Protein AF-0000000078813308 (afdb_homodimer)

Secondary structure (DSSP, 8-state):
-EEEEEEEE--S--STTPPPPEEEEE---PEEPHHHHHHHHHHHSS--HHHHHHHHHHHHHHHHHHHHTT-EEEETTTEEEEEEEEESS-B--TT--GGGEEEEEEEEEE-HHHHHHHHTPEEEE-SS--S-----HHHHHHHHHHHHHH-S-B-HHHHHHHHT--HHHHHHHHHHHHHTTSEEE-S-SSS--EEE-TTS--/-EEEEEEEE--S--STTPPPPEEEEE---PEEPHHHHHHHHHHHSS--HHHHHHHHHHHHHHHHHHHHTT-EEEETTTEEEEEEEEESS-B--TT--GGGEEEEEEEEEE-HHHHHHHHTPEEEE-SS--S-----HHHHHHHHHHHHHH-S-B-HHHHHHHHT--HHHHHHHHHHHHHTTSEEE-S-SSS--EEE-TTS--

Solvent-accessible surface area (backbone atoms only — not comparable to full-atom values): 21642 Å² total; per-residue (Å²): 116,56,19,29,28,43,74,38,77,58,82,72,78,54,65,96,83,56,76,65,45,42,40,46,37,71,60,52,70,49,73,41,44,43,68,57,49,22,49,52,46,26,75,74,47,90,49,48,44,68,54,46,53,51,48,42,44,52,49,28,51,53,50,19,57,42,34,20,48,34,20,33,38,35,40,66,48,44,25,36,40,32,59,35,50,34,53,77,52,91,29,72,49,92,79,61,64,55,84,40,52,40,81,64,48,62,44,58,44,68,25,68,60,29,47,56,50,32,63,76,41,42,69,34,64,43,85,68,63,73,57,42,56,88,63,51,72,68,52,49,51,51,52,46,28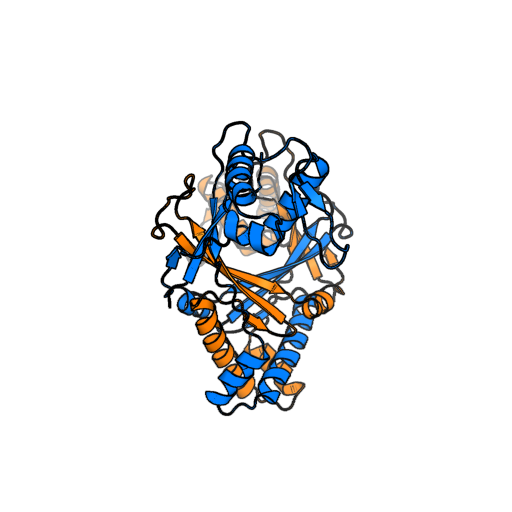,60,46,42,72,80,34,79,64,45,38,63,68,52,43,16,67,73,54,44,28,35,74,68,52,24,52,50,49,50,52,50,35,36,73,72,46,46,33,39,72,78,45,46,94,91,54,60,33,26,30,66,14,92,92,33,56,119,114,56,18,29,30,41,74,39,78,56,82,73,79,54,64,96,84,56,75,66,45,45,41,46,36,69,62,45,74,49,73,41,45,42,67,57,50,22,50,52,46,28,74,75,47,91,49,47,44,68,54,46,54,51,47,42,43,50,48,26,52,53,49,19,57,41,33,20,48,37,18,31,38,37,39,67,47,42,26,35,37,32,61,34,49,32,54,76,52,91,31,71,52,92,79,62,63,54,86,41,54,38,82,64,48,60,43,58,46,68,25,67,60,28,49,56,52,30,64,77,40,44,70,34,64,41,82,67,62,73,58,42,56,88,62,52,73,66,52,50,50,50,52,47,27,58,45,44,72,78,33,81,62,44,39,62,68,51,42,16,66,73,52,45,28,33,73,67,53,23,51,50,49,49,51,50,35,36,75,74,46,45,31,39,74,77,44,46,94,90,55,61,33,28,29,68,12,93,91,33,56,119

Organism: NCBI:txid997873

InterPro domains:
  IPR000119 Histone-like DNA-binding protein [PTHR33175] (30-137)
  IPR010992 Integration host factor (IHF)-like DNA-binding domain superfamily [G3DSA:4.10.520.10] (28-118)
  IPR010992 Integration host factor (IHF)-like DNA-binding domain superfamily [SSF47729] (32-117)
  IPR041607 HU domain fused to wHTH, Ig, or Glycine-rich motif [PF18291] (1-124)

Nearest PDB structures (foldseek):
  6n2l-assembly1_A-2  TM=8.043E-01  e=1.006E-04  Burkholderia ambifaria MC40-6
  4yf0-assembly1_B  TM=7.109E-01  e=1.351E-03  Escherichia coli
  1hue-assembly1_B  TM=6.934E-01  e=3.342E-03  Geobacillus stearothermophilus
  5k5q-assembly1_B  TM=7.067E-01  e=3.523E-02  Sulfolobus sp. NOB8H2
  5k5o-assembly1_D  TM=6.824E-01  e=6.446E-02  Sulfolobus sp. NOB8H2

Radius of gyration: 29.79 Å; Cα contacts (8 Å, |Δi|>4): 702; chains: 2; bounding box: 61×89×71 Å

Sequence (404 aa):
MAIQFEFYKNPQPEKEGEEPSYHPRVVNFQHVTTQRLAKEIHMATTFGKAEVEAMLMELSRCMGNHLREGERVHLDGIGYFQITLQAAEPIHSLTTRADKVKLKSINFQADRDLKSLCMTTHLRRSKYKPHSASLSEEEIDRKLTEYFATHPVLTRTNMQSLCSFTQSMASRQIRRLKAEGKLQNIGKPTQPIYVAGAGYYIMAIQFEFYKNPQPEKEGEEPSYHPRVVNFQHVTTQRLAKEIHMATTFGKAEVEAMLMELSRCMGNHLREGERVHLDGIGYFQITLQAAEPIHSLTTRADKVKLKSINFQADRDLKSLCMTTHLRRSKYKPHSASLSEEEIDRKLTEYFATHPVLTRTNMQSLCSFTQSMASRQIRRLKAEGKLQNIGKPTQPIYVAGAGYYI

pLDDT: mean 81.91, std 13.33, range [45.62, 96.0]

Foldseek 3Di:
DAFAKDWDWDPDDDPDDDDTDTDIDGDPPDDDDLQNVLVVVVVVDVDHSVRSVVVVVVVVVVVVVQQVVQDWDDDPLFWIKGWDKDFQDDDPDPPDDPVRIGTDGIDTDGDPNNVVVPVPHHHDHDPLCQAFPPDDPVRLLVLLLVVCVPDFKDDLVNQCVSRVH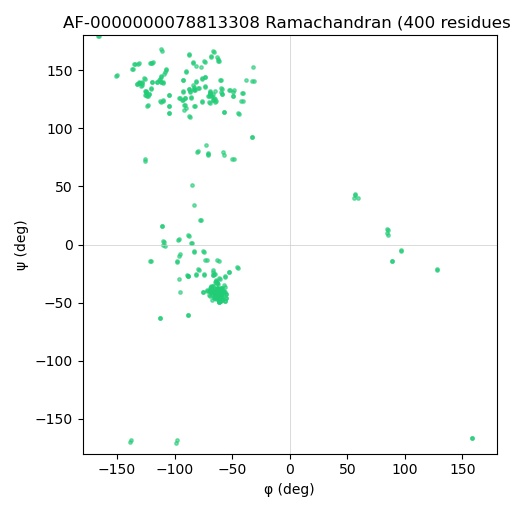DSVVSVVVQVVCVVVQQWDFPDDPVGTIIGGGVPGSD/DAFAKDWDWDPDDDPPDDDTDTDIDGDPPDDDDLQNVLVVCVVVDVDHSVRSVVVVVVVVVVVVVQQVVQDWDDDPLFWIKGWDKDFQDDDPDPPDDPVRIDTDGIDTDGDPNNVVVPVPHHHDHDPLCQAFPPDDPVRLLVLLLVVCVVDFKDDLVNQCVSRVHDSVVSVVVQVVCVVVQQWDFPDDPVGTIIGGGVPGSD

Structure (mmCIF, N/CA/C/O backbone):
data_AF-0000000078813308-model_v1
#
loop_
_entity.id
_entity.type
_entity.pdbx_description
1 polymer 'Viral histone-like protein'
#
loop_
_atom_site.group_PDB
_atom_site.id
_atom_site.type_symbol
_atom_site.label_atom_id
_atom_site.label_alt_id
_atom_site.label_comp_id
_atom_site.label_asym_id
_atom_site.label_entity_id
_atom_site.label_seq_id
_atom_site.pdbx_PDB_ins_code
_atom_site.Cartn_x
_atom_site.Cartn_y
_atom_site.Cartn_z
_atom_site.occupancy
_atom_site.B_iso_or_equiv
_atom_site.auth_seq_id
_atom_site.auth_comp_id
_atom_site.auth_asym_id
_atom_site.auth_atom_id
_atom_site.pdbx_PDB_model_num
ATOM 1 N N . MET A 1 1 ? -1.325 -23.109 8.883 1 58.38 1 MET A N 1
ATOM 2 C CA . MET A 1 1 ? -0.669 -23.312 7.59 1 58.38 1 MET A CA 1
ATOM 3 C C . MET A 1 1 ? 0.446 -22.281 7.383 1 58.38 1 MET A C 1
ATOM 5 O O . MET A 1 1 ? 0.409 -21.203 7.957 1 58.38 1 MET A O 1
ATOM 9 N N . ALA A 1 2 ? 1.597 -22.734 7.035 1 70.69 2 ALA A N 1
ATOM 10 C CA . ALA A 1 2 ? 2.777 -21.891 6.906 1 70.69 2 ALA A CA 1
ATOM 11 C C . ALA A 1 2 ? 2.814 -21.203 5.539 1 70.69 2 ALA A C 1
ATOM 13 O O . ALA A 1 2 ? 2.326 -21.766 4.551 1 70.69 2 ALA A O 1
ATOM 14 N N . ILE A 1 3 ? 3.115 -19.984 5.543 1 76.25 3 ILE A N 1
ATOM 15 C CA . ILE A 1 3 ? 3.303 -19.234 4.305 1 76.25 3 ILE A CA 1
ATOM 16 C C . ILE A 1 3 ? 4.574 -19.719 3.602 1 76.25 3 ILE A C 1
ATOM 18 O O . ILE A 1 3 ? 5.633 -19.812 4.223 1 76.25 3 ILE A O 1
ATOM 22 N N . GLN A 1 4 ? 4.312 -20.125 2.455 1 74.38 4 GLN A N 1
ATOM 23 C CA . GLN A 1 4 ? 5.457 -20.547 1.664 1 74.38 4 GLN A CA 1
ATOM 24 C C . GLN A 1 4 ? 6.094 -19.375 0.928 1 74.38 4 GLN A C 1
ATOM 26 O O . GLN A 1 4 ? 5.391 -18.531 0.36 1 74.38 4 GLN A O 1
ATOM 31 N N . PHE A 1 5 ? 7.379 -19.328 1.063 1 77.31 5 PHE A N 1
ATOM 32 C CA . PHE A 1 5 ? 8.055 -18.219 0.393 1 77.31 5 PHE A CA 1
ATOM 33 C C . PHE A 1 5 ? 9.312 -18.719 -0.323 1 77.31 5 PHE A C 1
ATOM 35 O O . PHE A 1 5 ? 9.805 -19.797 -0.034 1 77.31 5 PHE A O 1
ATOM 42 N N . GLU A 1 6 ? 9.688 -17.922 -1.367 1 75.56 6 GLU A N 1
ATOM 43 C CA . GLU A 1 6 ? 10.922 -18.188 -2.111 1 75.56 6 GLU A CA 1
ATOM 44 C C . GLU A 1 6 ? 11.75 -16.906 -2.262 1 75.56 6 GLU A C 1
ATOM 46 O O . GLU A 1 6 ? 11.219 -15.797 -2.152 1 75.56 6 GLU A O 1
ATOM 51 N N . PHE A 1 7 ? 13.07 -17.172 -2.453 1 74.62 7 PHE A N 1
ATOM 52 C CA . PHE A 1 7 ? 13.953 -16.031 -2.629 1 74.62 7 PHE A CA 1
ATOM 53 C C . PHE A 1 7 ? 14.086 -15.672 -4.105 1 74.62 7 PHE A C 1
ATOM 55 O O . PHE A 1 7 ? 14.281 -16.547 -4.945 1 74.62 7 PHE A O 1
ATOM 62 N N . TYR A 1 8 ? 13.797 -14.398 -4.387 1 74.38 8 TYR A N 1
ATOM 63 C CA . TYR A 1 8 ? 13.938 -13.891 -5.742 1 74.38 8 TYR A CA 1
ATOM 64 C C . TYR A 1 8 ? 15.078 -12.883 -5.832 1 74.38 8 TYR A C 1
ATOM 66 O O . TYR A 1 8 ? 15.352 -12.156 -4.871 1 74.38 8 TYR A O 1
ATOM 74 N N . LYS A 1 9 ? 15.75 -12.953 -7.043 1 67.81 9 LYS A N 1
ATOM 75 C CA . LYS A 1 9 ? 16.891 -12.062 -7.262 1 67.81 9 LYS A CA 1
ATOM 76 C C . LYS A 1 9 ? 16.422 -10.617 -7.43 1 67.81 9 LYS A C 1
ATOM 78 O O . LYS A 1 9 ? 15.438 -10.352 -8.125 1 67.81 9 LYS A O 1
ATOM 83 N N . ASN A 1 10 ? 16.984 -9.617 -6.656 1 65.94 10 ASN A N 1
ATOM 84 C CA . ASN A 1 10 ? 16.672 -8.195 -6.832 1 65.94 10 ASN A CA 1
ATOM 85 C C . ASN A 1 10 ? 17.234 -7.66 -8.141 1 65.94 10 ASN A C 1
ATOM 87 O O . ASN A 1 10 ? 18.375 -7.965 -8.508 1 65.94 10 ASN A O 1
ATOM 91 N N . PRO A 1 11 ? 16.344 -6.934 -9.055 1 57.84 11 PRO A N 1
ATOM 92 C CA . PRO A 1 11 ? 16.844 -6.391 -10.32 1 57.84 11 PRO A CA 1
ATOM 93 C C . PRO A 1 11 ? 17.938 -5.336 -10.117 1 57.84 11 PRO A C 1
ATOM 95 O O . PRO A 1 11 ? 18.578 -4.922 -11.086 1 57.84 11 PRO A O 1
ATOM 98 N N . GLN A 1 12 ? 17.938 -4.426 -9.258 1 55.66 12 GLN A N 1
ATOM 99 C CA . GLN A 1 12 ? 18.844 -3.289 -9.234 1 55.66 12 GLN A CA 1
ATOM 100 C C . GLN A 1 12 ? 20.297 -3.746 -9.391 1 55.66 12 GLN A C 1
ATOM 102 O O . GLN A 1 12 ? 20.719 -4.73 -8.773 1 55.66 12 GLN A O 1
ATOM 107 N N . PRO A 1 13 ? 20.953 -2.992 -10.375 1 48.47 13 PRO A N 1
ATOM 108 C CA . PRO A 1 13 ? 22.359 -3.166 -10.734 1 48.47 13 PRO A CA 1
ATOM 109 C C . PRO A 1 13 ? 23.297 -2.988 -9.539 1 48.47 13 PRO A C 1
ATOM 111 O O . PRO A 1 13 ? 23.234 -1.968 -8.852 1 48.47 13 PRO A O 1
ATOM 114 N N . GLU A 1 14 ? 23.438 -3.922 -8.664 1 47.75 14 GLU A N 1
ATOM 115 C CA . GLU A 1 14 ? 24.484 -3.635 -7.691 1 47.75 14 GLU A CA 1
ATOM 116 C C . GLU A 1 14 ? 25.609 -2.811 -8.312 1 47.75 14 GLU A C 1
ATOM 118 O O . GLU A 1 14 ? 25.828 -2.869 -9.531 1 47.75 14 GLU A O 1
ATOM 123 N N . LYS A 1 15 ? 26.359 -2.035 -7.766 1 46.16 15 LYS A N 1
ATOM 124 C CA . LYS A 1 15 ? 27.672 -1.627 -8.281 1 46.16 15 LYS A CA 1
ATOM 125 C C . LYS A 1 15 ? 28.391 -2.799 -8.945 1 46.16 15 LYS A C 1
ATOM 127 O O . LYS A 1 15 ? 28.109 -3.959 -8.633 1 46.16 15 LYS A O 1
ATOM 132 N N . GLU A 1 16 ? 29.031 -2.613 -9.938 1 46.41 16 GLU A N 1
ATOM 133 C CA . GLU A 1 16 ? 30.062 -3.449 -10.539 1 46.41 16 GLU A CA 1
ATOM 134 C C . GLU A 1 16 ? 30.859 -4.195 -9.477 1 46.41 16 GLU A C 1
ATOM 136 O O . GLU A 1 16 ? 31.469 -3.574 -8.602 1 46.41 16 GLU A O 1
ATOM 141 N N . GLY A 1 17 ? 30.406 -5.629 -9.062 1 54.16 17 GLY A N 1
ATOM 142 C CA . GLY A 1 17 ? 31.141 -6.52 -8.18 1 54.16 17 GLY A CA 1
ATOM 143 C C . GLY A 1 17 ? 30.297 -7.066 -7.043 1 54.16 17 GLY A C 1
ATOM 144 O O . GLY A 1 17 ? 30.812 -7.766 -6.164 1 54.16 17 GLY A O 1
ATOM 145 N N . GLU A 1 18 ? 29.266 -6.402 -6.754 1 58.06 18 GLU A N 1
ATOM 146 C CA . GLU A 1 18 ? 28.594 -6.848 -5.543 1 58.06 18 GLU A CA 1
ATOM 147 C C . GLU A 1 18 ? 27.672 -8.039 -5.832 1 58.06 18 GLU A C 1
ATOM 149 O O . GLU A 1 18 ? 27.156 -8.172 -6.941 1 58.06 18 GLU A O 1
ATOM 154 N N . GLU A 1 19 ? 27.734 -9.055 -5.035 1 61.28 19 GLU A N 1
ATOM 155 C CA . GLU A 1 19 ? 26.984 -10.305 -5.082 1 61.28 19 GLU A CA 1
ATOM 156 C C . GLU A 1 19 ? 25.484 -10.039 -5.168 1 61.28 19 GLU A C 1
ATOM 158 O O . GLU A 1 19 ? 24.984 -9.055 -4.621 1 61.28 19 GLU A O 1
ATOM 163 N N . PRO A 1 20 ? 24.906 -10.727 -6.051 1 64.38 20 PRO A N 1
ATOM 164 C CA . PRO A 1 20 ? 23.453 -10.578 -6.215 1 64.38 20 PRO A CA 1
ATOM 165 C C . PRO A 1 20 ? 22.703 -10.688 -4.891 1 64.38 20 PRO A C 1
ATOM 167 O O . PRO A 1 20 ? 23.125 -11.422 -3.994 1 64.38 20 PRO A O 1
ATOM 170 N N . SER A 1 21 ? 21.859 -9.75 -4.551 1 72.5 21 SER A N 1
ATOM 171 C CA . SER A 1 21 ? 21.016 -9.781 -3.361 1 72.5 21 SER A CA 1
ATOM 172 C C . SER A 1 21 ? 19.656 -10.391 -3.668 1 72.5 21 SER A C 1
ATOM 174 O O . SER A 1 21 ? 19.156 -10.273 -4.789 1 72.5 21 SER A O 1
ATOM 176 N N . TYR A 1 22 ? 19.156 -11.211 -2.65 1 73.88 22 TYR A N 1
ATOM 177 C CA . TYR A 1 22 ? 17.891 -11.906 -2.812 1 73.88 22 TYR A CA 1
ATOM 178 C C . TYR A 1 22 ? 16.844 -11.359 -1.849 1 73.88 22 TYR A C 1
ATOM 180 O O . TYR A 1 22 ? 17.172 -10.891 -0.759 1 73.88 22 TYR A O 1
ATOM 188 N N . HIS A 1 23 ? 15.602 -11.281 -2.342 1 77.75 23 HIS A N 1
ATOM 189 C CA . HIS A 1 23 ? 14.492 -10.922 -1.464 1 77.75 23 HIS A CA 1
ATOM 190 C C . HIS A 1 23 ? 13.445 -12.031 -1.419 1 77.75 23 HIS A C 1
ATOM 192 O O . HIS A 1 23 ? 13.234 -12.727 -2.414 1 77.75 23 HIS A O 1
ATOM 198 N N . PRO A 1 24 ? 12.906 -12.297 -0.266 1 78.75 24 PRO A N 1
ATOM 199 C CA . PRO A 1 24 ? 11.875 -13.328 -0.138 1 78.75 24 PRO A CA 1
ATOM 200 C C . PRO A 1 24 ? 10.523 -12.891 -0.708 1 78.75 24 PRO A C 1
ATOM 202 O O . PRO A 1 24 ? 10.148 -11.727 -0.571 1 78.75 24 PRO A O 1
ATOM 205 N N . ARG A 1 25 ? 9.945 -13.781 -1.413 1 77.44 25 ARG A N 1
ATOM 206 C CA . ARG A 1 25 ? 8.609 -13.539 -1.942 1 77.44 25 ARG A CA 1
ATOM 207 C C . ARG A 1 25 ? 7.684 -14.719 -1.641 1 77.44 25 ARG A C 1
ATOM 209 O O . ARG A 1 25 ? 8.102 -15.875 -1.691 1 77.44 25 ARG A O 1
ATOM 216 N N . VAL A 1 26 ? 6.449 -14.32 -1.28 1 76.25 26 VAL A N 1
ATOM 217 C CA . VAL A 1 26 ? 5.453 -15.352 -1.03 1 76.25 26 VAL A CA 1
ATOM 218 C C . VAL A 1 26 ? 5.105 -16.062 -2.336 1 76.25 26 VAL A C 1
ATOM 220 O O . VAL A 1 26 ? 4.938 -15.422 -3.375 1 76.25 26 VAL A O 1
ATOM 223 N N . VAL A 1 27 ? 5.145 -17.406 -2.445 1 68.5 27 VAL A N 1
ATOM 224 C CA . VAL A 1 27 ? 4.867 -18.172 -3.654 1 68.5 27 VAL A CA 1
ATOM 225 C C . VAL A 1 27 ? 3.408 -18.625 -3.656 1 68.5 27 VAL A C 1
ATOM 227 O O . VAL A 1 27 ? 2.832 -18.891 -4.715 1 68.5 27 VAL A O 1
ATOM 230 N N . ASN A 1 28 ? 2.707 -19.094 -2.555 1 58.28 28 ASN A N 1
ATOM 231 C CA . ASN A 1 28 ? 1.363 -19.672 -2.604 1 58.28 28 ASN A CA 1
ATOM 232 C C . ASN A 1 28 ? 0.314 -18.594 -2.895 1 58.28 28 ASN A C 1
ATOM 234 O O . ASN A 1 28 ? -0.095 -17.859 -1.994 1 58.28 28 ASN A O 1
ATOM 238 N N . PHE A 1 29 ? 0.235 -18.219 -4.277 1 61 29 PHE A N 1
ATOM 239 C CA . PHE A 1 29 ? -0.616 -17.047 -4.457 1 61 29 PHE A CA 1
ATOM 240 C C . PHE A 1 29 ? -2.08 -17.469 -4.566 1 61 29 PHE A C 1
ATOM 242 O O . PHE A 1 29 ? -2.52 -17.953 -5.609 1 61 29 PHE A O 1
ATOM 249 N N . GLN A 1 30 ? -2.682 -18.328 -3.611 1 71.31 30 GLN A N 1
ATOM 250 C CA . GLN A 1 30 ? -4.121 -18.406 -3.836 1 71.31 30 GLN A CA 1
ATOM 251 C C . GLN A 1 30 ? -4.777 -17.031 -3.729 1 71.31 30 GLN A C 1
ATOM 253 O O . GLN A 1 30 ? -4.371 -16.203 -2.908 1 71.31 30 GLN A O 1
ATOM 258 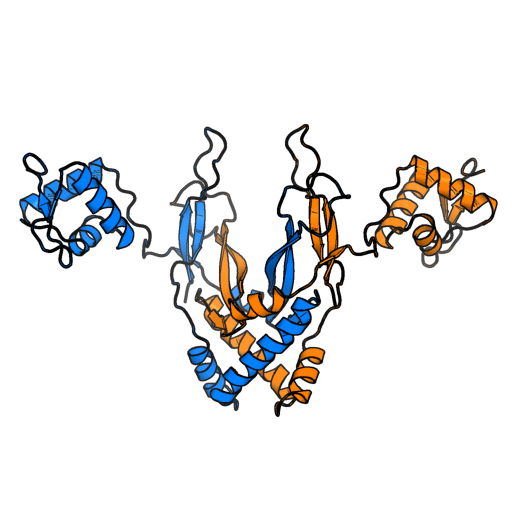N N . HIS A 1 31 ? -5.566 -16.828 -4.789 1 84.62 31 HIS A N 1
ATOM 259 C CA . HIS A 1 31 ? -6.32 -15.578 -4.848 1 84.62 31 HIS A CA 1
ATOM 260 C C . HIS A 1 31 ? -7.684 -15.727 -4.18 1 84.62 31 HIS A C 1
ATOM 262 O O . HIS A 1 31 ? -8.398 -16.703 -4.426 1 84.62 31 HIS A O 1
ATOM 268 N N . VAL A 1 32 ? -7.891 -15.016 -3.182 1 90.94 32 VAL A N 1
ATOM 269 C CA . VAL A 1 32 ? -9.211 -14.961 -2.564 1 90.94 32 VAL A CA 1
ATOM 270 C C . VAL A 1 32 ? -10.016 -13.812 -3.168 1 90.94 32 VAL A C 1
ATOM 272 O O . VAL A 1 32 ? -9.594 -12.656 -3.117 1 90.94 32 VAL A O 1
ATOM 275 N N . THR A 1 33 ? -11.148 -14.188 -3.762 1 92.69 33 THR A N 1
ATOM 276 C CA . THR A 1 33 ? -11.992 -13.195 -4.414 1 92.69 33 THR A CA 1
ATOM 277 C C . THR A 1 33 ? -12.969 -12.578 -3.416 1 92.69 33 THR A C 1
ATOM 279 O O . THR A 1 33 ? -13.18 -13.117 -2.328 1 92.69 33 THR A O 1
ATOM 282 N N . THR A 1 34 ? -13.461 -11.492 -3.883 1 93.75 34 THR A N 1
ATOM 283 C CA . THR A 1 34 ? -14.492 -10.836 -3.096 1 93.75 34 THR A CA 1
ATOM 284 C C . THR A 1 34 ? -15.672 -11.773 -2.852 1 93.75 34 THR A C 1
ATOM 286 O O . THR A 1 34 ? -16.25 -11.773 -1.764 1 93.75 34 THR A O 1
ATOM 289 N N . GLN A 1 35 ? -16.031 -12.531 -3.848 1 92.88 35 GLN A N 1
ATOM 290 C CA . GLN A 1 35 ? -17.156 -13.461 -3.74 1 92.88 35 GLN A CA 1
ATOM 291 C C . GLN A 1 35 ? -16.906 -14.516 -2.664 1 92.88 35 GLN A C 1
ATOM 293 O O . GLN A 1 35 ? -17.797 -14.852 -1.897 1 92.88 35 GLN A O 1
ATOM 298 N N . ARG A 1 36 ? -15.734 -14.984 -2.684 1 91.75 36 ARG A N 1
ATOM 299 C CA . ARG A 1 36 ? -15.375 -15.969 -1.669 1 91.75 36 ARG A CA 1
ATOM 300 C C . ARG A 1 36 ? -15.422 -15.359 -0.272 1 91.75 36 ARG A C 1
ATOM 302 O O . ARG A 1 36 ? -15.93 -15.977 0.664 1 91.75 36 ARG A O 1
ATOM 309 N N . LEU A 1 37 ? -14.898 -14.203 -0.161 1 93.56 37 LEU A N 1
ATOM 310 C CA . LEU A 1 37 ? -14.922 -13.5 1.118 1 93.56 37 LEU A CA 1
ATOM 311 C C . LEU A 1 37 ? -16.359 -13.258 1.569 1 93.56 37 LEU A C 1
ATOM 313 O O . LEU A 1 37 ? -16.688 -13.43 2.746 1 93.56 37 LEU A O 1
ATOM 317 N N . ALA A 1 38 ? -17.156 -12.836 0.596 1 94.31 38 ALA A N 1
ATOM 318 C CA . ALA A 1 38 ? -18.562 -12.578 0.902 1 94.31 38 ALA A CA 1
ATOM 319 C C . ALA A 1 38 ? -19.25 -13.836 1.426 1 94.31 38 ALA A C 1
ATOM 321 O O . ALA A 1 38 ? -20.047 -13.766 2.359 1 94.31 38 ALA A O 1
ATOM 322 N N . LYS A 1 39 ? -18.969 -14.898 0.818 1 93.81 39 LYS A N 1
ATOM 323 C CA . LYS A 1 39 ? -19.531 -16.172 1.262 1 93.81 39 LYS A CA 1
ATOM 324 C C . LYS A 1 39 ? -19.094 -16.5 2.686 1 93.81 39 LYS A C 1
ATOM 326 O O . LYS A 1 39 ? -19.891 -16.938 3.508 1 93.81 39 LYS A O 1
ATOM 331 N N . GLU A 1 40 ? -17.859 -16.281 2.982 1 93.75 40 GLU A N 1
ATOM 332 C CA . GLU A 1 40 ? -17.312 -16.562 4.312 1 93.75 40 GLU A CA 1
ATOM 333 C C . GLU A 1 40 ? -17.969 -15.648 5.359 1 93.75 40 GLU A C 1
ATOM 335 O O . GLU A 1 40 ? -18.312 -16.109 6.453 1 93.75 40 GLU A O 1
ATOM 340 N N . ILE A 1 41 ? -18.094 -14.406 4.992 1 93.25 41 ILE A N 1
ATOM 341 C CA . ILE A 1 41 ? -18.703 -13.445 5.91 1 93.25 41 ILE A CA 1
ATOM 342 C C . ILE A 1 41 ? -20.156 -13.82 6.152 1 93.25 41 ILE A C 1
ATOM 344 O O . ILE A 1 41 ? -20.641 -13.773 7.285 1 93.25 41 ILE A O 1
ATOM 348 N N . HIS A 1 42 ? -20.828 -14.234 5.074 1 92.44 42 HIS A N 1
ATOM 349 C CA . HIS A 1 42 ? -22.219 -14.664 5.172 1 92.44 42 HIS A CA 1
ATOM 350 C C . HIS A 1 42 ? -22.375 -15.852 6.117 1 92.44 42 HIS A C 1
ATOM 352 O O . HIS A 1 42 ? -23.312 -15.906 6.902 1 92.44 42 HIS A O 1
ATOM 358 N N . MET A 1 43 ? -21.469 -16.703 6.086 1 92.69 43 MET A N 1
ATOM 359 C CA . MET A 1 43 ? -21.516 -17.906 6.91 1 92.69 43 MET A CA 1
ATOM 360 C C . MET A 1 43 ? -21.203 -17.578 8.367 1 92.69 43 MET A C 1
ATOM 362 O O . MET A 1 43 ? -21.703 -18.25 9.273 1 92.69 43 MET A O 1
ATOM 366 N N . ALA A 1 44 ? -20.484 -16.531 8.57 1 90.81 44 ALA A N 1
ATOM 367 C CA . ALA A 1 44 ? -20.031 -16.203 9.914 1 90.81 44 ALA A CA 1
ATOM 368 C C . ALA A 1 44 ? -20.938 -15.156 10.562 1 90.81 44 ALA A C 1
ATOM 370 O O . ALA A 1 44 ? -20.875 -14.938 11.781 1 90.81 44 ALA A O 1
ATOM 371 N N . THR A 1 45 ? -21.734 -14.531 9.773 1 90.81 45 THR A N 1
ATOM 372 C CA . THR A 1 45 ? -22.562 -13.445 10.297 1 90.81 45 THR A CA 1
ATOM 373 C C . THR A 1 45 ? -23.969 -13.516 9.727 1 90.81 45 THR A C 1
ATOM 375 O O . THR A 1 45 ? -24.344 -14.508 9.086 1 90.81 45 THR A O 1
ATOM 378 N N . THR A 1 46 ? -24.703 -12.406 9.977 1 90.62 46 THR A N 1
ATOM 379 C CA . THR A 1 46 ? -26.078 -12.32 9.477 1 90.62 46 THR A CA 1
ATOM 380 C C . THR A 1 46 ? -26.125 -11.539 8.164 1 90.62 46 THR A C 1
ATOM 382 O O . THR A 1 46 ? -27.188 -11.414 7.551 1 90.62 46 THR A O 1
ATOM 385 N N . PHE A 1 47 ? -24.938 -11.195 7.723 1 91 47 PHE A N 1
ATOM 386 C CA . PHE A 1 47 ? -24.906 -10.43 6.484 1 91 47 PHE A CA 1
ATOM 387 C C . PHE A 1 47 ? -25.078 -11.336 5.277 1 91 47 PHE A C 1
ATOM 389 O O . PHE A 1 47 ? -24.516 -12.43 5.227 1 91 47 PHE A O 1
ATOM 396 N N . GLY A 1 48 ? -25.953 -10.859 4.383 1 91.19 48 GLY A N 1
ATOM 397 C CA . GLY A 1 48 ? -26.062 -11.57 3.121 1 91.19 48 GLY A CA 1
ATOM 398 C C . GLY A 1 48 ? -24.891 -11.352 2.197 1 91.19 48 GLY A C 1
ATOM 399 O O . GLY A 1 48 ? -24.203 -10.328 2.291 1 91.19 48 GLY A O 1
ATOM 400 N N . LYS A 1 49 ? -24.719 -12.312 1.291 1 92.62 49 LYS A N 1
ATOM 401 C CA . LYS A 1 49 ? -23.641 -12.219 0.32 1 92.62 49 LYS A CA 1
ATOM 402 C C . LYS A 1 49 ? -23.766 -10.961 -0.535 1 92.62 49 LYS A C 1
ATOM 404 O O . LYS A 1 49 ? -22.797 -10.219 -0.715 1 92.62 49 LYS A O 1
ATOM 409 N N . ALA A 1 50 ? -24.906 -10.766 -1.017 1 92.25 50 ALA A N 1
ATOM 410 C CA . ALA A 1 50 ? -25.172 -9.609 -1.871 1 92.25 50 ALA A CA 1
ATOM 411 C C . ALA A 1 50 ? -24.969 -8.305 -1.108 1 92.25 50 ALA A C 1
ATOM 413 O O . ALA A 1 50 ? -24.516 -7.305 -1.681 1 92.25 50 ALA A O 1
ATOM 414 N N . GLU A 1 51 ? -25.266 -8.375 0.18 1 90.5 51 GLU A N 1
ATOM 415 C CA . GLU A 1 51 ? -25.109 -7.195 1.021 1 90.5 51 GLU A CA 1
ATOM 416 C C . GLU A 1 51 ? -23.641 -6.84 1.192 1 90.5 51 GLU A C 1
ATOM 418 O O . GLU A 1 51 ? -23.266 -5.664 1.16 1 90.5 51 GLU A O 1
ATOM 423 N N . VAL A 1 52 ? -22.812 -7.867 1.362 1 92.5 52 VAL A N 1
ATOM 424 C CA . VAL A 1 52 ? -21.375 -7.664 1.524 1 92.5 52 VAL A CA 1
ATOM 425 C C . VAL A 1 52 ? -20.797 -7.035 0.261 1 92.5 52 VAL A C 1
ATOM 427 O O . VAL A 1 52 ? -20.062 -6.043 0.333 1 92.5 52 VAL A O 1
ATOM 430 N N . GLU A 1 53 ? -21.141 -7.5 -0.817 1 93.5 53 GLU A N 1
ATOM 431 C CA . GLU A 1 53 ? -20.656 -6.977 -2.09 1 93.5 53 GLU A CA 1
ATOM 432 C C . GLU A 1 53 ? -21.141 -5.543 -2.316 1 93.5 53 GLU A C 1
ATOM 434 O O . GLU A 1 53 ? -20.359 -4.691 -2.77 1 93.5 53 GLU A O 1
ATOM 439 N N . ALA A 1 54 ? -22.375 -5.309 -2.018 1 93.12 54 ALA A N 1
ATOM 440 C CA . ALA A 1 54 ? -22.938 -3.971 -2.17 1 93.12 54 ALA A CA 1
ATOM 441 C C . ALA A 1 54 ? -22.234 -2.973 -1.251 1 93.12 54 ALA A C 1
ATOM 443 O O . ALA A 1 54 ? -21.984 -1.833 -1.645 1 93.12 54 ALA A O 1
ATOM 444 N N . MET A 1 55 ? -21.969 -3.424 -0.088 1 92.38 55 MET A N 1
ATOM 445 C CA . MET A 1 55 ? -21.297 -2.562 0.882 1 92.38 55 MET A CA 1
ATOM 446 C C . MET A 1 55 ? -19.891 -2.213 0.415 1 92.38 55 MET A C 1
ATOM 448 O O . MET A 1 55 ? -19.453 -1.069 0.548 1 92.38 55 MET A O 1
ATOM 452 N N . LEU A 1 56 ? -19.188 -3.168 -0.101 1 92.19 56 LEU A N 1
ATOM 453 C CA . LEU A 1 56 ? -17.844 -2.939 -0.595 1 92.19 56 LEU A CA 1
ATOM 454 C C . LEU A 1 56 ? -17.844 -1.959 -1.763 1 92.19 56 LEU A C 1
ATOM 456 O O . LEU A 1 56 ? -16.953 -1.116 -1.875 1 92.19 56 LEU A O 1
ATOM 460 N N . MET A 1 57 ? -18.828 -2.084 -2.557 1 92.31 57 MET A N 1
ATOM 461 C CA . MET A 1 57 ? -18.953 -1.151 -3.672 1 92.31 57 MET A CA 1
ATOM 462 C C . MET A 1 57 ? -19.188 0.271 -3.168 1 92.31 57 MET A C 1
ATOM 464 O O . MET A 1 57 ? -18.562 1.215 -3.658 1 92.31 57 MET A O 1
ATOM 468 N N . GLU A 1 58 ? -20.094 0.41 -2.225 1 93.56 58 GLU A N 1
ATOM 469 C CA . GLU A 1 58 ? -20.359 1.728 -1.661 1 93.56 58 GLU A CA 1
ATOM 470 C C . GLU A 1 58 ? -19.141 2.281 -0.927 1 93.56 58 GLU A C 1
ATOM 472 O O . GLU A 1 58 ? -18.875 3.48 -0.987 1 93.56 58 GLU A O 1
ATOM 477 N N . LEU A 1 59 ? -18.5 1.428 -0.22 1 93.44 59 LEU A N 1
ATOM 478 C CA . LEU A 1 59 ? -17.281 1.827 0.469 1 93.44 59 LEU A CA 1
ATOM 479 C C . LEU A 1 59 ? -16.234 2.348 -0.521 1 93.44 59 LEU A C 1
ATOM 481 O O . LEU A 1 59 ? -15.617 3.387 -0.286 1 93.44 59 LEU A O 1
ATOM 485 N N . SER A 1 60 ? -16.031 1.602 -1.603 1 93.94 60 SER A N 1
ATOM 486 C CA . SER A 1 60 ? -15.102 2.004 -2.648 1 93.94 60 SER A CA 1
ATOM 487 C C . SER A 1 60 ? -15.438 3.391 -3.189 1 93.94 60 SER A C 1
ATOM 489 O O . SER A 1 60 ? -14.555 4.23 -3.357 1 93.94 60 SER A O 1
ATOM 491 N N . ARG A 1 61 ? -16.688 3.557 -3.438 1 93.44 61 ARG A N 1
ATOM 492 C CA . ARG A 1 61 ? -17.156 4.84 -3.957 1 93.44 61 ARG A CA 1
ATOM 493 C C . ARG A 1 61 ? -16.875 5.965 -2.965 1 93.44 61 ARG A C 1
ATOM 495 O O . ARG A 1 61 ? -16.344 7.012 -3.342 1 93.44 61 ARG A O 1
ATOM 502 N N . CYS A 1 62 ? -17.234 5.785 -1.755 1 93.38 62 CYS A N 1
ATOM 503 C CA . CYS A 1 62 ? -17.031 6.789 -0.716 1 93.38 62 CYS A CA 1
ATOM 504 C C . CYS A 1 62 ? -15.539 7.074 -0.524 1 93.38 62 CYS A C 1
ATOM 506 O O . CYS A 1 62 ? -15.133 8.234 -0.443 1 93.38 62 CYS A O 1
ATOM 508 N N . MET A 1 63 ? -14.758 6.051 -0.425 1 93.62 63 MET A N 1
ATOM 509 C CA . MET A 1 63 ? -13.312 6.207 -0.295 1 93.62 63 MET A CA 1
ATOM 510 C C . MET A 1 63 ? -12.75 7.012 -1.46 1 93.62 63 MET A C 1
ATOM 512 O O . MET A 1 63 ? -11.945 7.922 -1.257 1 93.62 63 MET A O 1
ATOM 516 N N . GLY A 1 64 ? -13.188 6.574 -2.65 1 91.56 64 GLY A N 1
ATOM 517 C CA . GLY A 1 64 ? -12.719 7.266 -3.84 1 91.56 64 GLY A CA 1
ATOM 518 C C . GLY A 1 64 ? -12.992 8.758 -3.807 1 91.56 64 GLY A C 1
ATOM 519 O O . GLY A 1 64 ? -12.141 9.562 -4.184 1 91.56 64 GLY A O 1
ATOM 520 N N . ASN A 1 65 ? -14.18 9.094 -3.359 1 90.62 65 ASN A N 1
ATOM 521 C CA . ASN A 1 65 ? -14.562 10.5 -3.264 1 90.62 65 ASN A CA 1
ATOM 522 C C . ASN A 1 65 ? -13.633 11.281 -2.336 1 90.62 65 ASN A C 1
ATOM 524 O O . ASN A 1 65 ? -13.227 12.398 -2.656 1 90.62 65 ASN A O 1
ATOM 528 N N . HIS A 1 66 ? -13.328 10.711 -1.27 1 90.38 66 HIS A N 1
ATOM 529 C CA . HIS A 1 66 ? -12.477 11.391 -0.293 1 90.38 66 HIS A CA 1
ATOM 530 C C . HIS A 1 66 ? -11.023 11.398 -0.741 1 90.38 66 HIS A C 1
ATOM 532 O O . HIS A 1 66 ? -10.32 12.398 -0.559 1 90.38 66 HIS A O 1
ATOM 538 N N . LEU A 1 67 ? -10.547 10.312 -1.292 1 89.69 67 LEU A N 1
ATOM 539 C CA . LEU A 1 67 ? -9.18 10.234 -1.784 1 89.69 67 LEU A CA 1
ATOM 540 C C . LEU A 1 67 ? -8.945 11.242 -2.908 1 89.69 67 LEU A C 1
ATOM 542 O O . LEU A 1 67 ? -7.879 11.852 -2.994 1 89.69 67 LEU A O 1
ATOM 546 N N . ARG A 1 68 ? -9.977 11.375 -3.691 1 86.62 68 ARG A N 1
ATOM 547 C CA . ARG A 1 68 ? -9.883 12.328 -4.793 1 86.62 68 ARG A CA 1
ATOM 548 C C . ARG A 1 68 ? -9.664 13.742 -4.273 1 86.62 68 ARG A C 1
ATOM 550 O O . ARG A 1 68 ? -9.094 14.586 -4.973 1 86.62 68 ARG A O 1
ATOM 557 N N . GLU A 1 69 ? -10.164 13.977 -3.094 1 84.31 69 GLU A N 1
ATOM 558 C CA . GLU A 1 69 ? -10.008 15.297 -2.477 1 84.31 69 GLU A CA 1
ATOM 559 C C . GLU A 1 69 ? -8.68 15.398 -1.729 1 84.31 69 GLU A C 1
ATOM 561 O O . GLU A 1 69 ? -8.422 16.391 -1.046 1 84.31 69 GLU A O 1
ATOM 566 N N . GLY A 1 70 ? -7.91 14.32 -1.794 1 84 70 GLY A N 1
ATOM 567 C CA . GLY A 1 70 ? -6.598 14.336 -1.168 1 84 70 GLY A CA 1
ATOM 568 C C . GLY A 1 70 ? -6.637 14 0.31 1 84 70 GLY A C 1
ATOM 569 O O . GLY A 1 70 ? -5.668 14.234 1.032 1 84 70 GLY A O 1
ATOM 570 N N . GLU A 1 71 ? -7.758 13.492 0.735 1 87.19 71 GLU A N 1
ATOM 571 C CA . GLU A 1 71 ? -7.906 13.156 2.146 1 87.19 71 GLU A CA 1
ATOM 572 C C . GLU A 1 71 ? -7.34 11.773 2.447 1 87.19 71 GLU A C 1
ATOM 574 O O . GLU A 1 71 ? -7.219 10.938 1.549 1 87.19 71 GLU A O 1
ATOM 579 N N . ARG A 1 72 ? -7 11.633 3.746 1 91.06 72 ARG A N 1
ATOM 580 C CA . ARG A 1 72 ? -6.59 10.32 4.242 1 91.06 72 ARG A CA 1
ATOM 581 C C . ARG A 1 72 ? -7.777 9.562 4.824 1 91.06 72 ARG A C 1
ATOM 583 O O . ARG A 1 72 ? -8.477 10.07 5.703 1 91.06 72 ARG A O 1
ATOM 590 N N . VAL A 1 73 ? -7.969 8.414 4.293 1 94.06 73 VAL A N 1
ATOM 591 C CA . VAL A 1 73 ? -9.125 7.617 4.695 1 94.06 73 VAL A CA 1
ATOM 592 C C . VAL A 1 73 ? -8.672 6.477 5.605 1 94.06 73 VAL A C 1
ATOM 594 O O . VAL A 1 73 ? -7.746 5.734 5.273 1 94.06 73 VAL A O 1
ATOM 597 N N . HIS A 1 74 ? -9.375 6.43 6.723 1 95.25 74 HIS A N 1
ATOM 598 C CA . HIS A 1 74 ? -9.055 5.367 7.672 1 95.25 74 HIS A CA 1
ATOM 599 C C . HIS A 1 74 ? -10.203 4.363 7.781 1 95.25 74 HIS A C 1
ATOM 601 O O . HIS A 1 74 ? -11.344 4.746 8.047 1 95.25 74 HIS A O 1
ATOM 607 N N . LEU A 1 75 ? -9.891 3.15 7.527 1 95.56 75 LEU A N 1
ATOM 608 C CA . LEU A 1 75 ? -10.805 2.045 7.812 1 95.56 75 LEU A CA 1
ATOM 609 C C . LEU A 1 75 ? -10.352 1.273 9.047 1 95.56 75 LEU A C 1
ATOM 611 O O . LEU A 1 75 ? -9.352 0.554 9 1 95.56 75 LEU A O 1
ATOM 615 N N . ASP A 1 76 ? -11.156 1.392 10.039 1 93.44 76 ASP A N 1
ATOM 616 C CA . ASP A 1 76 ? -10.789 0.766 11.305 1 93.44 76 ASP A CA 1
ATOM 617 C C . ASP A 1 76 ? -10.586 -0.739 11.141 1 93.44 76 ASP A C 1
ATOM 619 O O . ASP A 1 76 ? -11.453 -1.426 10.586 1 93.44 76 ASP A O 1
ATOM 623 N N . GLY A 1 77 ? -9.422 -1.188 11.648 1 93 77 GLY A N 1
ATOM 624 C CA . GLY A 1 77 ? -9.125 -2.607 11.586 1 93 77 GLY A CA 1
ATOM 625 C C . GLY A 1 77 ? -8.422 -3.016 10.305 1 93 77 GLY A C 1
ATOM 626 O O . GLY A 1 77 ? -7.91 -4.133 10.195 1 93 77 GLY A O 1
ATOM 627 N N . ILE A 1 78 ? -8.422 -2.172 9.352 1 94.81 78 ILE A N 1
ATOM 628 C CA . ILE A 1 78 ? -7.805 -2.48 8.062 1 94.81 78 ILE A CA 1
ATOM 629 C C . ILE A 1 78 ? -6.578 -1.597 7.855 1 94.81 78 ILE A C 1
ATOM 631 O O . ILE A 1 78 ? -5.445 -2.082 7.887 1 94.81 78 ILE A O 1
ATOM 635 N N . GLY A 1 79 ? -6.797 -0.249 7.773 1 96 79 GLY A N 1
ATOM 636 C CA . GLY A 1 79 ? -5.633 0.607 7.594 1 96 79 GLY A CA 1
ATOM 637 C C . GLY A 1 79 ? -5.977 1.961 7 1 96 79 GLY A C 1
ATOM 638 O O . GLY A 1 79 ? -7.141 2.361 6.984 1 96 79 GLY A O 1
ATOM 639 N N . TYR A 1 80 ? -4.918 2.602 6.586 1 94.81 80 TYR A N 1
ATOM 640 C CA . TYR A 1 80 ? -5.02 3.951 6.039 1 94.81 80 TYR A CA 1
ATOM 641 C C . TYR A 1 80 ? -4.75 3.953 4.539 1 94.81 80 TYR A C 1
ATOM 643 O O . TYR A 1 80 ? -3.855 3.252 4.062 1 94.81 80 TYR A O 1
ATOM 651 N N . PHE A 1 81 ? -5.562 4.754 3.871 1 93.75 81 PHE A N 1
ATOM 652 C CA . PHE A 1 81 ? -5.41 4.953 2.434 1 93.75 81 PHE A CA 1
ATOM 653 C C . PHE A 1 81 ? -5.156 6.422 2.115 1 93.75 81 PHE A C 1
ATOM 655 O O . PHE A 1 81 ? -5.848 7.305 2.631 1 93.75 81 PHE A O 1
ATOM 662 N N . GLN A 1 82 ? -4.18 6.613 1.256 1 91.38 82 GLN A N 1
ATOM 663 C CA . GLN A 1 82 ? -3.855 7.98 0.859 1 91.38 82 GLN A CA 1
ATOM 664 C C . GLN A 1 82 ? -3.277 8.023 -0.553 1 91.38 82 GLN A C 1
ATOM 666 O O . GLN A 1 82 ? -2.523 7.129 -0.947 1 91.38 82 GLN A O 1
ATOM 671 N N . ILE A 1 83 ? -3.617 9.062 -1.197 1 88.12 83 ILE A N 1
ATOM 672 C CA . ILE A 1 83 ? -3.105 9.203 -2.557 1 88.12 83 ILE A CA 1
ATOM 673 C C . ILE A 1 83 ? -1.636 9.617 -2.514 1 88.12 83 ILE A C 1
ATOM 675 O O . ILE A 1 83 ? -1.222 10.375 -1.637 1 88.12 83 ILE A O 1
ATOM 679 N N . THR A 1 84 ? -0.869 9.102 -3.428 1 86 84 THR A N 1
ATOM 680 C CA . THR A 1 84 ? 0.528 9.484 -3.596 1 86 84 THR A CA 1
ATOM 681 C C . THR A 1 84 ? 0.744 10.164 -4.945 1 86 84 THR A C 1
ATOM 683 O O . THR A 1 84 ? 0.16 9.75 -5.953 1 86 84 THR A O 1
ATOM 686 N N . LEU A 1 85 ? 1.553 11.172 -4.867 1 82.75 85 LEU A N 1
ATOM 687 C CA . LEU A 1 85 ? 1.83 11.945 -6.07 1 82.75 85 LEU A CA 1
ATOM 688 C C . LEU A 1 85 ? 3.244 11.68 -6.578 1 82.75 85 LEU A C 1
ATOM 690 O O . LEU A 1 85 ? 4.105 11.234 -5.816 1 82.75 85 LEU A O 1
ATOM 694 N N . GLN A 1 86 ? 3.398 11.797 -7.828 1 81.06 86 GLN A N 1
ATOM 695 C CA . GLN A 1 86 ? 4.715 11.68 -8.445 1 81.06 86 GLN A CA 1
ATOM 696 C C . GLN A 1 86 ? 4.965 12.82 -9.43 1 81.06 86 GLN A C 1
ATOM 698 O O . GLN A 1 86 ? 4.055 13.234 -10.148 1 81.06 86 GLN A O 1
ATOM 703 N N . ALA A 1 87 ? 6.203 13.258 -9.289 1 74.81 87 ALA A N 1
ATOM 704 C CA . ALA A 1 87 ? 6.594 14.297 -10.242 1 74.81 87 ALA A CA 1
ATOM 705 C C . ALA A 1 87 ? 7.047 13.68 -11.562 1 74.81 87 ALA A C 1
ATOM 707 O O . ALA A 1 87 ? 7.672 12.617 -11.578 1 74.81 87 ALA A O 1
ATOM 708 N N . ALA A 1 88 ? 6.582 14.203 -12.664 1 66.94 88 ALA A N 1
ATOM 709 C CA . ALA A 1 88 ? 6.953 13.727 -13.992 1 66.94 88 ALA A CA 1
ATOM 710 C C . ALA A 1 88 ? 8.461 13.836 -14.211 1 66.94 88 ALA A C 1
ATOM 712 O O . ALA A 1 88 ? 9.047 13.039 -14.953 1 66.94 88 ALA A O 1
ATOM 713 N N . GLU A 1 89 ? 9.039 14.797 -13.75 1 65.06 89 GLU A N 1
ATOM 714 C CA . GLU A 1 89 ? 10.469 15.023 -13.891 1 65.06 89 GLU A CA 1
ATOM 715 C C . GLU A 1 89 ? 11.117 15.352 -12.539 1 65.06 89 GLU A C 1
ATOM 717 O O . GLU A 1 89 ? 10.445 15.844 -11.633 1 65.06 89 GLU A O 1
ATOM 722 N N . PRO A 1 90 ? 12.328 14.711 -12.438 1 62.72 90 PRO A N 1
ATOM 723 C CA . PRO A 1 90 ? 13.016 15.109 -11.211 1 62.72 90 PRO A CA 1
ATOM 724 C C . PRO A 1 90 ? 12.977 16.625 -10.969 1 62.72 90 PRO A C 1
ATOM 726 O O . PRO A 1 90 ? 13.273 17.406 -11.875 1 62.72 90 PRO A O 1
ATOM 729 N N . ILE A 1 91 ? 12.336 16.969 -10.031 1 61.28 91 ILE A N 1
ATOM 730 C CA . ILE A 1 91 ? 12.148 18.391 -9.734 1 61.28 91 ILE A CA 1
ATOM 731 C C . ILE A 1 91 ? 13.305 18.906 -8.883 1 61.28 91 ILE A C 1
ATOM 733 O O . ILE A 1 91 ? 13.586 18.344 -7.812 1 61.28 91 ILE A O 1
ATOM 737 N N . HIS A 1 92 ? 14.102 19.672 -9.414 1 61.06 92 HIS A N 1
ATOM 738 C CA . HIS A 1 92 ? 15.242 20.234 -8.711 1 61.06 92 HIS A CA 1
ATOM 739 C C . HIS A 1 92 ? 14.922 21.625 -8.156 1 61.06 92 HIS A C 1
ATOM 741 O O . HIS A 1 92 ? 15.758 22.234 -7.48 1 61.06 92 HIS A O 1
ATOM 747 N N . SER A 1 93 ? 13.836 22.109 -8.523 1 57.56 93 SER A N 1
ATOM 748 C CA . SER A 1 93 ? 13.523 23.438 -8.008 1 57.56 93 SER A CA 1
ATOM 749 C C . SER A 1 93 ? 12.125 23.469 -7.387 1 57.56 93 SER A C 1
ATOM 751 O O . SER A 1 93 ? 11.234 22.734 -7.816 1 57.56 93 SER A O 1
ATOM 753 N N . LEU A 1 94 ? 11.992 24.109 -6.234 1 56.81 94 LEU A N 1
ATOM 754 C CA . LEU A 1 94 ? 10.742 24.297 -5.512 1 56.81 94 LEU A CA 1
ATOM 755 C C . LEU A 1 94 ? 9.75 25.094 -6.34 1 56.81 94 LEU A C 1
ATOM 757 O O . LEU A 1 94 ? 8.57 25.188 -5.992 1 56.81 94 LEU A O 1
ATOM 761 N N . THR A 1 95 ? 10.266 25.734 -7.414 1 53.66 95 THR A N 1
ATOM 762 C CA . THR A 1 95 ? 9.398 26.594 -8.211 1 53.66 95 THR A CA 1
ATOM 763 C C . THR A 1 95 ? 8.688 25.781 -9.297 1 53.66 95 THR A C 1
ATOM 765 O O . THR A 1 95 ? 8.062 26.359 -10.195 1 53.66 95 THR A O 1
ATOM 768 N N . THR A 1 96 ? 8.883 24.594 -9.18 1 54.44 96 THR A N 1
ATOM 769 C CA . THR A 1 96 ? 8.289 23.812 -10.266 1 54.44 96 THR A CA 1
ATOM 770 C C . THR A 1 96 ? 6.766 23.828 -10.164 1 54.44 96 THR A C 1
ATOM 772 O O . THR A 1 96 ? 6.207 23.828 -9.07 1 54.44 96 THR A O 1
ATOM 775 N N . ARG A 1 97 ? 6.16 24.156 -11.352 1 56.59 97 ARG A N 1
ATOM 776 C CA . ARG A 1 97 ? 4.73 24.297 -11.609 1 56.59 97 ARG A CA 1
ATOM 777 C C . ARG A 1 97 ? 4.004 22.984 -11.328 1 56.59 97 ARG A C 1
ATOM 779 O O . ARG A 1 97 ? 4.602 21.906 -11.398 1 56.59 97 ARG A O 1
ATOM 786 N N . ALA A 1 98 ? 2.816 23.078 -10.758 1 58.31 98 ALA A N 1
ATOM 787 C CA . ALA A 1 98 ? 1.841 22.031 -10.445 1 58.31 98 ALA A CA 1
ATOM 788 C C . ALA A 1 98 ? 1.675 21.078 -11.609 1 58.31 98 ALA A C 1
ATOM 790 O O . ALA A 1 98 ? 1.312 19.906 -11.422 1 58.31 98 ALA A O 1
ATOM 791 N N . ASP A 1 99 ? 2.051 21.5 -12.828 1 60.66 99 ASP A N 1
ATOM 792 C CA . ASP A 1 99 ? 1.659 20.75 -14.023 1 60.66 99 ASP A CA 1
ATOM 793 C C . ASP A 1 99 ? 2.469 19.469 -14.156 1 60.66 99 ASP A C 1
ATOM 795 O O . ASP A 1 99 ? 2.104 18.578 -14.922 1 60.66 99 ASP A O 1
ATOM 799 N N . LYS A 1 100 ? 3.42 19.359 -13.266 1 66 100 LYS A N 1
ATOM 800 C CA . LYS A 1 100 ? 4.262 18.188 -13.516 1 66 100 LYS A CA 1
ATOM 801 C C . LYS A 1 100 ? 4.059 17.125 -12.438 1 66 100 LYS A C 1
ATOM 803 O O . LYS A 1 100 ? 4.902 16.25 -12.258 1 66 100 LYS A O 1
ATOM 808 N N . VAL A 1 101 ? 3.023 17.344 -11.805 1 75.31 101 VAL A N 1
ATOM 809 C CA . VAL A 1 101 ? 2.775 16.359 -10.758 1 75.31 101 VAL A CA 1
ATOM 810 C C . VAL A 1 101 ? 1.572 15.492 -11.133 1 75.31 101 VAL A C 1
ATOM 812 O O . VAL A 1 101 ? 0.581 16 -11.664 1 75.31 101 VAL A O 1
ATOM 815 N N . LYS A 1 102 ? 1.749 14.281 -11.164 1 78.56 102 LYS A N 1
ATOM 816 C CA . LYS A 1 102 ? 0.665 13.352 -11.453 1 78.56 102 LYS A CA 1
ATOM 817 C C . LYS A 1 102 ? 0.439 12.391 -10.289 1 78.56 102 LYS A C 1
ATOM 819 O O . LYS A 1 102 ? 1.308 12.234 -9.422 1 78.56 102 LYS A O 1
ATOM 824 N N . LEU A 1 103 ? -0.777 11.93 -10.328 1 79.81 103 LEU A N 1
ATOM 825 C CA . LEU A 1 103 ? -1.095 10.906 -9.336 1 79.81 103 LEU A CA 1
ATOM 826 C C . LEU A 1 103 ? -0.306 9.633 -9.602 1 79.81 103 LEU A C 1
ATOM 828 O O . LEU A 1 103 ? -0.279 9.133 -10.734 1 79.81 103 LEU A O 1
ATOM 832 N N . LYS A 1 104 ? 0.372 9.242 -8.625 1 80 104 LYS A N 1
ATOM 833 C CA . LYS A 1 104 ? 1.159 8.023 -8.75 1 80 104 LYS A CA 1
ATOM 834 C C . LYS A 1 104 ? 0.333 6.797 -8.367 1 80 104 LYS A C 1
ATOM 836 O O . LYS A 1 104 ? 0.2 5.859 -9.156 1 80 104 LYS A O 1
ATOM 841 N N . SER A 1 105 ? -0.082 6.809 -7.203 1 88.31 105 SER A N 1
ATOM 842 C CA . SER A 1 105 ? -0.786 5.641 -6.684 1 88.31 105 SER A CA 1
ATOM 843 C C . SER A 1 105 ? -1.496 5.961 -5.371 1 88.31 105 SER A C 1
ATOM 845 O O . SER A 1 105 ? -1.605 7.125 -4.988 1 88.31 105 SER A O 1
ATOM 847 N N . ILE A 1 106 ? -2.135 4.922 -4.914 1 91.38 106 ILE A N 1
ATOM 848 C CA . ILE A 1 106 ? -2.752 5.012 -3.596 1 91.38 106 ILE A CA 1
ATOM 849 C C . ILE A 1 106 ? -1.917 4.234 -2.58 1 91.38 106 ILE A C 1
ATOM 851 O O . ILE A 1 106 ? -1.647 3.045 -2.77 1 91.38 106 ILE A O 1
ATOM 855 N N . ASN A 1 107 ? -1.478 4.984 -1.646 1 91.88 107 ASN A N 1
ATOM 856 C CA . ASN A 1 107 ? -0.71 4.363 -0.569 1 91.88 107 ASN A CA 1
ATOM 857 C C . ASN A 1 107 ? -1.624 3.727 0.474 1 91.88 107 ASN A C 1
ATOM 859 O O . ASN A 1 107 ? -2.672 4.281 0.809 1 91.88 107 ASN A O 1
ATOM 863 N N . PHE A 1 108 ? -1.175 2.576 0.912 1 94.44 108 PHE A N 1
ATOM 864 C CA . PHE A 1 108 ? -1.897 1.872 1.964 1 94.44 108 PHE A CA 1
ATOM 865 C C . PHE A 1 108 ? -0.979 1.568 3.143 1 94.44 108 PHE A C 1
ATOM 867 O O . PHE A 1 108 ? 0.128 1.06 2.957 1 94.44 108 PHE A O 1
ATOM 874 N N . GLN A 1 109 ? -1.52 1.903 4.289 1 93.81 109 GLN A N 1
ATOM 875 C CA . GLN A 1 109 ? -0.843 1.553 5.535 1 93.81 109 GLN A CA 1
ATOM 876 C C . GLN A 1 109 ? -1.752 0.726 6.438 1 93.81 109 GLN A C 1
ATOM 878 O O . GLN A 1 109 ? -2.738 1.238 6.973 1 93.81 109 GLN A O 1
ATOM 883 N N . ALA A 1 110 ? -1.301 -0.467 6.738 1 94.94 110 ALA A N 1
ATOM 884 C CA . ALA A 1 110 ? -2.125 -1.387 7.52 1 94.94 110 ALA A CA 1
ATOM 885 C C . ALA A 1 110 ? -2.18 -0.967 8.984 1 94.94 110 ALA A C 1
ATOM 887 O O . ALA A 1 110 ? -1.187 -0.484 9.539 1 94.94 110 ALA A O 1
ATOM 888 N N . ASP A 1 111 ? -3.371 -1.184 9.578 1 93.94 111 ASP A N 1
ATOM 889 C CA . ASP A 1 111 ? -3.533 -0.994 11.016 1 93.94 111 ASP A CA 1
ATOM 890 C C . ASP A 1 111 ? -2.756 -2.049 11.797 1 93.94 111 ASP A C 1
ATOM 892 O O . ASP A 1 111 ? -2.438 -3.115 11.266 1 93.94 111 ASP A O 1
ATOM 896 N N . ARG A 1 112 ? -2.576 -1.717 12.992 1 91.06 112 ARG A N 1
ATOM 897 C CA . ARG A 1 112 ? -1.901 -2.656 13.883 1 91.06 112 ARG A CA 1
ATOM 898 C C . ARG A 1 112 ? -2.68 -3.963 13.992 1 91.06 112 ARG A C 1
ATOM 900 O O . ARG A 1 112 ? -2.086 -5.043 14.047 1 91.06 112 ARG A O 1
ATOM 907 N N . ASP A 1 113 ? -3.945 -3.844 14.039 1 89.31 113 ASP A N 1
ATOM 908 C CA . ASP A 1 113 ? -4.797 -5.02 14.195 1 89.31 113 ASP A CA 1
ATOM 909 C C . ASP A 1 113 ? -4.625 -5.98 13.023 1 89.31 113 ASP A C 1
ATOM 911 O O . ASP A 1 113 ? -4.434 -7.184 13.227 1 89.31 113 ASP A O 1
ATOM 915 N N . LEU A 1 114 ? -4.684 -5.473 11.883 1 91.38 114 LEU A N 1
ATOM 916 C CA . LEU A 1 114 ? -4.539 -6.309 10.703 1 91.38 114 LEU A CA 1
ATOM 917 C C . LEU A 1 114 ? -3.139 -6.906 10.625 1 91.38 114 LEU A C 1
ATOM 919 O O . LEU A 1 114 ? -2.977 -8.086 10.32 1 91.38 114 LEU A O 1
ATOM 923 N N . LYS A 1 115 ? -2.166 -6.094 10.93 1 89.44 115 LYS A N 1
ATOM 924 C CA . LYS A 1 115 ? -0.786 -6.566 10.93 1 89.44 115 LYS A CA 1
ATOM 925 C C . LYS A 1 115 ? -0.59 -7.695 11.938 1 89.44 115 LYS A C 1
ATOM 927 O O . LYS A 1 115 ? 0.104 -8.672 11.656 1 89.44 115 LYS A O 1
ATOM 932 N N . SER A 1 116 ? -1.208 -7.504 13.055 1 88.62 116 SER A N 1
ATOM 933 C CA . SER A 1 116 ? -1.067 -8.5 14.117 1 88.62 116 SER A CA 1
ATOM 934 C C . SER A 1 116 ? -1.722 -9.82 13.727 1 88.62 116 SER A C 1
ATOM 936 O O . SER A 1 116 ? -1.25 -10.891 14.109 1 88.62 116 SER A O 1
ATOM 938 N N . LEU A 1 117 ? -2.771 -9.719 13.039 1 83.94 117 LEU A N 1
ATOM 939 C CA . LEU A 1 117 ? -3.449 -10.922 12.57 1 83.94 117 LEU A CA 1
ATOM 940 C C . LEU A 1 117 ? -2.568 -11.703 11.602 1 83.94 117 LEU A C 1
ATOM 942 O O . LEU A 1 117 ? -2.596 -12.938 11.578 1 83.94 117 LEU A O 1
ATOM 946 N N . CYS A 1 118 ? -1.745 -10.984 10.875 1 82.12 118 CYS A N 1
ATOM 947 C CA . CYS A 1 118 ? -0.917 -11.602 9.844 1 82.12 118 CYS A CA 1
ATOM 948 C C . CYS A 1 118 ? 0.408 -12.078 10.43 1 82.12 118 CYS A C 1
ATOM 950 O O . CYS A 1 118 ? 1.067 -12.945 9.852 1 82.12 118 CYS A O 1
ATOM 952 N N . MET A 1 119 ? 0.907 -11.469 11.492 1 75.94 119 MET A N 1
ATOM 953 C CA . MET A 1 119 ? 2.234 -11.711 12.055 1 75.94 119 MET A CA 1
ATOM 954 C C . MET A 1 119 ? 2.334 -13.117 12.625 1 75.94 119 MET A C 1
ATOM 956 O O . MET A 1 119 ? 3.432 -13.656 12.766 1 75.94 119 MET A O 1
ATOM 960 N N . THR A 1 120 ? 1.241 -13.727 12.977 1 69.94 120 THR A N 1
ATOM 961 C CA . THR A 1 120 ? 1.301 -15.062 13.57 1 69.94 120 THR A CA 1
ATOM 962 C C . THR A 1 120 ? 1.547 -16.125 12.5 1 69.94 120 THR A C 1
ATOM 964 O O . THR A 1 120 ? 1.42 -17.312 12.766 1 69.94 120 THR A O 1
ATOM 967 N N . THR A 1 121 ? 2.061 -15.641 11.461 1 69.5 121 THR A N 1
ATOM 968 C CA . THR A 1 121 ? 2.229 -16.562 10.344 1 69.5 121 THR A CA 1
ATOM 969 C C . THR A 1 121 ? 3.564 -17.297 10.453 1 69.5 121 THR A C 1
ATOM 971 O O . THR A 1 121 ? 4.551 -16.734 10.93 1 69.5 121 THR A O 1
ATOM 974 N N . HIS A 1 122 ? 3.506 -18.609 10.258 1 74.88 122 HIS A N 1
ATOM 975 C CA . HIS A 1 122 ? 4.727 -19.406 10.133 1 74.88 122 HIS A CA 1
ATOM 976 C C . HIS A 1 122 ? 5.238 -19.406 8.695 1 74.88 122 HIS A C 1
ATOM 978 O O . HIS A 1 122 ? 4.449 -19.5 7.754 1 74.88 122 HIS A O 1
ATOM 984 N N . LEU A 1 123 ? 6.473 -19.047 8.594 1 75.12 123 LEU A N 1
ATOM 985 C CA . LEU A 1 123 ? 7.078 -19 7.27 1 75.12 123 LEU A CA 1
ATOM 986 C C . LEU A 1 123 ? 7.848 -20.281 6.977 1 75.12 123 LEU A C 1
ATOM 988 O O . LEU A 1 123 ? 8.523 -20.828 7.855 1 75.12 123 LEU A O 1
ATOM 992 N N . ARG A 1 124 ? 7.496 -20.812 5.938 1 73.25 124 ARG A N 1
ATOM 993 C CA . ARG A 1 124 ? 8.219 -22 5.508 1 73.25 124 ARG A CA 1
ATOM 994 C C . ARG A 1 124 ? 8.695 -21.859 4.066 1 73.25 124 ARG A C 1
ATOM 996 O O . ARG A 1 124 ? 8 -21.266 3.23 1 73.25 124 ARG A O 1
ATOM 1003 N N . ARG A 1 125 ? 9.906 -22.344 3.912 1 71.38 125 ARG A N 1
ATOM 1004 C CA . ARG A 1 125 ? 10.445 -22.312 2.557 1 71.38 125 ARG A CA 1
ATOM 1005 C C . ARG A 1 125 ? 9.641 -23.234 1.637 1 71.38 125 ARG A C 1
ATOM 1007 O O . ARG A 1 125 ? 9.242 -24.328 2.037 1 71.38 125 ARG A O 1
ATOM 1014 N N . SER A 1 126 ? 9.234 -22.531 0.589 1 67.94 126 SER A N 1
ATOM 1015 C CA . SER A 1 126 ? 8.438 -23.328 -0.337 1 67.94 126 SER A CA 1
ATOM 1016 C C . SER A 1 126 ? 9.273 -24.438 -0.967 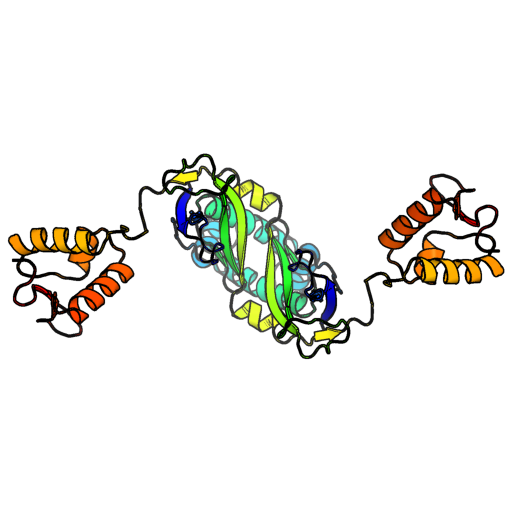1 67.94 126 SER A C 1
ATOM 1018 O O . SER A 1 126 ? 10.461 -24.25 -1.245 1 67.94 126 SER A O 1
ATOM 1020 N N . LYS A 1 127 ? 8.758 -25.609 -0.735 1 56.03 127 LYS A N 1
ATOM 1021 C CA . LYS A 1 127 ? 9.383 -26.719 -1.456 1 56.03 127 LYS A CA 1
ATOM 1022 C C . LYS A 1 127 ? 9.172 -26.578 -2.961 1 56.03 127 LYS A C 1
ATOM 1024 O O . LYS A 1 127 ? 9.891 -27.203 -3.752 1 56.03 127 LYS A O 1
ATOM 1029 N N . TYR A 1 128 ? 8.062 -25.844 -3.246 1 52.59 128 TYR A N 1
ATOM 1030 C CA . TYR A 1 128 ? 7.723 -25.766 -4.66 1 52.59 128 TYR A CA 1
ATOM 1031 C C . TYR A 1 128 ? 8.578 -24.719 -5.367 1 52.59 128 TYR A C 1
ATOM 1033 O O . TYR A 1 128 ? 8.664 -23.562 -4.926 1 52.59 128 TYR A O 1
ATOM 1041 N N . LYS A 1 129 ? 9.711 -24.984 -5.695 1 50.75 129 LYS A N 1
ATOM 1042 C CA . LYS A 1 129 ? 10.594 -24.078 -6.434 1 50.75 129 LYS A CA 1
ATOM 1043 C C . LYS A 1 129 ? 9.883 -23.484 -7.648 1 50.75 129 LYS A C 1
ATOM 1045 O O . LYS A 1 129 ? 9.812 -24.125 -8.703 1 50.75 129 LYS A O 1
ATOM 1050 N N . PRO A 1 130 ? 8.992 -22.562 -7.262 1 50.78 130 PRO A N 1
ATOM 1051 C CA . PRO A 1 130 ? 8.328 -22.062 -8.469 1 50.78 130 PRO A CA 1
ATOM 1052 C C . PRO A 1 130 ? 9.312 -21.578 -9.531 1 50.78 130 PRO A C 1
ATOM 1054 O O . PRO A 1 130 ? 8.93 -21.344 -10.68 1 50.78 130 PRO A O 1
ATOM 1057 N N . HIS A 1 131 ? 10.469 -21.234 -9.078 1 52.84 131 HIS A N 1
ATOM 1058 C CA . HIS A 1 131 ? 11.406 -20.688 -10.055 1 52.84 131 HIS A CA 1
ATOM 1059 C C . HIS A 1 131 ? 12.008 -21.797 -10.914 1 52.84 131 HIS A C 1
ATOM 1061 O O . HIS A 1 131 ? 12.109 -22.953 -10.469 1 52.84 131 HIS A O 1
ATOM 1067 N N . SER A 1 132 ? 11.828 -21.625 -12.141 1 56.91 132 SER A N 1
ATOM 1068 C CA . SER A 1 132 ? 12.516 -22.531 -13.055 1 56.91 132 SER A CA 1
ATOM 1069 C C . SER A 1 132 ? 13.945 -22.797 -12.602 1 56.91 132 SER A C 1
ATOM 1071 O O . SER A 1 132 ? 14.555 -21.969 -11.914 1 56.91 132 SER A O 1
ATOM 1073 N N . ALA A 1 133 ? 14.359 -24.031 -12.539 1 54.09 133 ALA A N 1
ATOM 1074 C CA . ALA A 1 133 ? 15.758 -24.359 -12.266 1 54.09 133 ALA A CA 1
ATOM 1075 C C . ALA A 1 133 ? 16.703 -23.453 -13.047 1 54.09 133 ALA A C 1
ATOM 1077 O O . ALA A 1 133 ? 16.422 -23.078 -14.188 1 54.09 133 ALA A O 1
ATOM 1078 N N . SER A 1 134 ? 17.516 -22.828 -12.383 1 60.47 134 SER A N 1
ATOM 1079 C CA . SER A 1 134 ? 18.562 -22.078 -13.07 1 60.47 134 SER A CA 1
ATOM 1080 C 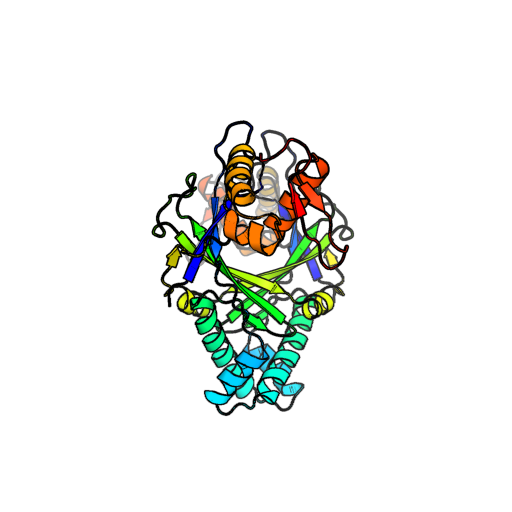C . SER A 1 134 ? 19.594 -23.016 -13.703 1 60.47 134 SER A C 1
ATOM 1082 O O . SER A 1 134 ? 20.562 -23.406 -13.055 1 60.47 134 SER A O 1
ATOM 1084 N N . LEU A 1 135 ? 19.188 -23.531 -14.781 1 74.31 135 LEU A N 1
ATO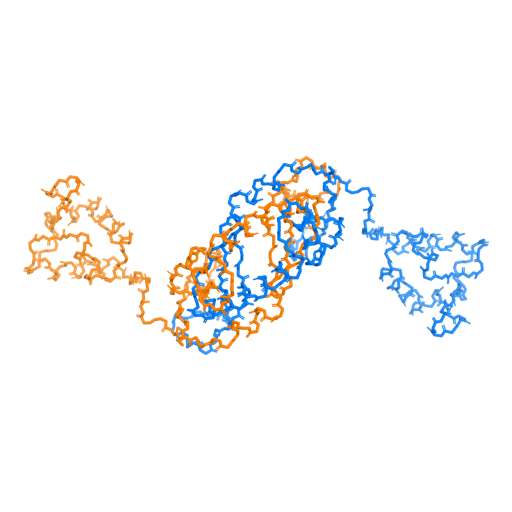M 1085 C CA . LEU A 1 135 ? 20.109 -24.422 -15.469 1 74.31 135 LEU A CA 1
ATOM 1086 C C . LEU A 1 135 ? 20.922 -23.641 -16.5 1 74.31 135 LEU A C 1
ATOM 1088 O O . LEU A 1 135 ? 20.406 -22.75 -17.172 1 74.31 135 LEU A O 1
ATOM 1092 N N . SER A 1 136 ? 22.219 -23.906 -16.406 1 77.12 136 SER A N 1
ATOM 1093 C CA . SER A 1 136 ? 23.047 -23.359 -17.469 1 77.12 136 SER A CA 1
ATOM 1094 C C . SER A 1 136 ? 22.672 -23.938 -18.828 1 77.12 136 SER A C 1
ATOM 1096 O O . SER A 1 136 ? 22 -24.969 -18.906 1 77.12 136 SER A O 1
ATOM 1098 N N . GLU A 1 137 ? 23.062 -23.219 -19.875 1 85.69 137 GLU A N 1
ATOM 1099 C CA . GLU A 1 137 ? 22.797 -23.688 -21.219 1 85.69 137 GLU A CA 1
ATOM 1100 C C . GLU A 1 137 ? 23.391 -25.078 -21.453 1 85.69 137 GLU A C 1
ATOM 1102 O O . GLU A 1 137 ? 22.781 -25.906 -22.125 1 85.69 137 GLU A O 1
ATOM 1107 N N . GLU A 1 138 ? 24.531 -25.234 -20.812 1 86.31 138 GLU A N 1
ATOM 1108 C CA . GLU A 1 138 ? 25.203 -26.531 -20.953 1 86.31 138 GLU A CA 1
ATOM 1109 C C . GLU A 1 138 ? 24.422 -27.641 -20.266 1 86.31 138 GLU A C 1
ATOM 1111 O O . GLU A 1 138 ? 24.312 -28.75 -20.781 1 86.31 138 GLU A O 1
ATOM 1116 N N . GLU A 1 139 ? 23.891 -27.266 -19.203 1 87.19 139 GLU A N 1
ATOM 1117 C CA . GLU A 1 139 ? 23.109 -28.266 -18.453 1 87.19 139 GLU A CA 1
ATOM 1118 C C . GLU A 1 139 ? 21.828 -28.625 -19.203 1 87.19 139 GLU A C 1
ATOM 1120 O O . GLU A 1 139 ? 21.422 -29.781 -19.219 1 87.19 139 GLU A O 1
ATOM 1125 N N . ILE A 1 140 ? 21.266 -27.672 -19.734 1 90.62 140 ILE A N 1
ATOM 1126 C CA . ILE A 1 140 ? 20.047 -27.891 -20.5 1 90.62 140 ILE A CA 1
ATOM 1127 C C . ILE A 1 140 ? 20.344 -28.812 -21.688 1 90.62 140 ILE A C 1
ATOM 1129 O O . ILE A 1 140 ? 19.609 -29.766 -21.938 1 90.62 140 ILE A O 1
ATOM 1133 N N . ASP A 1 141 ? 21.453 -28.562 -22.312 1 91.12 141 ASP A N 1
ATOM 1134 C CA . ASP A 1 141 ? 21.859 -29.375 -23.453 1 91.12 141 ASP A CA 1
ATOM 1135 C C . ASP A 1 141 ? 22.125 -30.828 -23.016 1 91.12 141 ASP A C 1
ATOM 1137 O O . ASP A 1 141 ? 21.797 -31.766 -23.75 1 91.12 141 ASP A O 1
ATOM 1141 N N . ARG A 1 142 ? 22.703 -30.922 -21.875 1 89.56 142 ARG A N 1
ATOM 1142 C CA . ARG A 1 142 ? 22.969 -32.281 -21.375 1 89.56 142 ARG A CA 1
ATOM 1143 C C . ARG A 1 142 ? 21.672 -33.031 -21.109 1 89.56 142 ARG A C 1
ATOM 1145 O O . ARG A 1 142 ? 21.547 -34.188 -21.484 1 89.56 142 ARG A O 1
ATOM 1152 N N . LYS A 1 143 ? 20.781 -32.375 -20.531 1 90.94 143 LYS A N 1
ATOM 1153 C CA . LYS A 1 143 ? 19.5 -32.969 -20.219 1 90.94 143 LYS A CA 1
ATOM 1154 C C . LYS A 1 143 ? 18.734 -33.344 -21.5 1 90.94 143 LYS A C 1
ATOM 1156 O O . LYS A 1 143 ? 18.125 -34.406 -21.594 1 90.94 143 LYS A O 1
ATOM 1161 N N . LEU A 1 144 ? 18.828 -32.469 -22.422 1 93.44 144 LEU A N 1
ATOM 1162 C CA . LEU A 1 144 ? 18.141 -32.719 -23.688 1 93.44 144 LEU A CA 1
ATOM 1163 C C . LEU A 1 144 ? 18.781 -33.875 -24.438 1 93.44 144 LEU A C 1
ATOM 1165 O O . LEU A 1 144 ? 18.094 -34.656 -25.078 1 93.44 144 LEU A O 1
ATOM 1169 N N . THR A 1 145 ? 20.125 -34 -24.344 1 92.56 145 THR A N 1
ATOM 1170 C CA . THR A 1 145 ? 20.828 -35.094 -24.984 1 92.56 145 THR A CA 1
ATOM 1171 C C . THR A 1 145 ? 20.359 -36.438 -24.391 1 92.56 145 THR A C 1
ATOM 1173 O O . THR A 1 145 ? 20.109 -37.375 -25.125 1 92.56 145 THR A O 1
ATOM 1176 N N . GLU A 1 146 ? 20.234 -36.375 -23.141 1 90.44 146 GLU A N 1
ATOM 1177 C CA . GLU A 1 146 ? 19.766 -37.562 -22.453 1 90.44 146 GLU A CA 1
ATOM 1178 C C . GLU A 1 146 ? 18.312 -37.875 -22.812 1 90.44 146 GLU A C 1
ATOM 1180 O O . GLU A 1 146 ? 17.953 -39.031 -23.016 1 90.44 146 GLU A O 1
ATOM 1185 N N . TYR A 1 147 ? 17.578 -36.906 -22.906 1 93.06 147 TYR A N 1
ATOM 1186 C CA . TYR A 1 147 ? 16.156 -37.094 -23.172 1 93.06 147 TYR A CA 1
ATOM 1187 C C . TYR A 1 147 ? 15.93 -37.594 -24.594 1 93.06 147 TYR A C 1
ATOM 1189 O O . TYR A 1 147 ? 15.156 -38.562 -24.797 1 93.06 147 TYR A O 1
ATOM 1197 N N . PHE A 1 148 ? 16.625 -37.031 -25.562 1 92.88 148 PHE A N 1
ATOM 1198 C CA . PHE A 1 148 ? 16.406 -37.406 -26.953 1 92.88 148 PHE A CA 1
ATOM 1199 C C . PHE A 1 148 ? 16.984 -38.781 -27.266 1 92.88 148 PHE A C 1
ATOM 1201 O O . PHE A 1 148 ? 16.656 -39.375 -28.281 1 92.88 148 PHE A O 1
ATOM 1208 N N . ALA A 1 149 ? 17.75 -39.25 -26.406 1 89.88 149 ALA A N 1
ATOM 1209 C CA . ALA A 1 149 ? 18.266 -40.625 -26.578 1 89.88 149 ALA A CA 1
ATOM 1210 C C . ALA A 1 149 ? 17.125 -41.625 -26.469 1 89.88 149 ALA A C 1
ATOM 1212 O O . ALA A 1 149 ? 17.188 -42.688 -27.109 1 89.88 149 ALA A O 1
ATOM 1213 N N . THR A 1 150 ? 16.094 -41.25 -25.75 1 90.25 150 THR A N 1
ATOM 1214 C CA . THR A 1 150 ? 15.023 -42.219 -25.516 1 90.25 150 THR A CA 1
ATOM 1215 C C . THR A 1 150 ? 13.695 -41.688 -26.047 1 90.25 150 THR A C 1
ATOM 1217 O O . THR A 1 150 ? 12.734 -42.469 -26.203 1 90.25 150 THR A O 1
ATOM 1220 N N . HIS A 1 151 ? 13.672 -40.438 -26.328 1 90.88 151 HIS A N 1
ATOM 1221 C CA . HIS A 1 151 ? 12.422 -39.844 -26.781 1 90.88 151 HIS A CA 1
ATOM 1222 C C . HIS A 1 151 ? 12.602 -39.125 -28.125 1 90.88 151 HIS A C 1
ATOM 1224 O O . HIS A 1 151 ? 13.508 -38.281 -28.266 1 90.88 151 HIS A O 1
ATOM 1230 N N . PRO A 1 152 ? 11.805 -39.406 -29.031 1 90.12 152 PRO A N 1
ATOM 1231 C CA . PRO A 1 152 ? 11.977 -38.844 -30.375 1 90.12 152 PRO A CA 1
ATOM 1232 C C . PRO A 1 152 ? 11.477 -37.406 -30.469 1 90.12 152 PRO A C 1
ATOM 1234 O O . PRO A 1 152 ? 11.898 -36.656 -31.344 1 90.12 152 PRO A O 1
ATOM 1237 N N . VAL A 1 153 ? 10.57 -37.031 -29.531 1 92.56 153 VAL A N 1
ATOM 1238 C CA . VAL A 1 153 ? 9.984 -35.719 -29.656 1 92.56 153 VAL A CA 1
ATOM 1239 C C . VAL A 1 153 ? 9.945 -35.031 -28.297 1 92.56 153 VAL A C 1
ATOM 1241 O O . VAL A 1 153 ? 9.984 -35.688 -27.25 1 92.56 153 VAL A O 1
ATOM 1244 N N . LEU A 1 154 ? 10.023 -33.688 -28.344 1 92.94 154 LEU A N 1
ATOM 1245 C CA . LEU A 1 154 ? 9.984 -32.875 -27.141 1 92.94 154 LEU A CA 1
ATOM 1246 C C . LEU A 1 154 ? 8.828 -31.875 -27.203 1 92.94 154 LEU A C 1
ATOM 1248 O O . LEU A 1 154 ? 8.602 -31.25 -28.25 1 92.94 154 LEU A O 1
ATOM 1252 N N . THR A 1 155 ? 8.031 -31.797 -26.234 1 92.06 155 THR A N 1
ATOM 1253 C CA . THR A 1 155 ? 6.988 -30.797 -26.109 1 92.06 155 THR A CA 1
ATOM 1254 C C . THR A 1 155 ? 7.316 -29.812 -24.984 1 92.06 155 THR A C 1
ATOM 1256 O O . THR A 1 155 ? 8.273 -30.016 -24.234 1 92.06 155 THR A O 1
ATOM 1259 N N . ARG A 1 156 ? 6.555 -28.703 -24.984 1 91.38 156 ARG A N 1
ATOM 1260 C CA . ARG A 1 156 ? 6.754 -27.719 -23.922 1 91.38 156 ARG A CA 1
ATOM 1261 C C . ARG A 1 156 ? 6.578 -28.359 -22.547 1 91.38 156 ARG A C 1
ATOM 1263 O O . ARG A 1 156 ? 7.348 -28.078 -21.625 1 91.38 156 ARG A O 1
ATOM 1270 N N . THR A 1 157 ? 5.594 -29.219 -22.422 1 87.19 157 THR A N 1
ATOM 1271 C CA . THR A 1 157 ? 5.32 -29.906 -21.172 1 87.19 157 THR A CA 1
ATOM 1272 C C . THR A 1 157 ? 6.492 -30.797 -20.781 1 87.19 157 THR A C 1
ATOM 1274 O O . THR A 1 157 ? 6.871 -30.844 -19.594 1 87.19 157 THR A O 1
ATOM 1277 N N . ASN A 1 158 ? 7.043 -31.5 -21.797 1 89.25 158 ASN A N 1
ATOM 1278 C CA . ASN A 1 158 ? 8.219 -32.344 -21.547 1 89.25 158 ASN A CA 1
ATOM 1279 C C . ASN A 1 158 ? 9.383 -31.5 -21 1 89.25 158 ASN A C 1
ATOM 1281 O O . ASN A 1 158 ? 10.047 -31.906 -20.047 1 89.25 158 ASN A O 1
ATOM 1285 N N . MET A 1 159 ? 9.57 -30.375 -21.641 1 91.69 159 MET A N 1
ATOM 1286 C CA . MET A 1 159 ? 10.641 -29.469 -21.234 1 91.69 159 MET A CA 1
ATOM 1287 C C . MET A 1 159 ? 10.445 -29 -19.797 1 91.69 159 MET A C 1
ATOM 1289 O O . MET A 1 159 ? 11.406 -28.906 -19.031 1 91.69 159 MET A O 1
ATOM 1293 N N . GLN A 1 160 ? 9.273 -28.734 -19.438 1 86.31 160 GLN A N 1
ATOM 1294 C CA . GLN A 1 160 ? 8.961 -28.297 -18.078 1 86.31 160 GLN A CA 1
ATOM 1295 C C . GLN A 1 160 ? 9.344 -29.359 -17.047 1 86.31 160 GLN A C 1
ATOM 1297 O O . GLN A 1 160 ? 9.984 -29.062 -16.047 1 86.31 160 GLN A O 1
ATOM 1302 N N . SER A 1 161 ? 8.992 -30.516 -17.375 1 84.31 161 SER A N 1
ATOM 1303 C CA . SER A 1 161 ? 9.258 -31.625 -16.469 1 84.31 161 SER A CA 1
ATOM 1304 C C . SER A 1 161 ? 10.75 -31.969 -16.438 1 84.31 161 SER A C 1
ATOM 1306 O O . SER A 1 161 ? 11.297 -32.25 -15.367 1 84.31 161 SER A O 1
ATOM 1308 N N . LEU A 1 162 ? 11.344 -31.906 -17.594 1 85.31 162 LEU A N 1
ATOM 1309 C CA . LEU A 1 162 ? 12.742 -32.312 -17.75 1 85.31 162 LEU A CA 1
ATOM 1310 C C . LEU A 1 162 ? 13.656 -31.359 -16.969 1 85.31 162 LEU A C 1
ATOM 1312 O O . LEU A 1 162 ? 14.594 -31.797 -16.297 1 85.31 162 LEU A O 1
ATOM 1316 N N . CYS A 1 163 ? 13.414 -30.094 -17.109 1 85.25 163 CYS A N 1
ATOM 1317 C CA . CYS A 1 163 ? 14.305 -29.078 -16.547 1 85.25 163 CYS A CA 1
ATOM 1318 C C . CYS A 1 163 ? 13.648 -28.375 -15.359 1 85.25 163 CYS A C 1
ATOM 1320 O O . CYS A 1 163 ? 14.203 -27.422 -14.828 1 85.25 163 CYS A O 1
ATOM 1322 N N . SER A 1 164 ? 12.422 -28.812 -14.992 1 80.31 164 SER A N 1
ATOM 1323 C CA . SER A 1 164 ? 11.672 -28.172 -13.906 1 80.31 164 SER A CA 1
ATOM 1324 C C . SER A 1 164 ? 11.469 -26.688 -14.164 1 80.31 164 SER A C 1
ATOM 1326 O O . SER A 1 164 ? 11.727 -25.859 -13.289 1 80.31 164 SER A O 1
ATOM 1328 N N . PHE A 1 165 ? 11.148 -26.422 -15.375 1 79.69 165 PHE A N 1
ATOM 1329 C CA . PHE A 1 165 ? 10.891 -25.047 -15.805 1 79.69 165 PHE A CA 1
ATOM 1330 C C . PHE A 1 165 ? 9.414 -24.703 -15.625 1 79.69 165 PHE A C 1
ATOM 1332 O O . PHE A 1 165 ? 8.555 -25.578 -15.672 1 79.69 165 PHE A O 1
ATOM 1339 N N . THR A 1 166 ? 9.188 -23.484 -15.367 1 75.75 166 THR A N 1
ATOM 1340 C CA . THR A 1 166 ? 7.84 -22.969 -15.539 1 75.75 166 THR A CA 1
ATOM 1341 C C . THR A 1 166 ? 7.445 -22.969 -17.016 1 75.75 166 THR A C 1
ATOM 1343 O O . THR A 1 166 ? 8.289 -23.156 -17.891 1 75.75 166 THR A O 1
ATOM 1346 N N . GLN A 1 167 ? 6.121 -22.781 -17.219 1 80.5 167 GLN A N 1
ATOM 1347 C CA . GLN A 1 167 ? 5.629 -22.734 -18.594 1 80.5 167 GLN A CA 1
ATOM 1348 C C . GLN A 1 167 ? 6.324 -21.641 -19.391 1 80.5 167 GLN A C 1
ATOM 1350 O O . GLN A 1 167 ? 6.738 -21.859 -20.531 1 80.5 167 GLN A O 1
ATOM 1355 N N . SER A 1 168 ? 6.496 -20.531 -18.828 1 82.75 168 SER A N 1
ATOM 1356 C CA . SER A 1 168 ? 7.098 -19.406 -19.516 1 82.75 168 SER A CA 1
ATOM 1357 C C . SER A 1 168 ? 8.578 -19.641 -19.797 1 82.75 168 SER A C 1
ATOM 1359 O O . SER A 1 168 ? 9.078 -19.312 -20.875 1 82.75 168 SER A O 1
ATOM 1361 N N . MET A 1 169 ? 9.258 -20.25 -18.812 1 82.62 169 MET A N 1
ATOM 1362 C CA . MET A 1 169 ? 10.68 -20.531 -19 1 82.62 169 MET A CA 1
ATOM 1363 C C . MET A 1 169 ? 10.891 -21.609 -20.047 1 82.62 169 MET A C 1
ATOM 1365 O O . MET A 1 169 ? 11.812 -21.516 -20.859 1 82.62 169 MET A O 1
ATOM 1369 N N . ALA A 1 170 ? 10.078 -22.578 -20.031 1 87.5 170 ALA A N 1
ATOM 1370 C CA . ALA A 1 170 ? 10.18 -23.641 -21.031 1 87.5 170 ALA A CA 1
ATOM 1371 C C . ALA A 1 170 ? 9.984 -23.078 -22.438 1 87.5 170 ALA A C 1
ATOM 1373 O O . ALA A 1 170 ? 10.758 -23.391 -23.359 1 87.5 170 ALA A O 1
ATOM 1374 N N . SER A 1 171 ? 8.992 -22.234 -22.547 1 89.06 171 SER A N 1
ATOM 1375 C CA . SER A 1 171 ? 8.719 -21.625 -23.844 1 89.06 171 SER A CA 1
ATOM 1376 C C . SER A 1 171 ? 9.875 -20.75 -24.297 1 89.06 171 SER A C 1
ATOM 1378 O O . SER A 1 171 ? 10.25 -20.75 -25.469 1 89.06 171 SER A O 1
ATOM 1380 N N . ARG A 1 172 ? 10.414 -20.047 -23.375 1 89.62 172 ARG A N 1
ATOM 1381 C CA . ARG A 1 172 ? 11.547 -19.172 -23.672 1 89.62 172 ARG A CA 1
ATOM 1382 C C . ARG A 1 172 ? 12.758 -19.984 -24.125 1 89.62 172 ARG A C 1
ATOM 1384 O O . ARG A 1 172 ? 13.414 -19.641 -25.109 1 89.62 172 ARG A O 1
ATOM 1391 N N . GLN A 1 173 ? 13.031 -21 -23.422 1 91.81 173 GLN A N 1
ATOM 1392 C CA . GLN A 1 173 ? 14.172 -21.844 -23.75 1 91.81 173 GLN A CA 1
ATOM 1393 C C . GLN A 1 173 ? 13.961 -22.562 -25.078 1 91.81 173 GLN A C 1
ATOM 1395 O O . GLN A 1 173 ? 14.891 -22.688 -25.875 1 91.81 173 GLN A O 1
ATOM 1400 N N . ILE A 1 174 ? 12.789 -23 -25.328 1 93.06 174 ILE A N 1
ATOM 1401 C CA . ILE A 1 174 ? 12.492 -23.656 -26.609 1 93.06 174 ILE A CA 1
ATOM 1402 C C . ILE A 1 174 ? 12.695 -22.672 -27.75 1 93.06 174 ILE A C 1
ATOM 1404 O O . ILE A 1 174 ? 13.266 -23.016 -28.781 1 93.06 174 ILE A O 1
ATOM 1408 N N . ARG A 1 175 ? 12.297 -21.516 -27.562 1 91.19 175 ARG A N 1
ATOM 1409 C CA . ARG A 1 175 ? 12.492 -20.484 -28.578 1 91.19 175 ARG A CA 1
ATOM 1410 C C . ARG A 1 175 ? 13.977 -20.234 -28.828 1 91.19 175 ARG A C 1
ATOM 1412 O O . ARG A 1 175 ? 14.406 -20.109 -29.984 1 91.19 175 ARG A O 1
ATOM 1419 N N . ARG A 1 176 ? 14.68 -20.156 -27.781 1 93.38 176 ARG A N 1
ATOM 1420 C CA . ARG A 1 176 ? 16.125 -19.969 -27.906 1 93.38 176 ARG A CA 1
ATOM 1421 C C . ARG A 1 176 ? 16.766 -21.141 -28.656 1 93.38 176 ARG A C 1
ATOM 1423 O O . ARG A 1 176 ? 17.547 -20.922 -29.578 1 93.38 176 ARG A O 1
ATOM 1430 N N . LEU A 1 177 ? 16.469 -22.344 -28.266 1 94.06 177 LEU A N 1
ATOM 1431 C CA . LEU A 1 177 ? 17.047 -23.531 -28.859 1 94.06 177 LEU A CA 1
ATOM 1432 C C . LEU A 1 177 ? 16.656 -23.672 -30.328 1 94.06 177 LEU A C 1
ATOM 1434 O O . LEU A 1 177 ? 17.438 -24.125 -31.156 1 94.06 177 LEU A O 1
ATOM 1438 N N . LYS A 1 178 ? 15.461 -23.203 -30.594 1 92.81 178 LYS A N 1
ATOM 1439 C CA . LYS A 1 178 ? 15.008 -23.172 -31.984 1 92.81 178 LYS A CA 1
ATOM 1440 C C . LYS A 1 178 ? 15.812 -22.156 -32.812 1 92.81 178 LYS A C 1
ATOM 1442 O O . LYS A 1 178 ? 16.219 -22.453 -33.938 1 92.81 178 LYS A O 1
ATOM 1447 N N . ALA A 1 179 ? 16.016 -21.031 -32.25 1 92.94 179 ALA A N 1
ATOM 1448 C CA . ALA A 1 179 ? 16.766 -19.969 -32.906 1 92.94 179 ALA A CA 1
ATOM 1449 C C . ALA A 1 179 ? 18.203 -20.406 -33.188 1 92.94 179 ALA A C 1
ATOM 1451 O O . ALA A 1 179 ? 18.812 -20.031 -34.188 1 92.94 179 ALA A O 1
ATOM 1452 N N . GLU A 1 180 ? 18.734 -21.234 -32.25 1 92.12 180 GLU A N 1
ATOM 1453 C CA . GLU A 1 180 ? 20.109 -21.734 -32.375 1 92.12 180 GLU A CA 1
ATOM 1454 C C . GLU A 1 180 ? 20.172 -22.953 -33.281 1 92.12 180 GLU A C 1
ATOM 1456 O O . GLU A 1 180 ? 21.266 -23.453 -33.594 1 92.12 180 GLU A O 1
ATOM 1461 N N . GLY A 1 181 ? 19.031 -23.453 -33.719 1 91.75 181 GLY A N 1
ATOM 1462 C CA . GLY A 1 181 ? 18.969 -24.578 -34.625 1 91.75 181 GLY A CA 1
ATOM 1463 C C . GLY A 1 181 ? 19.031 -25.922 -33.906 1 91.75 181 GLY A C 1
ATOM 1464 O O . GLY A 1 181 ? 19.125 -26.969 -34.562 1 91.75 181 GLY A O 1
ATOM 1465 N N . LYS A 1 182 ? 18.969 -25.938 -32.594 1 93.38 182 LYS A N 1
ATOM 1466 C CA . LYS A 1 182 ? 19.109 -27.156 -31.812 1 93.38 182 LYS A CA 1
ATOM 1467 C C . LYS A 1 182 ? 17.781 -27.938 -31.766 1 93.38 182 LYS A C 1
ATOM 1469 O O . LYS A 1 182 ? 17.781 -29.141 -31.5 1 93.38 182 LYS A O 1
ATOM 1474 N N . LEU A 1 183 ? 16.703 -27.172 -31.938 1 93.62 183 LEU A N 1
ATOM 1475 C CA . LEU A 1 183 ? 15.383 -27.781 -31.984 1 93.62 183 LEU A CA 1
ATOM 1476 C C . LEU A 1 183 ? 14.641 -27.359 -33.25 1 93.62 183 LEU A C 1
ATOM 1478 O O . LEU A 1 183 ? 14.875 -26.266 -33.781 1 93.62 183 LEU A O 1
ATOM 1482 N N . GLN A 1 184 ? 13.906 -28.219 -33.812 1 92.94 184 GLN A N 1
ATOM 1483 C CA . GLN A 1 184 ? 13.078 -27.953 -34.969 1 92.94 184 GLN A CA 1
ATOM 1484 C C . GLN A 1 184 ? 11.625 -28.328 -34.719 1 92.94 184 GLN A C 1
ATOM 1486 O O . GLN A 1 184 ? 11.344 -29.422 -34.219 1 92.94 184 GLN A O 1
ATOM 1491 N N . ASN A 1 185 ? 10.781 -27.453 -35.031 1 92.12 185 ASN A N 1
ATOM 1492 C CA . ASN A 1 185 ? 9.359 -27.719 -34.844 1 92.12 185 ASN A CA 1
ATOM 1493 C C . ASN A 1 185 ? 8.797 -28.516 -36.031 1 92.12 185 ASN A C 1
ATOM 1495 O O . ASN A 1 185 ? 8.852 -28.047 -37.188 1 92.12 185 ASN A O 1
ATOM 1499 N N . ILE A 1 186 ? 8.281 -29.688 -35.812 1 89.75 186 ILE A N 1
ATOM 1500 C CA . ILE A 1 186 ? 7.734 -30.5 -36.906 1 89.75 186 ILE A CA 1
ATOM 1501 C C . ILE A 1 186 ? 6.211 -30.562 -36.781 1 89.75 186 ILE A C 1
ATOM 1503 O O . ILE A 1 186 ? 5.543 -31.203 -37.594 1 89.75 186 ILE A O 1
ATOM 1507 N N . GLY A 1 187 ? 5.707 -29.891 -35.719 1 85.12 187 GLY A N 1
ATOM 1508 C CA . GLY A 1 187 ? 4.27 -29.891 -35.531 1 85.12 187 GLY A CA 1
ATOM 1509 C C . GLY A 1 187 ? 3.596 -28.641 -36.062 1 85.12 187 GLY A C 1
ATOM 1510 O O . GLY A 1 187 ? 4.191 -27.891 -36.844 1 85.12 187 GLY A O 1
ATOM 1511 N N . LYS A 1 188 ? 2.332 -28.484 -35.688 1 85.69 188 LYS A N 1
ATOM 1512 C CA . LYS A 1 188 ? 1.555 -27.297 -36.062 1 85.69 188 LYS A CA 1
ATOM 1513 C C . LYS A 1 188 ? 1.878 -26.141 -35.125 1 85.69 188 LYS A C 1
ATOM 1515 O O . LYS A 1 188 ? 2.355 -26.328 -34 1 85.69 188 LYS A O 1
ATOM 1520 N N . PRO A 1 189 ? 1.702 -24.969 -35.656 1 82 189 PRO A N 1
ATOM 1521 C CA . PRO A 1 189 ? 1.958 -23.797 -34.812 1 82 189 PRO A CA 1
ATOM 1522 C C . PRO A 1 189 ? 1.151 -23.797 -33.531 1 82 189 PRO A C 1
ATOM 1524 O O . PRO A 1 189 ? 1.633 -23.344 -32.5 1 82 189 PRO A O 1
ATOM 1527 N N . THR A 1 190 ? -0.008 -24.453 -33.594 1 83.19 190 THR A N 1
ATOM 1528 C CA . THR A 1 190 ? -0.875 -24.469 -32.406 1 83.19 190 THR A CA 1
ATOM 1529 C C . THR A 1 190 ? -0.527 -25.656 -31.5 1 83.19 190 THR A C 1
ATOM 1531 O O . THR A 1 190 ? -0.909 -25.672 -30.328 1 83.19 190 THR A O 1
ATOM 1534 N N . GLN A 1 191 ? -0.007 -26.641 -32.125 1 84.19 191 GLN A N 1
ATOM 1535 C CA . GLN A 1 191 ? 0.433 -27.812 -31.391 1 84.19 191 GLN A CA 1
ATOM 1536 C C . GLN A 1 191 ? 1.895 -28.141 -31.688 1 84.19 191 GLN A C 1
ATOM 1538 O O . GLN A 1 191 ? 2.189 -29.109 -32.375 1 84.19 191 GLN A O 1
ATOM 1543 N N . PRO A 1 192 ? 2.824 -27.375 -31.203 1 88.94 192 PRO A N 1
ATOM 1544 C CA . PRO A 1 192 ? 4.23 -27.547 -31.578 1 88.94 192 PRO A CA 1
ATOM 1545 C C . PRO A 1 192 ? 4.844 -28.828 -31.016 1 88.94 192 PRO A C 1
ATOM 1547 O O . PRO A 1 192 ? 4.527 -29.219 -29.906 1 88.94 192 PRO A O 1
ATOM 1550 N N . ILE A 1 193 ? 5.496 -29.562 -31.844 1 91.06 193 ILE A N 1
ATOM 1551 C CA . ILE A 1 193 ? 6.277 -30.734 -31.5 1 91.06 193 ILE A CA 1
ATOM 1552 C C . ILE A 1 193 ? 7.715 -30.562 -31.984 1 91.06 193 ILE A C 1
ATOM 1554 O O . ILE A 1 193 ? 7.953 -30.25 -33.156 1 91.06 193 ILE A O 1
ATOM 1558 N N . TYR A 1 194 ? 8.633 -30.766 -31.031 1 93.94 194 TYR A N 1
ATOM 1559 C CA . TYR A 1 194 ? 10.016 -30.438 -31.375 1 93.94 194 TYR A CA 1
ATOM 1560 C C . TYR A 1 194 ? 10.867 -31.688 -31.469 1 93.94 194 TYR A C 1
ATOM 1562 O O . TYR A 1 194 ? 10.664 -32.656 -30.719 1 93.94 194 TYR A O 1
ATOM 1570 N N . VAL A 1 195 ? 11.734 -31.672 -32.469 1 93.25 195 VAL A N 1
ATOM 1571 C CA . VAL A 1 195 ? 12.734 -32.719 -32.625 1 93.25 195 VAL A CA 1
ATOM 1572 C C . VAL A 1 195 ? 14.133 -32.125 -32.594 1 93.25 195 VAL A C 1
ATOM 1574 O O . VAL A 1 195 ? 14.297 -30.906 -32.781 1 93.25 195 VAL A O 1
ATOM 1577 N N . ALA A 1 196 ? 15.133 -33 -32.219 1 92.94 196 ALA A N 1
ATOM 1578 C CA . ALA A 1 196 ? 16.516 -32.531 -32.156 1 92.94 196 ALA A CA 1
ATOM 1579 C C . ALA A 1 196 ? 16.953 -32.031 -33.531 1 92.94 196 ALA A C 1
ATOM 1581 O O . ALA A 1 196 ? 16.641 -32.656 -34.562 1 92.94 196 ALA A O 1
ATOM 1582 N N . GLY A 1 197 ? 17.609 -30.859 -33.594 1 90.19 197 GLY A N 1
ATOM 1583 C CA . GLY A 1 197 ? 18.188 -30.359 -34.812 1 90.19 197 GLY A CA 1
ATOM 1584 C C . GLY A 1 197 ? 19.266 -31.266 -35.375 1 90.19 197 GLY A C 1
ATOM 1585 O O . GLY A 1 197 ? 19.828 -32.094 -34.688 1 90.19 197 GLY A O 1
ATOM 1586 N N . ALA A 1 198 ? 19.531 -31.125 -36.719 1 84.44 198 ALA A N 1
ATOM 1587 C CA . ALA A 1 198 ? 20.547 -31.938 -37.375 1 84.44 198 ALA A CA 1
ATOM 1588 C C . ALA A 1 198 ? 21.906 -31.766 -36.688 1 84.44 198 ALA A C 1
ATOM 1590 O O . ALA A 1 198 ? 22.422 -30.656 -36.625 1 84.44 198 ALA A O 1
ATOM 1591 N N . GLY A 1 199 ? 22.406 -32.781 -36.094 1 83.75 199 GLY A N 1
ATOM 1592 C CA . GLY A 1 199 ? 23.734 -32.75 -35.531 1 83.75 199 GLY A CA 1
ATOM 1593 C C . GLY A 1 199 ? 23.719 -32.438 -34.031 1 83.75 199 GLY A C 1
ATOM 1594 O O . GLY A 1 199 ? 24.781 -32.344 -33.406 1 83.75 199 GLY A O 1
ATOM 1595 N N . TYR A 1 200 ? 22.516 -32.156 -33.594 1 87.06 200 TYR A N 1
ATOM 1596 C CA . TYR A 1 200 ? 22.438 -31.828 -32.188 1 87.06 200 TYR A CA 1
ATOM 1597 C C . TYR A 1 200 ? 21.766 -32.969 -31.391 1 87.06 200 TYR A C 1
ATOM 1599 O O . TYR A 1 200 ? 20.891 -33.656 -31.922 1 87.06 200 TYR A O 1
ATOM 1607 N N . TYR A 1 201 ? 22.188 -33.125 -30.156 1 86.06 201 TYR A N 1
ATOM 1608 C CA . TYR A 1 201 ? 21.625 -34.031 -29.172 1 86.06 201 TYR A CA 1
ATOM 1609 C C . TYR A 1 201 ? 21.594 -35.469 -29.672 1 86.06 201 TYR A C 1
ATOM 1611 O O . TYR A 1 201 ? 20.578 -36.156 -29.609 1 86.06 201 TYR A O 1
ATOM 1619 N N . ILE A 1 202 ? 22.609 -35.844 -30.328 1 75.06 202 ILE A N 1
ATOM 1620 C CA . ILE A 1 202 ? 22.844 -37.219 -30.797 1 75.06 202 ILE A CA 1
ATOM 1621 C C . ILE A 1 202 ? 23.547 -38.031 -29.703 1 75.06 202 ILE A C 1
ATOM 1623 O O . ILE A 1 202 ? 24.375 -37.469 -28.953 1 75.06 202 ILE A O 1
ATOM 1627 N N . MET B 1 1 ? -12.883 20.125 -5.867 1 58.38 1 MET B N 1
ATOM 1628 C CA . MET B 1 1 ? -11.852 20.625 -4.969 1 58.38 1 MET B CA 1
ATOM 1629 C C . MET B 1 1 ? -10.484 20.062 -5.34 1 58.38 1 MET B C 1
ATOM 1631 O O . MET B 1 1 ? -10.391 18.984 -5.926 1 58.38 1 MET B O 1
ATOM 1635 N N . ALA B 1 2 ? -9.516 20.891 -5.492 1 71.12 2 ALA B N 1
ATOM 1636 C CA . ALA B 1 2 ? -8.188 20.5 -5.953 1 71.12 2 ALA B CA 1
ATOM 1637 C C . ALA B 1 2 ? -7.336 19.984 -4.793 1 71.12 2 ALA B C 1
ATOM 1639 O O . ALA B 1 2 ? -7.512 20.422 -3.65 1 71.12 2 ALA B O 1
ATOM 1640 N N . ILE B 1 3 ? -6.656 18.953 -5.035 1 76.56 3 ILE B N 1
ATOM 1641 C CA . ILE B 1 3 ? -5.711 18.422 -4.062 1 76.56 3 ILE B CA 1
ATOM 1642 C C . ILE B 1 3 ? -4.508 19.359 -3.941 1 76.56 3 ILE B C 1
ATOM 1644 O O . ILE B 1 3 ? -3.924 19.75 -4.949 1 76.56 3 ILE B O 1
ATOM 1648 N N . GLN B 1 4 ? -4.379 19.734 -2.762 1 74.75 4 GLN B N 1
ATOM 1649 C CA . GLN B 1 4 ? -3.227 20.594 -2.51 1 74.75 4 GLN B CA 1
ATOM 1650 C C . GLN B 1 4 ? -1.979 19.781 -2.213 1 74.75 4 GLN B C 1
ATOM 1652 O O . GLN B 1 4 ? -2.037 18.797 -1.467 1 74.75 4 GLN B O 1
ATOM 1657 N N . PHE B 1 5 ? -0.942 20.141 -2.893 1 77.81 5 PHE B N 1
ATOM 1658 C CA . PHE B 1 5 ? 0.292 19.406 -2.668 1 77.81 5 PHE B CA 1
ATOM 1659 C C . PHE B 1 5 ? 1.478 20.344 -2.525 1 77.81 5 PHE B C 1
ATOM 1661 O O . PHE B 1 5 ? 1.396 21.516 -2.908 1 77.81 5 PHE B O 1
ATOM 1668 N N . GLU B 1 6 ? 2.525 19.828 -1.819 1 75.62 6 GLU B N 1
ATOM 1669 C CA . GLU B 1 6 ? 3.787 20.547 -1.658 1 75.62 6 GLU B CA 1
ATOM 1670 C C . GLU B 1 6 ? 4.977 19.641 -1.975 1 75.62 6 GLU B C 1
ATOM 1672 O O . GLU B 1 6 ? 4.867 18.422 -1.929 1 75.62 6 GLU B O 1
ATOM 1677 N N . PHE B 1 7 ? 6.074 20.359 -2.354 1 74.88 7 PHE B N 1
ATOM 1678 C CA . PHE B 1 7 ? 7.281 19.594 -2.662 1 74.88 7 PHE B CA 1
ATOM 1679 C C . PHE B 1 7 ? 8.148 19.438 -1.42 1 74.88 7 PHE B C 1
ATOM 1681 O O . PHE B 1 7 ? 8.367 20.391 -0.68 1 74.88 7 PHE B O 1
ATOM 1688 N N . TYR B 1 8 ? 8.469 18.172 -1.139 1 74.44 8 TYR B N 1
ATOM 1689 C CA . TYR B 1 8 ? 9.336 17.844 -0.015 1 74.44 8 TYR B CA 1
ATOM 1690 C C . TYR B 1 8 ? 10.672 17.297 -0.501 1 74.44 8 TYR B C 1
ATOM 1692 O O . TYR B 1 8 ? 10.734 16.625 -1.539 1 74.44 8 TYR B O 1
ATOM 1700 N N . LYS B 1 9 ? 11.734 17.688 0.307 1 67.94 9 LYS B N 1
ATOM 1701 C CA . LYS B 1 9 ? 13.078 17.25 -0.053 1 67.94 9 LYS B CA 1
ATOM 1702 C C . LYS B 1 9 ? 13.25 15.758 0.179 1 67.94 9 LYS B C 1
ATOM 1704 O O . LYS B 1 9 ? 12.82 15.227 1.205 1 67.94 9 LYS B O 1
ATOM 1709 N N . ASN B 1 10 ? 13.727 14.945 -0.856 1 66 10 ASN B N 1
ATOM 1710 C CA . ASN B 1 10 ? 14.031 13.523 -0.686 1 66 10 ASN B CA 1
ATOM 1711 C C . ASN B 1 10 ? 15.25 13.312 0.209 1 66 10 ASN B C 1
ATOM 1713 O O . ASN B 1 10 ? 16.25 14.023 0.081 1 66 10 ASN B O 1
ATOM 1717 N N . PRO B 1 11 ? 15.133 12.398 1.354 1 57.53 11 PRO B N 1
ATOM 1718 C CA . PRO B 1 11 ? 16.281 12.156 2.227 1 57.53 11 PRO B CA 1
ATOM 1719 C C . PRO B 1 11 ? 17.469 11.516 1.49 1 57.53 11 PRO B C 1
ATOM 1721 O O . PRO B 1 11 ? 18.547 11.383 2.059 1 57.53 11 PRO B O 1
ATOM 1724 N N . GLN B 1 12 ? 17.422 10.625 0.642 1 55.66 12 GLN B N 1
ATOM 1725 C CA . GLN B 1 12 ? 18.562 9.875 0.13 1 55.66 12 GLN B CA 1
ATOM 1726 C C . GLN B 1 12 ? 19.703 10.805 -0.27 1 55.66 12 GLN B C 1
ATOM 1728 O O . GLN B 1 12 ? 19.469 11.852 -0.882 1 55.66 12 GLN B O 1
ATOM 1733 N N . PRO B 1 13 ? 20.922 10.344 0.231 1 48.19 13 PRO B N 1
ATOM 1734 C CA . PRO B 1 13 ? 22.203 11.008 0.005 1 48.19 13 PRO B CA 1
ATOM 1735 C C . PRO B 1 13 ? 22.531 11.156 -1.478 1 48.19 13 PRO B C 1
ATOM 1737 O O . PRO B 1 13 ? 22.484 10.172 -2.223 1 48.19 13 PRO B O 1
ATOM 1740 N N . GLU B 1 14 ? 22.016 12.086 -2.193 1 47.34 14 GLU B N 1
ATOM 1741 C CA . GLU B 1 14 ? 22.578 12.234 -3.533 1 47.34 14 GLU B CA 1
ATOM 1742 C C . GLU B 1 14 ? 24.047 11.836 -3.562 1 47.34 14 GLU B C 1
ATOM 1744 O O . GLU B 1 14 ? 24.766 12.031 -2.578 1 47.34 14 GLU B O 1
ATOM 1749 N N . LYS B 1 15 ? 24.656 11.234 -4.395 1 45.62 15 LYS B N 1
ATOM 1750 C CA . LYS B 1 15 ? 26.109 11.336 -4.543 1 45.62 15 LYS B CA 1
ATOM 1751 C C . LYS B 1 15 ? 26.609 12.727 -4.176 1 45.62 15 LYS B C 1
ATOM 1753 O O . LYS B 1 15 ? 25.859 13.703 -4.25 1 45.62 15 LYS B O 1
ATOM 1758 N N . GLU B 1 16 ? 27.625 12.859 -3.568 1 46.44 16 GLU B N 1
ATOM 1759 C CA . GLU B 1 16 ? 28.469 14.047 -3.42 1 46.44 16 GLU B CA 1
ATOM 1760 C C . GLU B 1 16 ? 28.438 14.914 -4.676 1 46.44 16 GLU B C 1
ATOM 1762 O O . GLU B 1 16 ? 28.766 14.445 -5.766 1 46.44 16 GLU B O 1
ATOM 1767 N N . GLY B 1 17 ? 27.375 16.062 -4.738 1 54.38 17 GLY B N 1
ATOM 1768 C CA . GLY B 1 17 ? 27.312 17.062 -5.789 1 54.38 17 GLY B CA 1
ATOM 1769 C C . GLY B 1 17 ? 25.938 17.188 -6.414 1 54.38 17 GLY B C 1
ATOM 1770 O O . GLY B 1 17 ? 25.75 17.953 -7.367 1 54.38 17 GLY B O 1
ATOM 1771 N N . GLU B 1 18 ? 25.188 16.188 -6.277 1 57.97 18 GLU B N 1
ATOM 1772 C CA . GLU B 1 18 ? 23.938 16.266 -7.043 1 57.97 18 GLU B CA 1
ATOM 1773 C C . GLU B 1 18 ? 22.891 17.094 -6.297 1 57.97 18 GLU B C 1
ATOM 1775 O O . GLU B 1 18 ? 22.875 17.109 -5.062 1 57.97 18 G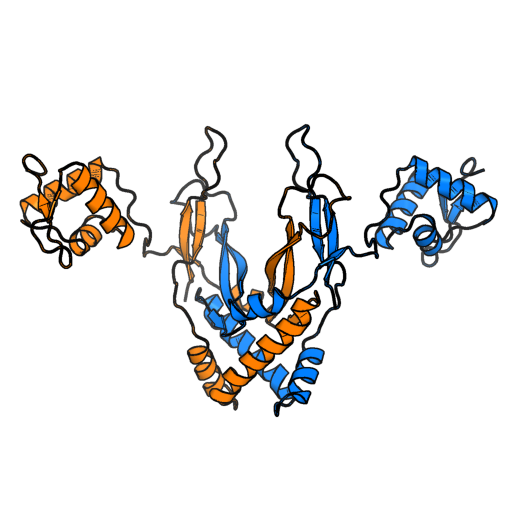LU B O 1
ATOM 1780 N N . GLU B 1 19 ? 22.234 18 -6.953 1 61.22 19 GLU B N 1
ATOM 1781 C CA . GLU B 1 19 ? 21.188 18.906 -6.484 1 61.22 19 GLU B CA 1
ATOM 1782 C C . GLU B 1 19 ? 20.062 18.141 -5.789 1 61.22 19 GLU B C 1
ATOM 1784 O O . GLU B 1 19 ? 19.75 17.016 -6.156 1 61.22 19 GLU B O 1
ATOM 1789 N N . PRO B 1 20 ? 19.719 18.656 -4.695 1 64.56 20 PRO B N 1
ATOM 1790 C CA . PRO B 1 20 ? 18.625 18.031 -3.943 1 64.56 20 PRO B CA 1
ATOM 1791 C C . PRO B 1 20 ? 17.391 17.766 -4.801 1 64.56 20 PRO B C 1
ATOM 1793 O O . PRO B 1 20 ? 17.109 18.531 -5.719 1 64.56 20 PRO B O 1
ATOM 1796 N N . SER B 1 21 ? 16.875 16.594 -4.816 1 72.5 21 SER B N 1
ATOM 1797 C CA . SER B 1 21 ? 15.641 16.234 -5.527 1 72.5 21 SER B CA 1
ATOM 1798 C C . SER B 1 21 ? 14.422 16.359 -4.617 1 72.5 21 SER B C 1
ATOM 1800 O O . SER B 1 21 ? 14.523 16.172 -3.404 1 72.5 21 SER B O 1
ATOM 1802 N N . TYR B 1 22 ? 13.289 16.875 -5.258 1 74.06 22 TYR B N 1
ATOM 1803 C CA . TYR B 1 22 ? 12.055 17.109 -4.512 1 74.06 22 TYR B CA 1
ATOM 1804 C C . TYR B 1 22 ? 10.953 16.172 -4.98 1 74.06 22 TYR B C 1
ATOM 1806 O O . TYR B 1 22 ? 10.93 15.758 -6.141 1 74.06 22 TYR B O 1
ATOM 1814 N N . HIS B 1 23 ? 10.156 15.703 -4.004 1 77.75 23 HIS B N 1
ATOM 1815 C CA . HIS B 1 23 ? 8.977 14.922 -4.355 1 77.75 23 HIS B CA 1
ATOM 1816 C C . HIS B 1 23 ? 7.703 15.602 -3.857 1 77.75 23 HIS B C 1
ATOM 1818 O O . HIS B 1 23 ? 7.711 16.266 -2.814 1 77.75 23 HIS B O 1
ATOM 1824 N N . PRO B 1 24 ? 6.66 15.578 -4.645 1 79 24 PRO B N 1
ATOM 1825 C CA . PRO B 1 24 ? 5.391 16.172 -4.23 1 79 24 PRO B CA 1
ATOM 1826 C C . PRO B 1 24 ? 4.656 15.344 -3.178 1 79 24 PRO B C 1
ATOM 1828 O O . PRO B 1 24 ? 4.68 14.117 -3.234 1 79 24 PRO B O 1
ATOM 1831 N N . ARG B 1 25 ? 4.168 16.031 -2.225 1 77.81 25 ARG B N 1
ATOM 1832 C CA . ARG B 1 25 ? 3.357 15.398 -1.193 1 77.81 25 ARG B CA 1
ATOM 1833 C C . ARG B 1 25 ? 2.053 16.156 -0.973 1 77.81 25 ARG B C 1
ATOM 1835 O O . ARG B 1 25 ? 2.033 17.391 -1.009 1 77.81 25 ARG B O 1
ATOM 1842 N N . VAL B 1 26 ? 0.995 15.328 -0.814 1 76.56 26 VAL B N 1
ATOM 1843 C CA . VAL B 1 26 ? -0.302 15.93 -0.532 1 76.56 26 VAL B CA 1
ATOM 1844 C C . VAL B 1 26 ? -0.278 16.594 0.847 1 76.56 26 VAL B C 1
ATOM 1846 O O . VAL B 1 26 ? 0.249 16.016 1.804 1 76.56 26 VAL B O 1
ATOM 1849 N N . VAL B 1 27 ? -0.688 17.859 0.988 1 69.31 27 VAL B N 1
ATOM 1850 C CA . VAL B 1 27 ? -0.677 18.594 2.254 1 69.31 27 VAL B CA 1
ATOM 1851 C C . VAL B 1 27 ? -2.059 18.516 2.9 1 69.31 27 VAL B C 1
ATOM 1853 O O . VAL B 1 27 ? -2.201 18.75 4.102 1 69.31 27 VAL B O 1
ATOM 1856 N N . ASN B 1 28 ? -3.24 18.406 2.191 1 59.25 28 ASN B N 1
ATOM 1857 C CA . ASN B 1 28 ? -4.555 18.453 2.822 1 59.25 28 ASN B CA 1
ATOM 1858 C C . ASN B 1 28 ? -4.852 17.172 3.609 1 59.25 28 ASN B C 1
ATOM 1860 O O . ASN B 1 28 ? -5.094 16.125 3.021 1 59.25 28 ASN B O 1
ATOM 1864 N N . PHE B 1 29 ? -4.328 17.219 4.934 1 61.78 29 PHE B N 1
ATOM 1865 C CA . PHE B 1 29 ? -4.371 15.984 5.703 1 61.78 29 PHE B CA 1
ATOM 1866 C C . PHE B 1 29 ? -5.742 15.797 6.344 1 61.78 29 PHE B C 1
ATOM 1868 O O . PHE B 1 29 ? -5.953 16.172 7.496 1 61.78 29 PHE B O 1
ATOM 1875 N N . GLN B 1 30 ? -6.898 16.234 5.676 1 72.31 30 GLN B N 1
ATOM 1876 C CA . GLN B 1 30 ? -8.047 15.836 6.484 1 72.31 30 GLN B CA 1
ATOM 1877 C C . GLN B 1 30 ? -8.164 14.32 6.547 1 72.31 30 GLN B C 1
ATOM 1879 O O . GLN B 1 30 ? -7.883 13.625 5.566 1 72.31 30 GLN B O 1
ATOM 1884 N N . HIS B 1 31 ? -8.336 13.914 7.793 1 84.94 31 HIS B N 1
ATOM 1885 C CA . HIS B 1 31 ? -8.508 12.492 8.07 1 84.94 31 HIS B CA 1
ATOM 1886 C C . HIS B 1 31 ? -9.984 12.102 8.078 1 84.94 31 HIS B C 1
ATOM 1888 O O . HIS B 1 31 ? -10.805 12.781 8.695 1 84.94 31 HIS B O 1
ATOM 1894 N N . VAL B 1 32 ? -10.344 11.289 7.184 1 90.88 32 VAL B N 1
ATOM 1895 C CA . VAL B 1 32 ? -11.695 10.727 7.195 1 90.88 32 VAL B CA 1
ATOM 1896 C C . VAL B 1 32 ? -11.711 9.43 7.992 1 90.88 32 VAL B C 1
ATOM 1898 O O . VAL B 1 32 ? -10.992 8.484 7.664 1 90.88 32 VAL B O 1
ATOM 1901 N N . THR B 1 33 ? -12.523 9.438 9.047 1 92.75 33 THR B N 1
ATOM 1902 C CA . THR B 1 33 ? -12.602 8.266 9.914 1 92.75 33 THR B CA 1
ATOM 1903 C C . THR B 1 33 ? -13.633 7.273 9.391 1 92.75 33 THR B C 1
ATOM 1905 O O . THR B 1 33 ? -14.469 7.621 8.555 1 92.75 33 THR B O 1
ATOM 1908 N N . THR B 1 34 ? -13.484 6.129 9.938 1 93.75 34 THR B N 1
ATOM 1909 C CA . THR B 1 34 ? -14.461 5.086 9.625 1 93.75 34 THR B CA 1
ATOM 1910 C C . THR B 1 34 ? -15.867 5.539 9.992 1 93.75 34 THR B C 1
ATOM 1912 O O . THR B 1 34 ? -16.828 5.254 9.273 1 93.75 34 THR B O 1
ATOM 1915 N N . GLN B 1 35 ? -15.992 6.207 11.102 1 92.94 35 GLN B N 1
ATOM 1916 C CA . GLN B 1 35 ? -17.297 6.68 11.57 1 92.94 35 GLN B CA 1
ATOM 1917 C C . GLN B 1 35 ? -17.906 7.664 10.578 1 92.94 35 GLN B C 1
ATOM 1919 O O . GLN B 1 35 ? -19.109 7.609 10.305 1 92.94 35 GLN B O 1
ATOM 1924 N N . ARG B 1 36 ? -17.094 8.508 10.133 1 91.81 36 ARG B N 1
ATOM 1925 C CA . ARG B 1 36 ? -17.578 9.469 9.148 1 91.81 36 ARG B CA 1
ATOM 1926 C C . ARG B 1 36 ? -18 8.766 7.863 1 91.81 36 ARG B C 1
ATOM 1928 O O . ARG B 1 36 ? -19.047 9.094 7.293 1 91.81 36 ARG B O 1
ATOM 1935 N N . LEU B 1 37 ? -17.219 7.855 7.445 1 93.56 37 LEU B N 1
ATOM 1936 C CA . LEU B 1 37 ? -17.562 7.086 6.254 1 93.56 37 LEU B CA 1
ATOM 1937 C C . LEU B 1 37 ? -18.859 6.324 6.453 1 93.56 37 LEU B C 1
ATOM 1939 O O . LEU B 1 37 ? -19.703 6.281 5.551 1 93.56 37 LEU B O 1
ATOM 1943 N N . ALA B 1 38 ? -18.969 5.742 7.637 1 94.25 38 ALA B N 1
ATOM 1944 C CA . ALA B 1 38 ? -20.172 4.992 7.949 1 94.25 38 ALA B CA 1
ATOM 1945 C C . ALA B 1 38 ? -21.406 5.891 7.875 1 94.25 38 ALA B C 1
ATOM 1947 O O . ALA B 1 38 ? -22.453 5.477 7.379 1 94.25 38 ALA B O 1
ATOM 1948 N N . LYS B 1 39 ? -21.281 7.035 8.375 1 93.94 39 LYS B N 1
ATOM 1949 C CA . LYS B 1 39 ? -22.375 8 8.32 1 93.94 39 LYS B CA 1
ATOM 1950 C C . LYS B 1 39 ? -22.734 8.336 6.879 1 93.94 39 LYS B C 1
ATOM 1952 O O . LYS B 1 39 ? -23.922 8.398 6.523 1 93.94 39 LYS B O 1
ATOM 1957 N N . GLU B 1 40 ? -21.766 8.531 6.066 1 93.75 40 GLU B N 1
ATOM 1958 C CA . GLU B 1 40 ? -21.984 8.852 4.656 1 93.75 40 GLU B CA 1
ATOM 1959 C C . GLU B 1 40 ? -22.672 7.699 3.926 1 93.75 40 GLU B C 1
ATOM 1961 O O . GLU B 1 40 ? -23.578 7.91 3.133 1 93.75 40 GLU B O 1
ATOM 1966 N N . ILE B 1 41 ? -22.188 6.531 4.215 1 93.25 41 ILE B N 1
ATOM 1967 C CA . ILE B 1 41 ? -22.766 5.352 3.58 1 93.25 41 ILE B CA 1
ATOM 1968 C C . ILE B 1 41 ? -24.219 5.18 4.023 1 93.25 41 ILE B C 1
ATOM 1970 O O . ILE B 1 41 ? -25.078 4.871 3.211 1 93.25 41 ILE B O 1
ATOM 1974 N N . HIS B 1 42 ? -24.453 5.414 5.32 1 92.44 42 HIS B N 1
ATOM 1975 C CA . HIS B 1 42 ? -25.797 5.328 5.863 1 92.44 42 HIS B CA 1
ATOM 1976 C C . HIS B 1 42 ? -26.734 6.312 5.172 1 92.44 42 HIS B C 1
ATOM 1978 O O . HIS B 1 42 ? -27.891 5.977 4.879 1 92.44 42 HIS B O 1
ATOM 1984 N N . MET B 1 43 ? -26.266 7.43 4.867 1 92.69 43 MET B N 1
ATOM 1985 C CA . MET B 1 43 ? -27.078 8.469 4.242 1 92.69 43 MET B CA 1
ATOM 1986 C C . MET B 1 43 ? -27.344 8.148 2.775 1 92.69 43 MET B C 1
ATOM 1988 O O . MET B 1 43 ? -28.375 8.531 2.229 1 92.69 43 MET B O 1
ATOM 1992 N N . ALA B 1 44 ? -26.453 7.391 2.203 1 90.88 44 ALA B N 1
ATOM 1993 C CA . ALA B 1 44 ? -26.547 7.129 0.77 1 90.88 44 ALA B CA 1
ATOM 1994 C C . ALA B 1 44 ? -27.219 5.793 0.497 1 90.88 44 ALA B C 1
ATOM 1996 O O . ALA B 1 44 ? -27.625 5.512 -0.637 1 90.88 44 ALA B O 1
ATOM 1997 N N . THR B 1 45 ? -27.344 4.996 1.499 1 90.81 45 THR B N 1
ATOM 1998 C CA . THR B 1 45 ? -27.875 3.654 1.304 1 90.81 45 THR B CA 1
ATOM 1999 C C . THR B 1 45 ? -28.844 3.287 2.434 1 90.81 45 THR B C 1
ATOM 2001 O O . THR B 1 45 ? -29.203 4.141 3.244 1 90.81 45 THR B O 1
ATOM 2004 N N . THR B 1 46 ? -29.203 1.974 2.436 1 90.5 46 THR B N 1
ATOM 2005 C CA . THR B 1 46 ? -30.094 1.468 3.473 1 90.5 46 THR B CA 1
ATOM 2006 C C . THR B 1 46 ? -29.297 0.832 4.609 1 90.5 46 THR B C 1
ATOM 2008 O O . THR B 1 46 ? -29.875 0.393 5.605 1 90.5 46 THR B O 1
ATOM 2011 N N . PHE B 1 47 ? -28 0.957 4.469 1 90.81 47 PHE B N 1
ATOM 2012 C CA . PHE B 1 47 ? -27.156 0.353 5.504 1 90.81 47 PHE B CA 1
ATOM 2013 C C . PHE B 1 47 ? -27.109 1.243 6.738 1 90.81 47 PHE B C 1
ATOM 2015 O O . PHE B 1 47 ? -26.984 2.465 6.625 1 90.81 47 PHE B O 1
ATOM 2022 N N . GLY B 1 48 ? -27.266 0.57 7.887 1 91.25 48 GLY B N 1
ATOM 2023 C CA . GLY B 1 48 ? -27.062 1.303 9.133 1 91.25 48 GLY B CA 1
ATOM 2024 C C . GLY B 1 48 ? -25.609 1.577 9.43 1 91.25 48 GLY B C 1
ATOM 2025 O O . GLY B 1 48 ? -24.719 0.85 8.969 1 91.25 48 GLY B O 1
ATOM 2026 N N . LYS B 1 49 ? -25.406 2.594 10.25 1 92.69 49 LYS B N 1
ATOM 2027 C CA . LYS B 1 49 ? -24.047 2.961 10.648 1 92.69 49 LYS B CA 1
ATOM 2028 C C . LYS B 1 49 ? -23.359 1.81 11.367 1 92.69 49 LYS B C 1
ATOM 2030 O O . LYS B 1 49 ? -22.219 1.463 11.047 1 92.69 49 LYS B O 1
ATOM 2035 N N . ALA B 1 50 ? -24.031 1.275 12.281 1 92.31 50 ALA B N 1
ATOM 2036 C CA . ALA B 1 50 ? -23.484 0.173 13.07 1 92.31 50 ALA B CA 1
ATOM 2037 C C . ALA B 1 50 ? -23.203 -1.039 12.188 1 92.31 50 ALA B C 1
ATOM 2039 O O . ALA B 1 50 ? -22.234 -1.771 12.422 1 92.31 50 ALA B O 1
ATOM 2040 N N . GLU B 1 51 ? -24.047 -1.19 11.18 1 90.62 51 GLU B N 1
ATOM 2041 C CA . GLU B 1 51 ? -23.859 -2.311 10.258 1 90.62 51 GLU B CA 1
ATOM 2042 C C . GLU B 1 51 ? -22.594 -2.15 9.438 1 90.62 51 GLU B C 1
ATOM 2044 O O . GLU B 1 51 ? -21.859 -3.121 9.203 1 90.62 51 GLU B O 1
ATOM 2049 N N . VAL B 1 52 ? -22.312 -0.916 9.008 1 92.62 52 VAL B N 1
ATOM 2050 C CA . VAL B 1 52 ? -21.125 -0.625 8.219 1 92.62 52 VAL B CA 1
ATOM 2051 C C . VAL B 1 52 ? -19.875 -0.916 9.055 1 92.62 52 VAL B C 1
ATOM 2053 O O . VAL B 1 52 ? -18.953 -1.596 8.586 1 92.62 52 VAL B O 1
ATOM 2056 N N . GLU B 1 53 ? -19.859 -0.517 10.211 1 93.5 53 GLU B N 1
ATOM 2057 C CA . GLU B 1 53 ? -18.734 -0.738 11.102 1 93.5 53 GLU B CA 1
ATOM 2058 C C . GLU B 1 53 ? -18.531 -2.225 11.391 1 93.5 53 GLU B C 1
ATOM 2060 O O . GLU B 1 53 ? -17.406 -2.719 11.398 1 93.5 53 GLU B O 1
ATOM 2065 N N . ALA B 1 54 ? -19.609 -2.883 11.641 1 93.19 54 ALA B N 1
ATOM 2066 C CA . ALA B 1 54 ? -19.562 -4.316 11.914 1 93.19 54 ALA B CA 1
ATOM 2067 C C . ALA B 1 54 ? -19.031 -5.082 10.703 1 93.19 54 ALA B C 1
ATOM 2069 O O . ALA B 1 54 ? -18.25 -6.023 10.852 1 93.19 54 ALA B O 1
ATOM 2070 N N . MET B 1 55 ? -19.469 -4.66 9.586 1 92.38 55 MET B N 1
ATOM 2071 C CA . MET B 1 55 ? -19.031 -5.312 8.352 1 92.38 55 MET B CA 1
ATOM 2072 C C . MET B 1 55 ? -17.531 -5.117 8.133 1 92.38 55 MET B C 1
ATOM 2074 O O . MET B 1 55 ? -16.844 -6.051 7.727 1 92.38 55 MET B O 1
ATOM 2078 N N . LEU B 1 56 ? -17.047 -3.949 8.367 1 92.44 56 LEU B N 1
ATOM 2079 C CA . LEU B 1 56 ? -15.633 -3.658 8.203 1 92.44 56 LEU B CA 1
ATOM 2080 C C . LEU B 1 56 ? -14.789 -4.484 9.18 1 92.44 56 LEU B C 1
ATOM 2082 O O . LEU B 1 56 ? -13.711 -4.953 8.82 1 92.44 56 LEU B O 1
ATOM 2086 N N . MET B 1 57 ? -15.312 -4.633 10.32 1 92.44 57 MET B N 1
ATOM 2087 C CA . MET B 1 57 ? -14.617 -5.461 11.305 1 92.44 57 MET B CA 1
ATOM 2088 C C . MET B 1 57 ? -14.539 -6.91 10.836 1 92.44 57 MET B C 1
ATOM 2090 O O . MET B 1 57 ? -13.484 -7.539 10.93 1 92.44 57 MET B O 1
ATOM 2094 N N . GLU B 1 58 ? -15.656 -7.438 10.367 1 93.56 58 GLU B N 1
ATOM 2095 C CA . GLU B 1 58 ? -15.68 -8.805 9.875 1 93.56 58 GLU B CA 1
ATOM 2096 C C . GLU B 1 58 ? -14.789 -8.969 8.641 1 93.56 58 GLU B C 1
ATOM 2098 O O . GLU B 1 58 ? -14.125 -9.992 8.477 1 93.56 58 GLU B O 1
ATOM 2103 N N . LEU B 1 59 ? -14.852 -8 7.805 1 93.5 59 LEU B N 1
ATOM 2104 C CA . LEU B 1 59 ? -13.992 -8.008 6.625 1 93.5 59 LEU B CA 1
ATOM 2105 C C . LEU B 1 59 ? -12.516 -8.062 7.023 1 93.5 59 LEU B C 1
ATOM 2107 O O . LEU B 1 59 ? -11.75 -8.844 6.457 1 93.5 59 LEU B O 1
ATOM 2111 N N . SER B 1 60 ? -12.133 -7.211 7.957 1 93.94 60 SER B N 1
ATOM 2112 C CA . SER B 1 60 ? -10.766 -7.184 8.461 1 93.94 60 SER B CA 1
ATOM 2113 C C . SER B 1 60 ? -10.344 -8.555 8.984 1 93.94 60 SER B C 1
ATOM 2115 O O . SER B 1 60 ? -9.242 -9.023 8.68 1 93.94 60 SER B O 1
ATOM 2117 N N . ARG B 1 61 ? -11.219 -9.125 9.734 1 93.44 61 ARG B N 1
ATOM 2118 C CA . ARG B 1 61 ? -10.938 -10.438 10.289 1 93.44 61 ARG B CA 1
ATOM 2119 C C . ARG B 1 61 ? -10.742 -11.469 9.188 1 93.44 61 ARG B C 1
ATOM 2121 O O . ARG B 1 61 ? -9.781 -12.242 9.211 1 93.44 61 ARG B O 1
ATOM 2128 N N . CYS B 1 62 ? -11.633 -11.523 8.266 1 93.38 62 CYS B N 1
ATOM 2129 C CA . CYS B 1 62 ? -11.57 -12.469 7.164 1 93.38 62 CYS B CA 1
ATOM 2130 C C . CYS B 1 62 ? -10.312 -12.242 6.324 1 93.38 62 CYS B C 1
ATOM 2132 O O . CYS B 1 62 ? -9.609 -13.195 5.98 1 93.38 62 CYS B O 1
ATOM 2134 N N . MET B 1 63 ? -10.055 -11.039 5.977 1 93.69 63 MET B N 1
ATOM 2135 C CA . MET B 1 63 ? -8.852 -10.695 5.223 1 93.69 63 MET B CA 1
ATOM 2136 C C . MET B 1 63 ? -7.602 -11.164 5.957 1 93.69 63 MET B C 1
ATOM 2138 O O . MET B 1 63 ? -6.707 -11.758 5.352 1 93.69 63 MET B O 1
ATOM 2142 N N . GLY B 1 64 ? -7.602 -10.812 7.254 1 91.69 64 GLY B N 1
ATOM 2143 C CA . GLY B 1 64 ? -6.461 -11.203 8.062 1 91.69 64 GLY B CA 1
ATOM 2144 C C . GLY B 1 64 ? -6.195 -12.695 8.031 1 91.69 64 GLY B C 1
ATOM 2145 O O . GLY B 1 64 ? -5.043 -13.125 7.934 1 91.69 64 GLY B O 1
ATOM 2146 N N . ASN B 1 65 ? -7.258 -13.461 8.109 1 90.69 65 ASN B N 1
ATOM 2147 C CA . ASN B 1 65 ? -7.141 -14.914 8.07 1 90.69 65 ASN B CA 1
ATOM 2148 C C . ASN B 1 65 ? -6.5 -15.398 6.777 1 90.69 65 ASN B C 1
ATOM 2150 O O . ASN B 1 65 ? -5.633 -16.266 6.793 1 90.69 65 ASN B O 1
ATOM 2154 N N . HIS B 1 66 ? -6.898 -14.844 5.734 1 90.38 66 HIS B N 1
ATOM 2155 C CA . HIS B 1 66 ? -6.383 -15.266 4.438 1 90.38 66 HIS B CA 1
ATOM 2156 C C . HIS B 1 66 ? -4.969 -14.742 4.207 1 90.38 66 HIS B C 1
ATOM 2158 O O . HIS B 1 66 ? -4.121 -15.445 3.66 1 90.38 66 HIS B O 1
ATOM 2164 N N . LEU B 1 67 ? -4.715 -13.516 4.582 1 89.81 67 LEU B N 1
ATOM 2165 C CA . LEU B 1 67 ? -3.385 -12.938 4.438 1 89.81 67 LEU B CA 1
ATOM 2166 C C . LEU B 1 67 ? -2.361 -13.711 5.266 1 89.81 67 LEU B C 1
ATOM 2168 O O . LEU B 1 67 ? -1.225 -13.906 4.832 1 89.81 67 LEU B O 1
ATOM 2172 N N . ARG B 1 68 ? -2.82 -14.109 6.406 1 86.56 68 ARG B N 1
ATOM 2173 C CA . ARG B 1 68 ? -1.94 -14.883 7.277 1 86.56 68 ARG B CA 1
ATOM 2174 C C . ARG B 1 68 ? -1.494 -16.172 6.602 1 86.56 68 ARG B C 1
ATOM 2176 O O . ARG B 1 68 ? -0.427 -16.703 6.91 1 86.56 68 ARG B O 1
ATOM 2183 N N . GLU B 1 69 ? -2.346 -16.672 5.738 1 84.25 69 GLU B N 1
ATOM 2184 C CA . GLU B 1 69 ? -2.029 -17.891 5.008 1 84.25 69 GLU B CA 1
ATOM 2185 C C . GLU B 1 69 ? -1.212 -17.594 3.756 1 84.25 69 GLU B C 1
ATOM 2187 O O . GLU B 1 69 ? -0.949 -18.484 2.951 1 84.25 69 GLU B O 1
ATOM 2192 N N . GLY B 1 70 ? -0.921 -16.312 3.576 1 83.88 70 GLY B N 1
ATOM 2193 C CA . GLY B 1 70 ? -0.09 -15.938 2.447 1 83.88 70 GLY B CA 1
ATOM 2194 C C . GLY B 1 70 ? -0.877 -15.75 1.164 1 83.88 70 GLY B C 1
ATOM 2195 O O . GLY B 1 70 ? -0.298 -15.688 0.077 1 83.88 70 GLY B O 1
ATOM 2196 N N . GLU B 1 71 ? -2.172 -15.695 1.301 1 87.19 71 GLU B N 1
ATOM 2197 C CA . GLU B 1 71 ? -3.023 -15.547 0.125 1 87.19 71 GLU B CA 1
ATOM 2198 C C . GLU B 1 71 ? -3.154 -14.078 -0.274 1 87.19 71 GLU B C 1
ATOM 2200 O O . GLU B 1 71 ? -2.955 -13.18 0.552 1 87.19 71 GLU B O 1
ATOM 2205 N N . ARG B 1 72 ? -3.467 -13.938 -1.575 1 91.19 72 ARG B N 1
ATOM 2206 C CA . ARG B 1 72 ? -3.793 -12.609 -2.088 1 91.19 72 ARG B CA 1
ATOM 2207 C C . ARG B 1 72 ? -5.297 -12.352 -2.031 1 91.19 72 ARG B C 1
ATOM 2209 O O . ARG B 1 72 ? -6.082 -13.141 -2.559 1 91.19 72 ARG B O 1
ATOM 2216 N N . VAL B 1 73 ? -5.629 -11.297 -1.384 1 94.12 73 VAL B N 1
ATOM 2217 C CA . VAL B 1 73 ? -7.039 -10.977 -1.186 1 94.12 73 VAL B CA 1
ATOM 2218 C C . VAL B 1 73 ? -7.445 -9.828 -2.105 1 94.12 73 VAL B C 1
ATOM 2220 O O . VAL B 1 73 ? -6.777 -8.797 -2.146 1 94.12 73 VAL B O 1
ATOM 2223 N N . HIS B 1 74 ? -8.523 -10.117 -2.801 1 95.31 74 HIS B N 1
ATOM 2224 C CA . HIS B 1 74 ? -9.031 -9.094 -3.705 1 95.31 74 HIS B CA 1
ATOM 2225 C C . HIS B 1 74 ? -10.375 -8.555 -3.229 1 95.31 74 HIS B C 1
ATOM 2227 O O . HIS B 1 74 ? -11.312 -9.328 -3.002 1 95.31 74 HIS B O 1
ATOM 2233 N N . LEU B 1 75 ? -10.43 -7.301 -3.037 1 95.69 75 LEU B N 1
ATOM 2234 C CA . LEU B 1 75 ? -11.695 -6.605 -2.809 1 95.69 75 LEU B CA 1
ATOM 2235 C C . LEU B 1 75 ? -12.117 -5.828 -4.051 1 95.69 75 LEU B C 1
ATOM 2237 O O . LEU B 1 75 ? -11.516 -4.801 -4.379 1 95.69 75 LEU B O 1
ATOM 2241 N N . ASP B 1 76 ? -13.18 -6.289 -4.605 1 93.56 76 ASP B N 1
ATOM 2242 C CA . ASP B 1 76 ? -13.633 -5.676 -5.848 1 93.56 76 ASP B CA 1
ATOM 2243 C C . ASP B 1 76 ? -13.914 -4.188 -5.66 1 93.56 76 ASP B C 1
ATOM 2245 O O . ASP B 1 76 ? -14.633 -3.797 -4.734 1 93.56 76 ASP B O 1
ATOM 2249 N N . GLY B 1 77 ? -13.312 -3.408 -6.582 1 93.06 77 GLY B N 1
ATOM 2250 C CA . GLY B 1 77 ? -13.523 -1.971 -6.547 1 93.06 77 GLY B CA 1
ATOM 2251 C C . GLY B 1 77 ? -12.516 -1.244 -5.668 1 93.06 77 GLY B C 1
ATOM 2252 O O . GLY B 1 77 ? -12.43 -0.015 -5.707 1 93.06 77 GLY B O 1
ATOM 2253 N N . ILE B 1 78 ? -11.812 -1.954 -4.871 1 94.81 78 ILE B N 1
ATOM 2254 C CA . ILE B 1 78 ? -10.852 -1.349 -3.957 1 94.81 78 ILE B CA 1
ATOM 2255 C C . ILE B 1 78 ? -9.43 -1.735 -4.371 1 94.81 78 ILE B C 1
ATOM 2257 O O . ILE B 1 78 ? -8.672 -0.896 -4.859 1 94.81 78 ILE B O 1
ATOM 2261 N N . GLY B 1 79 ? -9.117 -3.068 -4.309 1 96 79 GLY B N 1
ATOM 2262 C CA . GLY B 1 79 ? -7.777 -3.453 -4.719 1 96 79 GLY B CA 1
ATOM 2263 C C . GLY B 1 79 ? -7.34 -4.793 -4.156 1 96 79 GLY B C 1
ATOM 2264 O O . GLY B 1 79 ? -8.172 -5.566 -3.67 1 96 79 GLY B O 1
ATOM 2265 N N . TYR B 1 80 ? -6.062 -5.004 -4.297 1 94.88 80 TYR B N 1
ATOM 2266 C CA . TYR B 1 80 ? -5.449 -6.258 -3.875 1 94.88 80 TYR B CA 1
ATOM 2267 C C . TYR B 1 80 ? -4.57 -6.047 -2.648 1 94.88 80 TYR B C 1
ATOM 2269 O O . TYR B 1 80 ? -3.859 -5.043 -2.551 1 94.88 80 TYR B O 1
ATOM 2277 N N . PHE B 1 81 ? -4.684 -7.02 -1.756 1 93.81 81 PHE B N 1
ATOM 2278 C CA . PHE B 1 81 ? -3.865 -7.035 -0.549 1 93.81 81 PHE B CA 1
ATOM 2279 C C . PHE B 1 81 ? -3.014 -8.297 -0.487 1 93.81 81 PHE B C 1
ATOM 2281 O O . PHE B 1 81 ? -3.514 -9.398 -0.719 1 93.81 81 PHE B O 1
ATOM 2288 N N . GLN B 1 82 ? -1.767 -8.07 -0.165 1 91.44 82 GLN B N 1
ATOM 2289 C CA . GLN B 1 82 ? -0.856 -9.203 -0.057 1 91.44 82 GLN B CA 1
ATOM 2290 C C . GLN B 1 82 ? 0.247 -8.93 0.96 1 91.44 82 GLN B C 1
ATOM 2292 O O . GLN B 1 82 ? 0.739 -7.805 1.062 1 91.44 82 GLN B O 1
ATOM 2297 N N . ILE B 1 83 ? 0.607 -9.969 1.6 1 88.12 83 ILE B N 1
ATOM 2298 C CA . ILE B 1 83 ? 1.668 -9.82 2.59 1 88.12 83 ILE B CA 1
ATOM 2299 C C . ILE B 1 83 ? 3.018 -9.703 1.885 1 88.12 83 ILE B C 1
ATOM 2301 O O . ILE B 1 83 ? 3.244 -10.336 0.851 1 88.12 83 ILE B O 1
ATOM 2305 N N . THR B 1 84 ? 3.879 -8.883 2.414 1 86.06 84 THR B N 1
ATOM 2306 C CA . THR B 1 84 ? 5.25 -8.75 1.932 1 86.06 84 THR B CA 1
ATOM 2307 C C . THR B 1 84 ? 6.242 -9.211 2.996 1 86.06 84 THR B C 1
ATOM 2309 O O . THR B 1 84 ? 6.051 -8.945 4.184 1 86.06 84 THR B O 1
ATOM 2312 N N . LEU B 1 85 ? 7.227 -9.891 2.502 1 82.62 85 LEU B N 1
ATOM 2313 C CA . LEU B 1 85 ? 8.242 -10.422 3.4 1 82.62 85 LEU B CA 1
ATOM 2314 C C . LEU B 1 85 ? 9.547 -9.648 3.27 1 82.62 85 LEU B C 1
ATOM 2316 O O . LEU B 1 85 ? 9.789 -8.992 2.252 1 82.62 85 LEU B O 1
ATOM 2320 N N . GLN B 1 86 ? 10.258 -9.609 4.312 1 81 86 GLN B N 1
ATOM 2321 C CA . GLN B 1 86 ? 11.578 -9 4.309 1 81 86 GLN B CA 1
ATOM 2322 C C . GLN B 1 86 ? 12.602 -9.906 5 1 81 86 GLN B C 1
ATOM 2324 O O . GLN B 1 86 ? 12.289 -10.555 6.004 1 81 86 GLN B O 1
ATOM 2329 N N . ALA B 1 87 ? 13.727 -9.906 4.312 1 74.75 87 ALA B N 1
ATOM 2330 C CA . ALA B 1 87 ? 14.82 -10.672 4.918 1 74.75 87 ALA B CA 1
ATOM 2331 C C . ALA B 1 87 ? 15.547 -9.836 5.969 1 74.75 87 ALA B C 1
ATOM 2333 O O . ALA B 1 87 ? 15.711 -8.625 5.809 1 74.75 87 ALA B O 1
ATOM 2334 N N . ALA B 1 88 ? 15.805 -10.406 7.117 1 66.75 88 ALA B N 1
ATOM 2335 C CA . ALA B 1 88 ? 16.516 -9.734 8.195 1 66.75 88 ALA B CA 1
ATOM 2336 C C . ALA B 1 88 ? 17.906 -9.297 7.742 1 66.75 88 ALA B C 1
ATOM 2338 O O . ALA B 1 88 ? 18.438 -8.289 8.227 1 66.75 88 ALA B O 1
ATOM 2339 N N . GLU B 1 89 ? 18.531 -10.039 6.996 1 64.88 89 GLU B N 1
ATOM 2340 C CA . GLU B 1 89 ? 19.875 -9.742 6.496 1 64.88 89 GLU B CA 1
ATOM 2341 C C . GLU B 1 89 ? 19.953 -9.938 4.98 1 64.88 89 GLU B C 1
ATOM 2343 O O . GLU B 1 89 ? 19.172 -10.695 4.406 1 64.88 89 GLU B O 1
ATOM 2348 N N . PRO B 1 90 ? 20.688 -8.922 4.418 1 62.62 90 PRO B N 1
ATOM 2349 C CA . PRO B 1 90 ? 20.891 -9.156 2.984 1 62.62 90 PRO B CA 1
ATOM 2350 C C . PRO B 1 90 ? 21.266 -10.602 2.666 1 62.62 90 PRO B C 1
ATOM 2352 O O . PRO B 1 90 ? 22.172 -11.156 3.289 1 62.62 90 PRO B O 1
ATOM 2355 N N . ILE B 1 91 ? 20.438 -11.219 2.064 1 61.22 91 ILE B N 1
ATOM 2356 C CA . ILE B 1 91 ? 20.641 -12.633 1.771 1 61.22 91 ILE B CA 1
ATOM 2357 C C . ILE B 1 91 ? 21.406 -12.781 0.464 1 61.22 91 ILE B C 1
ATOM 2359 O O . ILE B 1 91 ? 21 -12.258 -0.574 1 61.22 91 ILE B O 1
ATOM 2363 N N . HIS B 1 92 ? 22.562 -13.203 0.557 1 60.84 92 HIS B N 1
ATOM 2364 C CA . HIS B 1 92 ? 23.422 -13.398 -0.613 1 60.84 92 HIS B CA 1
ATOM 2365 C C . HIS B 1 92 ? 23.375 -14.844 -1.089 1 60.84 92 HIS B C 1
ATOM 2367 O O . HIS B 1 92 ? 23.984 -15.188 -2.105 1 60.84 92 HIS B O 1
ATOM 2373 N N . SER B 1 93 ? 22.797 -15.656 -0.331 1 57.69 93 SER B N 1
ATOM 2374 C CA . SER B 1 93 ? 22.75 -17.047 -0.769 1 57.69 93 SER B CA 1
ATOM 2375 C C . SER B 1 93 ? 21.328 -17.594 -0.738 1 57.69 93 SER B C 1
ATOM 2377 O O . SER B 1 93 ? 20.516 -17.172 0.084 1 57.69 93 SER B O 1
ATOM 2379 N N . LEU B 1 94 ? 20.953 -18.328 -1.762 1 56.75 94 LEU B N 1
ATOM 2380 C CA . LEU B 1 94 ? 19.656 -18.969 -1.9 1 56.75 94 LEU B CA 1
ATOM 2381 C C . LEU B 1 94 ? 19.438 -20.016 -0.798 1 56.75 94 LEU B C 1
ATOM 2383 O O . LEU B 1 94 ? 18.328 -20.516 -0.615 1 56.75 94 LEU B O 1
ATOM 2387 N N . THR B 1 95 ? 20.547 -20.344 -0.101 1 53.72 95 THR B N 1
ATOM 2388 C CA . THR B 1 95 ? 20.438 -21.375 0.915 1 53.72 95 THR B CA 1
ATOM 2389 C C . THR B 1 95 ? 20.047 -20.781 2.262 1 53.72 95 THR B C 1
ATOM 2391 O O . THR B 1 95 ? 20.094 -21.469 3.289 1 53.72 95 THR B O 1
ATOM 2394 N N . THR B 1 96 ? 19.75 -19.609 2.174 1 54.31 96 THR B N 1
ATOM 2395 C CA . THR B 1 96 ? 19.453 -19 3.467 1 54.31 96 THR B CA 1
ATOM 2396 C C . THR B 1 96 ? 18.141 -19.547 4.035 1 54.31 96 THR B C 1
ATOM 2398 O O . THR B 1 96 ? 17.203 -19.812 3.287 1 54.31 96 THR B O 1
ATOM 2401 N N . ARG B 1 97 ? 18.25 -19.969 5.328 1 56.62 97 ARG B N 1
ATOM 2402 C CA . ARG B 1 97 ? 17.219 -20.562 6.16 1 56.62 97 ARG B CA 1
ATOM 2403 C C . ARG B 1 97 ? 16.031 -19.609 6.328 1 56.62 97 ARG B C 1
ATOM 2405 O O . ARG B 1 97 ? 16.203 -18.391 6.215 1 56.62 97 ARG B O 1
ATOM 2412 N N . ALA B 1 98 ? 14.836 -20.156 6.328 1 58.31 98 ALA B N 1
ATOM 2413 C CA . ALA B 1 98 ? 13.531 -19.531 6.551 1 58.31 98 ALA B CA 1
ATOM 2414 C C . ALA B 1 98 ? 13.57 -18.594 7.75 1 58.31 98 ALA B C 1
ATOM 2416 O O . ALA B 1 98 ? 12.789 -17.641 7.828 1 58.31 98 ALA B O 1
ATOM 2417 N N . ASP B 1 99 ? 14.562 -18.75 8.648 1 60.84 99 ASP B N 1
ATOM 2418 C CA . ASP B 1 99 ? 14.5 -18.094 9.945 1 60.84 99 ASP B CA 1
ATOM 2419 C C . ASP B 1 99 ? 14.805 -16.594 9.82 1 60.84 99 ASP B C 1
ATOM 2421 O O . ASP B 1 99 ? 14.531 -15.82 10.734 1 60.84 99 ASP B O 1
ATOM 2425 N N . LYS B 1 100 ? 15.172 -16.234 8.609 1 65.94 100 LYS B N 1
ATOM 2426 C CA . LYS B 1 100 ? 15.586 -14.844 8.562 1 65.94 100 LYS B CA 1
ATOM 2427 C C . LYS B 1 100 ? 14.594 -14 7.766 1 65.94 100 LYS B C 1
ATOM 2429 O O . LYS B 1 100 ? 14.93 -12.906 7.309 1 65.94 100 LYS B O 1
ATOM 2434 N N . VAL B 1 101 ? 13.539 -14.609 7.617 1 75.31 101 VAL B N 1
ATOM 2435 C CA . VAL B 1 101 ? 12.547 -13.859 6.859 1 75.31 101 VAL B CA 1
ATOM 2436 C C . VAL B 1 101 ? 11.406 -13.43 7.781 1 75.31 101 VAL B C 1
ATOM 2438 O O . VAL B 1 101 ? 10.977 -14.203 8.641 1 75.31 101 VAL B O 1
ATOM 2441 N N . LYS B 1 102 ? 11.156 -12.219 7.836 1 78.56 102 LYS B N 1
ATOM 2442 C CA . LYS B 1 102 ? 10.055 -11.695 8.633 1 78.56 102 LYS B CA 1
ATOM 2443 C C . LYS B 1 102 ? 9.039 -10.969 7.762 1 78.56 102 LYS B C 1
ATOM 2445 O O . LYS B 1 102 ? 9.344 -10.586 6.625 1 78.56 102 LYS B O 1
ATOM 2450 N N . LEU B 1 103 ? 7.891 -10.953 8.367 1 79.94 103 LEU B N 1
ATOM 2451 C CA . LEU B 1 103 ? 6.848 -10.18 7.695 1 79.94 103 LEU B CA 1
ATOM 2452 C C . LEU B 1 103 ? 7.184 -8.695 7.695 1 79.94 103 LEU B C 1
ATOM 2454 O O . LEU B 1 103 ? 7.52 -8.133 8.742 1 79.94 103 LEU B O 1
ATOM 2458 N N . LYS B 1 104 ? 7.199 -8.172 6.559 1 80 104 LYS B N 1
ATOM 2459 C CA . LYS B 1 104 ? 7.488 -6.75 6.434 1 80 104 LYS B CA 1
ATOM 2460 C C . LYS B 1 104 ? 6.215 -5.918 6.543 1 80 104 LYS B C 1
ATOM 2462 O O . LYS B 1 104 ? 6.121 -5.027 7.395 1 80 104 LYS B O 1
ATOM 2467 N N . SER B 1 105 ? 5.367 -6.16 5.66 1 88.31 105 SER B N 1
ATOM 2468 C CA . SER B 1 105 ? 4.156 -5.348 5.59 1 88.31 105 SER B CA 1
ATOM 2469 C C . SER B 1 105 ? 3.107 -5.996 4.691 1 88.31 105 SER B C 1
ATOM 2471 O O . SER B 1 105 ? 3.25 -7.16 4.305 1 88.31 105 SER B O 1
ATOM 2473 N N . ILE B 1 106 ? 2.025 -5.277 4.641 1 91.38 106 ILE B N 1
ATOM 2474 C CA . ILE B 1 106 ? 0.971 -5.684 3.715 1 91.38 106 ILE B CA 1
ATOM 2475 C C . ILE B 1 106 ? 0.964 -4.754 2.504 1 91.38 106 ILE B C 1
ATOM 2477 O O . ILE B 1 106 ? 0.861 -3.533 2.65 1 91.38 106 ILE B O 1
ATOM 2481 N N . ASN B 1 107 ? 1.19 -5.383 1.413 1 91.88 107 ASN B N 1
ATOM 2482 C CA . ASN B 1 107 ? 1.152 -4.629 0.165 1 91.88 107 ASN B CA 1
ATOM 2483 C C . ASN B 1 107 ? -0.278 -4.43 -0.326 1 91.88 107 ASN B C 1
ATOM 2485 O O . ASN B 1 107 ? -1.109 -5.332 -0.213 1 91.88 107 ASN B O 1
ATOM 2489 N N . PHE B 1 108 ? -0.484 -3.248 -0.826 1 94.44 108 PHE B N 1
ATOM 2490 C CA . PHE B 1 108 ? -1.785 -2.924 -1.398 1 94.44 108 PHE B CA 1
ATOM 2491 C C . PHE B 1 108 ? -1.638 -2.42 -2.828 1 94.44 108 PHE B C 1
ATOM 2493 O O . PHE B 1 108 ? -0.81 -1.55 -3.104 1 94.44 108 PHE B O 1
ATOM 2500 N N . GLN B 1 109 ? -2.465 -2.998 -3.65 1 93.81 109 GLN B N 1
ATOM 2501 C CA . GLN B 1 109 ? -2.561 -2.541 -5.035 1 93.81 109 GLN B CA 1
ATOM 2502 C C . GLN B 1 109 ? -3.992 -2.152 -5.387 1 93.81 109 GLN B C 1
ATOM 2504 O O . GLN B 1 109 ? -4.871 -3.014 -5.484 1 93.81 109 GLN B O 1
ATOM 2509 N N . ALA B 1 110 ? -4.164 -0.909 -5.75 1 95.06 110 ALA B N 1
ATOM 2510 C CA . ALA B 1 110 ? -5.504 -0.393 -6.02 1 95.06 110 ALA B CA 1
ATOM 2511 C C . ALA B 1 110 ? -6.039 -0.924 -7.344 1 95.06 110 ALA B C 1
ATOM 2513 O O . ALA B 1 110 ? -5.285 -1.082 -8.305 1 95.06 110 ALA B O 1
ATOM 2514 N N . ASP B 1 111 ? -7.359 -1.178 -7.344 1 94 111 ASP B N 1
ATOM 2515 C CA . ASP B 1 111 ? -8.055 -1.529 -8.586 1 94 111 ASP B CA 1
ATOM 2516 C C . ASP B 1 111 ? -8.109 -0.34 -9.539 1 94 111 ASP B C 1
ATOM 2518 O O . ASP B 1 111 ? -7.98 0.811 -9.117 1 94 111 ASP B O 1
ATOM 2522 N N . ARG B 1 112 ? -8.352 -0.682 -10.703 1 91.25 112 ARG B N 1
ATOM 2523 C CA . ARG B 1 112 ? -8.5 0.355 -11.719 1 91.25 112 ARG B CA 1
ATOM 2524 C C . ARG B 1 112 ? -9.641 1.304 -11.383 1 91.25 112 ARG B C 1
ATOM 2526 O O . ARG B 1 112 ? -9.539 2.512 -11.594 1 91.25 112 ARG B O 1
ATOM 2533 N N . ASP B 1 113 ? -10.68 0.764 -10.891 1 89.44 113 ASP B N 1
ATOM 2534 C CA . ASP B 1 113 ? -11.859 1.559 -10.562 1 89.44 113 ASP B CA 1
ATOM 2535 C C . ASP B 1 113 ? -11.547 2.615 -9.508 1 89.44 113 ASP B C 1
ATOM 2537 O O . ASP B 1 113 ? -11.891 3.787 -9.672 1 89.44 113 ASP B O 1
ATOM 2541 N N . LEU B 1 114 ? -10.93 2.205 -8.5 1 91.44 114 LEU B N 1
ATOM 2542 C CA . LEU B 1 114 ? -10.586 3.137 -7.43 1 91.44 114 LEU B CA 1
ATOM 2543 C C . LEU B 1 114 ? -9.586 4.18 -7.922 1 91.44 114 LEU B C 1
ATOM 2545 O O . LEU B 1 114 ? -9.727 5.367 -7.625 1 91.44 114 LEU B O 1
ATOM 2549 N N . LYS B 1 115 ? -8.633 3.729 -8.688 1 89.44 115 LYS B N 1
ATOM 2550 C CA . LYS B 1 115 ? -7.641 4.648 -9.25 1 89.44 115 LYS B CA 1
ATOM 2551 C C . LYS B 1 115 ? -8.305 5.688 -10.148 1 89.44 115 LYS B C 1
ATOM 2553 O O . LYS B 1 115 ? -7.941 6.863 -10.117 1 89.44 115 LYS B O 1
ATOM 2558 N N . SER B 1 116 ? -9.234 5.199 -10.898 1 88.62 116 SER B N 1
ATOM 2559 C CA . SER B 1 116 ? -9.922 6.09 -11.828 1 88.62 116 SER B CA 1
ATOM 2560 C C . SER B 1 116 ? -10.75 7.133 -11.086 1 88.62 116 SER B C 1
ATOM 2562 O O . SER B 1 116 ? -10.891 8.266 -11.555 1 88.62 116 SER B O 1
ATOM 2564 N N . LEU B 1 117 ? -11.297 6.734 -10.023 1 83.94 117 LEU B N 1
ATOM 2565 C CA . LEU B 1 117 ? -12.07 7.672 -9.219 1 83.94 117 LEU B CA 1
ATOM 2566 C C . LEU B 1 117 ? -11.188 8.781 -8.664 1 83.94 117 LEU B C 1
ATOM 2568 O O . LEU B 1 117 ? -11.617 9.93 -8.539 1 83.94 117 LEU B O 1
ATOM 2572 N N . CYS B 1 118 ? -9.938 8.438 -8.422 1 82.06 118 CYS B N 1
ATOM 2573 C CA . CYS B 1 118 ? -9.016 9.391 -7.809 1 82.06 118 CYS B CA 1
ATOM 2574 C C . CYS B 1 118 ? -8.32 10.242 -8.867 1 82.06 118 CYS B C 1
ATOM 2576 O O . CYS B 1 118 ? -7.824 11.328 -8.57 1 82.06 118 CYS B O 1
ATOM 2578 N N . MET B 1 119 ? -8.156 9.742 -10.094 1 76 119 MET B N 1
ATOM 2579 C CA . MET B 1 119 ? -7.371 10.375 -11.148 1 76 119 MET B CA 1
ATOM 2580 C C . MET B 1 119 ? -8.023 11.68 -11.602 1 76 119 MET B C 1
ATOM 2582 O O . MET B 1 119 ? -7.352 12.555 -12.156 1 76 119 MET B O 1
ATOM 2586 N N . THR B 1 120 ? -9.281 11.852 -11.383 1 70.19 120 THR B N 1
ATOM 2587 C CA . THR B 1 120 ? -9.945 13.062 -11.836 1 70.19 120 THR B CA 1
ATOM 2588 C C . THR B 1 120 ? -9.648 14.227 -10.898 1 70.19 120 THR B C 1
ATOM 2590 O O . THR B 1 120 ? -10.281 15.281 -10.992 1 70.19 120 THR B O 1
ATOM 2593 N N . THR B 1 121 ? -8.609 14.039 -10.219 1 69.69 121 THR B N 1
ATOM 2594 C CA . THR B 1 121 ? -8.305 15.062 -9.219 1 69.69 121 THR B CA 1
ATOM 2595 C C . THR B 1 121 ? -7.484 16.188 -9.836 1 69.69 121 THR B C 1
ATOM 2597 O O . THR B 1 121 ? -6.68 15.961 -10.734 1 69.69 121 THR B O 1
ATOM 2600 N N . HIS B 1 122 ? -7.898 17.422 -9.539 1 75.12 122 HIS B N 1
ATOM 2601 C CA . HIS B 1 122 ? -7.098 18.594 -9.891 1 75.12 122 HIS B CA 1
ATOM 2602 C C . HIS B 1 122 ? -6.051 18.891 -8.82 1 75.12 122 HIS B C 1
ATOM 2604 O O . HIS B 1 122 ? -6.328 18.766 -7.629 1 75.12 122 HIS B O 1
ATOM 2610 N N . LEU B 1 123 ? -4.844 18.969 -9.297 1 75.31 123 LEU B N 1
ATOM 2611 C CA . LEU B 1 123 ? -3.75 19.25 -8.375 1 75.31 123 LEU B CA 1
ATOM 2612 C C . LEU B 1 123 ? -3.422 20.734 -8.344 1 75.31 123 LEU B C 1
ATOM 2614 O O . LEU B 1 123 ? -3.422 21.391 -9.383 1 75.31 123 LEU B O 1
ATOM 2618 N N . ARG B 1 124 ? -3.439 21.188 -7.211 1 73.56 124 ARG B N 1
ATOM 2619 C CA . ARG B 1 124 ? -3.059 22.578 -7.035 1 73.56 124 ARG B CA 1
ATOM 2620 C C . ARG B 1 124 ? -1.989 22.734 -5.957 1 73.56 124 ARG B C 1
ATOM 2622 O O . ARG B 1 124 ? -2.012 22.016 -4.953 1 73.56 124 ARG B O 1
ATOM 2629 N N . ARG B 1 125 ? -1.078 23.609 -6.301 1 71.62 125 ARG B N 1
ATOM 2630 C CA . ARG B 1 125 ? -0.038 23.875 -5.316 1 71.62 125 ARG B CA 1
ATOM 2631 C C . ARG B 1 125 ? -0.623 24.531 -4.07 1 71.62 125 ARG B C 1
ATOM 2633 O O . ARG B 1 125 ? -1.5 25.391 -4.172 1 71.62 125 ARG B O 1
ATOM 2640 N N . SER B 1 126 ? -0.271 23.812 -3.027 1 68.12 126 SER B N 1
ATOM 2641 C CA . SER B 1 126 ? -0.809 24.375 -1.787 1 68.12 126 SER B CA 1
ATOM 2642 C C . SER B 1 126 ? -0.225 25.75 -1.497 1 68.12 126 SER B C 1
ATOM 2644 O O . SER B 1 126 ? 0.948 26 -1.777 1 68.12 126 SER B O 1
ATOM 2646 N N . LYS B 1 127 ? -1.167 26.641 -1.375 1 56.38 127 LYS B N 1
ATOM 2647 C CA . LYS B 1 127 ? -0.715 27.953 -0.905 1 56.38 127 LYS B CA 1
ATOM 2648 C C . LYS B 1 127 ? -0.188 27.875 0.524 1 56.38 127 LYS B C 1
ATOM 2650 O O . LYS B 1 127 ? 0.538 28.766 0.976 1 56.38 127 LYS B O 1
ATOM 2655 N N . TYR B 1 128 ? -0.746 26.812 1.192 1 52.81 128 TYR B N 1
ATOM 2656 C CA . TYR B 1 128 ? -0.37 26.719 2.598 1 52.81 128 TYR B CA 1
ATOM 2657 C C . TYR B 1 128 ? 1.014 26.109 2.752 1 52.81 128 TYR B C 1
ATOM 2659 O O . TYR B 1 128 ? 1.289 25.047 2.193 1 52.81 128 TYR B O 1
ATOM 2667 N N . LYS B 1 129 ? 2.008 26.781 2.6 1 50.78 129 LYS B N 1
ATOM 2668 C CA . LYS B 1 129 ? 3.373 26.312 2.795 1 50.78 129 LYS B CA 1
ATOM 2669 C C . LYS B 1 129 ? 3.525 25.609 4.141 1 50.78 129 LYS B C 1
ATOM 2671 O O . LYS B 1 129 ? 3.709 26.266 5.168 1 50.78 129 LYS B O 1
ATOM 2676 N N . PRO B 1 130 ? 2.945 24.406 4.117 1 51.09 130 PRO B N 1
ATOM 2677 C CA . PRO B 1 130 ? 3.102 23.812 5.449 1 51.09 130 PRO B CA 1
ATOM 2678 C C . PRO B 1 130 ? 4.551 23.797 5.926 1 51.09 130 PRO B C 1
ATOM 2680 O O . PRO B 1 130 ? 4.816 23.531 7.102 1 51.09 130 PRO B O 1
ATOM 2683 N N . HIS B 1 131 ? 5.43 23.844 4.977 1 52.72 131 HIS B N 1
ATOM 2684 C CA . HIS B 1 131 ? 6.824 23.766 5.398 1 52.72 131 HIS B CA 1
ATOM 2685 C C . HIS B 1 131 ? 7.297 25.094 5.98 1 52.72 131 HIS B C 1
ATOM 2687 O O . HIS B 1 131 ? 6.777 26.156 5.625 1 52.72 131 HIS B O 1
ATOM 2693 N N . SER B 1 132 ? 7.723 24.984 7.145 1 56.66 132 SER B N 1
ATOM 2694 C CA . SER B 1 132 ? 8.359 26.156 7.742 1 56.66 132 SER B CA 1
ATOM 2695 C C . SER B 1 132 ? 9.25 26.875 6.738 1 56.66 132 SER B C 1
ATOM 2697 O O . SER B 1 132 ? 9.758 26.25 5.797 1 56.66 132 SER B O 1
ATOM 2699 N N . ALA B 1 133 ? 9.133 28.156 6.578 1 53.91 133 ALA B N 1
ATOM 2700 C CA . ALA B 1 133 ? 10.062 28.938 5.766 1 53.91 133 ALA B CA 1
ATOM 2701 C C . ALA B 1 133 ? 11.5 28.484 5.984 1 53.91 133 ALA B C 1
ATOM 2703 O O . ALA B 1 133 ? 11.883 28.125 7.105 1 53.91 133 ALA B O 1
ATOM 2704 N N . SER B 1 134 ? 12.117 28.141 4.988 1 60.31 134 SER B N 1
ATOM 2705 C CA . SER B 1 134 ? 13.547 27.875 5.098 1 60.31 134 SER B CA 1
ATOM 2706 C C . SER B 1 134 ? 14.336 29.156 5.309 1 60.31 134 SER B C 1
ATOM 2708 O O . SER B 1 134 ? 14.758 29.797 4.344 1 60.31 134 SER B O 1
ATOM 2710 N N . LEU B 1 135 ? 14.258 29.594 6.484 1 74.06 135 LEU B N 1
ATOM 2711 C CA . LEU B 1 135 ? 15.008 30.812 6.777 1 74.06 135 LEU B CA 1
ATOM 2712 C C . LEU B 1 135 ? 16.391 30.484 7.309 1 74.06 135 LEU B C 1
ATOM 2714 O O . LEU B 1 135 ? 16.562 29.516 8.062 1 74.06 135 LEU B O 1
ATOM 2718 N N . SER B 1 136 ? 17.328 31.172 6.695 1 77.25 136 SER B N 1
ATOM 2719 C CA . SER B 1 136 ? 18.672 31.031 7.262 1 77.25 136 SER B CA 1
ATOM 2720 C C . SER B 1 136 ? 18.719 31.578 8.688 1 77.25 136 SER B C 1
ATOM 2722 O O . SER B 1 136 ? 17.812 32.281 9.117 1 77.25 136 SER B O 1
ATOM 2724 N N . GLU B 1 137 ? 19.734 31.156 9.406 1 85.62 137 GLU B N 1
ATOM 2725 C CA . GLU B 1 137 ? 19.922 31.625 10.773 1 85.62 137 GLU B CA 1
ATOM 2726 C C . GLU B 1 137 ? 20 33.156 10.828 1 85.62 137 GLU B C 1
ATOM 2728 O O . GLU B 1 137 ? 19.484 33.781 11.75 1 85.62 137 GLU B O 1
ATOM 2733 N N . GLU B 1 138 ? 20.641 33.625 9.758 1 86.12 138 GLU B N 1
ATOM 2734 C CA . GLU B 1 138 ? 20.781 35.094 9.703 1 86.12 138 GLU B CA 1
ATOM 2735 C C . GLU B 1 138 ? 19.438 35.781 9.492 1 86.12 138 GLU B C 1
ATOM 2737 O O . GLU B 1 138 ? 19.172 36.844 10.078 1 86.12 138 GLU B O 1
ATOM 2742 N N . GLU B 1 139 ? 18.688 35.156 8.742 1 87.06 139 GLU B N 1
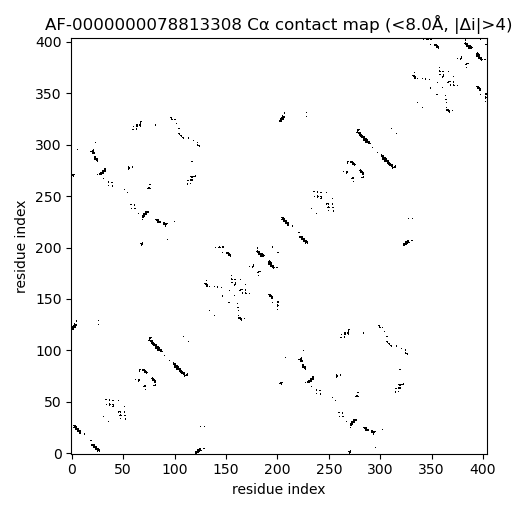ATOM 2743 C CA . GLU B 1 139 ? 17.359 35.719 8.477 1 87.06 139 GLU B CA 1
ATOM 2744 C C . GLU B 1 139 ? 16.484 35.688 9.719 1 87.06 139 GLU B C 1
ATOM 2746 O O . GLU B 1 139 ? 15.734 36.625 9.992 1 87.06 139 GLU B O 1
ATOM 2751 N N . ILE B 1 140 ? 16.578 34.656 10.367 1 90.69 140 ILE B N 1
ATOM 2752 C CA . ILE B 1 140 ? 15.812 34.5 11.602 1 90.69 140 ILE B CA 1
ATOM 2753 C C . ILE B 1 140 ? 16.219 35.562 12.602 1 90.69 140 ILE B C 1
ATOM 2755 O O . ILE B 1 140 ? 15.367 36.219 13.219 1 90.69 140 ILE B O 1
ATOM 2759 N N . ASP B 1 141 ? 17.5 35.781 12.672 1 90.94 141 ASP B N 1
ATOM 2760 C CA . ASP B 1 141 ? 18.016 36.812 13.586 1 90.94 141 ASP B CA 1
ATOM 2761 C C . ASP B 1 141 ? 17.531 38.188 13.195 1 90.94 141 ASP B C 1
ATOM 2763 O O . ASP B 1 141 ? 17.219 39.031 14.055 1 90.94 141 ASP B O 1
ATOM 2767 N N . ARG B 1 142 ? 17.484 38.375 11.922 1 89.25 142 ARG B N 1
ATOM 2768 C CA . ARG B 1 142 ? 17.016 39.656 11.445 1 89.25 142 ARG B CA 1
ATOM 2769 C C . ARG B 1 142 ? 15.547 39.875 11.812 1 89.25 142 ARG B C 1
ATOM 2771 O O . ARG B 1 142 ? 15.18 40.969 12.297 1 89.25 142 ARG B O 1
ATOM 2778 N N . LYS B 1 143 ? 14.805 38.906 11.617 1 90.81 143 LYS B N 1
ATOM 2779 C CA . LYS B 1 143 ? 13.383 39 11.938 1 90.81 143 LYS B CA 1
ATOM 2780 C C . LYS B 1 143 ? 13.164 39.188 13.438 1 90.81 143 LYS B C 1
ATOM 2782 O O . LYS B 1 143 ? 12.305 39.969 13.859 1 90.81 143 LYS B O 1
ATOM 2787 N N . LEU B 1 144 ? 13.945 38.5 14.164 1 93.38 144 LEU B N 1
ATOM 2788 C CA . LEU B 1 144 ? 13.82 38.594 15.609 1 93.38 144 LEU B CA 1
ATOM 2789 C C . LEU B 1 144 ? 14.25 39.969 16.094 1 93.38 144 LEU B C 1
ATOM 2791 O O . LEU B 1 144 ? 13.656 40.531 17.031 1 93.38 144 LEU B O 1
ATOM 2795 N N . THR B 1 145 ? 15.289 40.562 15.461 1 92.5 145 THR B N 1
ATOM 2796 C CA . THR B 1 145 ? 15.734 41.906 15.812 1 92.5 145 THR B CA 1
ATOM 2797 C C . THR B 1 145 ? 14.625 42.906 15.57 1 92.5 145 THR B C 1
ATOM 2799 O O . THR B 1 145 ? 14.375 43.781 16.406 1 92.5 145 THR B O 1
ATOM 2802 N N . GLU B 1 146 ? 14.008 42.688 14.492 1 90.12 146 GLU B N 1
ATOM 2803 C CA . GLU B 1 146 ? 12.898 43.594 14.172 1 90.12 146 GLU B CA 1
ATOM 2804 C C . GLU B 1 146 ? 11.727 43.375 15.125 1 90.12 146 GLU B C 1
ATOM 2806 O O . GLU B 1 146 ? 11.094 44.344 15.555 1 90.12 146 GLU B O 1
ATOM 2811 N N . TYR B 1 147 ? 11.492 42.25 15.461 1 92.94 147 TYR B N 1
ATOM 2812 C CA . TYR B 1 147 ? 10.367 41.906 16.328 1 92.94 147 TYR B CA 1
ATOM 2813 C C . TYR B 1 147 ? 10.594 42.469 17.734 1 92.94 147 TYR B C 1
ATOM 2815 O O . TYR B 1 147 ? 9.695 43.062 18.312 1 92.94 147 TYR B O 1
ATOM 2823 N N . PHE B 1 148 ? 11.773 42.25 18.25 1 92.81 148 PHE B N 1
ATOM 2824 C CA . PHE B 1 148 ? 12.055 42.656 19.625 1 92.81 148 PHE B CA 1
ATOM 2825 C C . PHE B 1 148 ? 12.164 44.156 19.766 1 92.81 148 PHE B C 1
ATOM 2827 O O . PHE B 1 148 ? 12.117 44.688 20.859 1 92.81 148 PHE B O 1
ATOM 2834 N N . ALA B 1 149 ? 12.266 44.781 18.703 1 89.62 149 ALA B N 1
ATOM 2835 C CA . ALA B 1 149 ? 12.273 46.25 18.734 1 89.62 149 ALA B CA 1
ATOM 2836 C C . ALA B 1 149 ? 10.922 46.781 19.188 1 89.62 149 ALA B C 1
ATOM 2838 O O . ALA B 1 149 ? 10.844 47.844 19.812 1 89.62 149 ALA B O 1
ATOM 2839 N N . THR B 1 150 ? 9.898 46 18.953 1 89.94 150 THR B N 1
ATOM 2840 C CA . THR B 1 150 ? 8.562 46.5 19.266 1 89.94 150 THR B CA 1
ATOM 2841 C C . THR B 1 150 ? 7.871 45.594 20.281 1 89.94 150 THR B C 1
ATOM 2843 O O . THR B 1 150 ? 6.859 45.969 20.875 1 89.94 150 THR B O 1
ATOM 2846 N N . HIS B 1 151 ? 8.422 44.438 20.453 1 90.69 151 HIS B N 1
ATOM 2847 C CA . HIS B 1 151 ? 7.793 43.469 21.359 1 90.69 151 HIS B CA 1
ATOM 2848 C C . HIS B 1 151 ? 8.766 43 22.438 1 90.69 151 HIS B C 1
ATOM 2850 O O . HIS B 1 151 ? 9.883 42.562 22.125 1 90.69 151 HIS B O 1
ATOM 2856 N N . PRO B 1 152 ? 8.383 43.062 23.625 1 90.12 152 PRO B N 1
ATOM 2857 C CA . PRO B 1 152 ? 9.297 42.719 24.719 1 90.12 152 PRO B CA 1
ATOM 2858 C C . PRO B 1 152 ? 9.43 41.219 24.922 1 90.12 152 PRO B C 1
ATOM 2860 O O . PRO B 1 152 ? 10.422 40.75 25.484 1 90.12 152 PRO B O 1
ATOM 2863 N N . VAL B 1 153 ? 8.422 40.469 24.422 1 92.62 153 VAL B N 1
ATOM 2864 C CA . VAL B 1 153 ? 8.469 39.062 24.703 1 92.62 153 VAL B CA 1
ATOM 2865 C C . VAL B 1 153 ? 8.109 38.25 23.438 1 92.62 153 VAL B C 1
ATOM 2867 O O . VAL B 1 153 ? 7.461 38.812 22.531 1 92.62 153 VAL B O 1
ATOM 2870 N N . LEU B 1 154 ? 8.656 37.062 23.359 1 92.88 154 LEU B N 1
ATOM 2871 C CA . LEU B 1 154 ? 8.43 36.156 22.234 1 92.88 154 LEU B CA 1
ATOM 2872 C C . LEU B 1 154 ? 7.848 34.844 22.719 1 92.88 154 LEU B C 1
ATOM 2874 O O . LEU B 1 154 ? 8.32 34.281 23.703 1 92.88 154 LEU B O 1
ATOM 2878 N N . THR B 1 155 ? 6.809 34.375 22.172 1 91.94 155 THR B N 1
ATOM 2879 C CA . THR B 1 155 ? 6.25 33.062 22.438 1 91.94 155 THR B CA 1
ATOM 2880 C C . THR B 1 155 ? 6.398 32.156 21.219 1 91.94 155 THR B C 1
ATOM 2882 O O . THR B 1 155 ? 6.801 32.625 20.141 1 91.94 155 THR B O 1
ATOM 2885 N N . ARG B 1 156 ? 6.152 30.875 21.438 1 91.25 156 ARG B N 1
ATOM 2886 C CA . ARG B 1 156 ? 6.227 29.938 20.328 1 91.25 156 ARG B CA 1
ATOM 2887 C C . ARG B 1 156 ? 5.273 30.328 19.203 1 91.25 156 ARG B C 1
ATOM 2889 O O . ARG B 1 156 ? 5.625 30.266 18.031 1 91.25 156 ARG B O 1
ATOM 2896 N N . THR B 1 157 ? 4.102 30.766 19.594 1 86.88 157 THR B N 1
ATOM 2897 C CA . THR B 1 157 ? 3.1 31.203 18.625 1 86.88 157 THR B CA 1
ATOM 2898 C C . THR B 1 157 ? 3.59 32.406 17.844 1 86.88 157 THR B C 1
ATOM 2900 O O . THR B 1 157 ? 3.389 32.469 16.625 1 86.88 157 THR B O 1
ATOM 2903 N N . ASN B 1 158 ? 4.23 33.344 18.594 1 88.81 158 ASN B N 1
ATOM 2904 C CA . ASN B 1 158 ? 4.809 34.5 17.922 1 88.81 158 ASN B CA 1
ATOM 2905 C C . ASN B 1 158 ? 5.84 34.094 16.875 1 88.81 158 ASN B C 1
ATOM 2907 O O . ASN B 1 158 ? 5.844 34.625 15.758 1 88.81 158 ASN B O 1
ATOM 2911 N N . MET B 1 159 ? 6.668 33.188 17.266 1 91.56 159 MET B N 1
ATOM 2912 C CA . MET B 1 159 ? 7.711 32.688 16.375 1 91.56 159 MET B CA 1
ATOM 2913 C C . MET B 1 159 ? 7.109 32.031 15.133 1 91.56 159 MET B C 1
ATOM 2915 O O . MET B 1 159 ? 7.621 32.219 14.023 1 91.56 159 MET B O 1
ATOM 2919 N N . GLN B 1 160 ? 6.078 31.344 15.297 1 86 160 GLN B N 1
ATOM 2920 C CA . GLN B 1 160 ? 5.398 30.719 14.18 1 86 160 GLN B CA 1
ATOM 2921 C C . GLN B 1 160 ? 4.898 31.75 13.172 1 86 160 GLN B C 1
ATOM 2923 O O . GLN B 1 160 ? 5.113 31.609 11.969 1 86 160 GLN B O 1
ATOM 2928 N N . SER B 1 161 ? 4.332 32.719 13.695 1 84.06 161 SER B N 1
ATOM 2929 C CA . SER B 1 161 ? 3.775 33.75 12.844 1 84.06 161 SER B CA 1
ATOM 2930 C C . SER B 1 161 ? 4.875 34.594 12.203 1 84.06 161 SER B C 1
ATOM 2932 O O . SER B 1 161 ? 4.781 34.969 11.031 1 84.06 161 SER B O 1
ATOM 2934 N N . LEU B 1 162 ? 5.895 34.875 13 1 85.12 162 LEU B N 1
ATOM 2935 C CA . LEU B 1 162 ? 6.98 35.75 12.562 1 85.12 162 LEU B CA 1
ATOM 2936 C C . LEU B 1 162 ? 7.75 35.094 11.406 1 85.12 162 LEU B C 1
ATOM 2938 O O . LEU B 1 162 ? 8.086 35.781 10.438 1 85.12 162 LEU B O 1
ATOM 2942 N N . CYS B 1 163 ? 8.055 33.844 11.539 1 84.94 163 CYS B N 1
ATOM 2943 C CA . CYS B 1 163 ? 8.914 33.188 10.57 1 84.94 163 CYS B CA 1
ATOM 2944 C C . CYS B 1 163 ? 8.125 32.188 9.734 1 84.94 163 CYS B C 1
ATOM 2946 O O . CYS B 1 163 ? 8.703 31.438 8.938 1 84.94 163 CYS B O 1
ATOM 2948 N N . SER B 1 164 ? 6.801 32.125 9.969 1 80.19 164 SER B N 1
ATOM 2949 C CA . SER B 1 164 ? 5.941 31.172 9.266 1 80.19 164 SER B CA 1
ATOM 2950 C C . SER B 1 164 ? 6.418 29.75 9.469 1 80.19 164 SER B C 1
ATOM 2952 O O . SER B 1 164 ? 6.555 28.984 8.508 1 80.19 164 SER B O 1
ATOM 2954 N N . PHE B 1 165 ? 6.762 29.484 10.672 1 79.5 165 PHE B N 1
ATOM 2955 C CA . PHE B 1 165 ? 7.215 28.156 11.07 1 79.5 165 PHE B CA 1
ATOM 2956 C C . PHE B 1 165 ? 6.043 27.281 11.523 1 79.5 165 PHE B C 1
ATOM 2958 O O . PHE B 1 165 ? 5.031 27.812 12 1 79.5 165 PHE B O 1
ATOM 2965 N N . THR B 1 166 ? 6.176 26.062 11.289 1 75.5 166 THR B N 1
ATOM 2966 C CA . THR B 1 166 ? 5.309 25.109 11.984 1 75.5 166 THR B CA 1
ATOM 2967 C C . THR B 1 166 ? 5.609 25.109 13.484 1 75.5 166 THR B C 1
ATOM 2969 O O . THR B 1 166 ? 6.613 25.672 13.922 1 75.5 166 THR B O 1
ATOM 2972 N N . GLN B 1 167 ? 4.656 24.484 14.219 1 80.38 167 GLN B N 1
ATOM 2973 C CA . GLN B 1 167 ? 4.844 24.406 15.664 1 80.38 167 GLN B CA 1
ATOM 2974 C C . GLN B 1 167 ? 6.152 23.688 16.016 1 80.38 167 GLN B C 1
ATOM 2976 O O . GLN B 1 167 ? 6.902 24.156 16.875 1 80.38 167 GLN B O 1
ATOM 2981 N N . SER B 1 168 ? 6.457 22.688 15.352 1 82.44 168 SER B N 1
ATOM 2982 C CA . SER B 1 168 ? 7.656 21.906 15.641 1 82.44 168 SER B CA 1
ATOM 2983 C C . SER B 1 168 ? 8.922 22.688 15.266 1 82.44 168 SER B C 1
ATOM 2985 O O . SER B 1 168 ? 9.906 22.656 16 1 82.44 168 SER B O 1
ATOM 2987 N N . MET B 1 169 ? 8.859 23.391 14.148 1 82.38 169 MET B N 1
ATOM 2988 C CA . MET B 1 169 ? 10.016 24.172 13.719 1 82.38 169 MET B CA 1
ATOM 2989 C C . MET B 1 169 ? 10.25 25.359 14.656 1 82.38 169 MET B C 1
ATOM 2991 O O . MET B 1 169 ? 11.398 25.672 14.984 1 82.38 169 MET B O 1
ATOM 2995 N N . ALA B 1 170 ? 9.219 25.969 15.062 1 87.5 170 ALA B N 1
ATOM 2996 C CA . ALA B 1 170 ? 9.344 27.078 16 1 87.5 170 ALA B CA 1
ATOM 2997 C C . ALA B 1 170 ? 9.984 26.625 17.312 1 87.5 170 ALA B C 1
ATOM 2999 O O . ALA B 1 170 ? 10.898 27.266 17.812 1 87.5 170 ALA B O 1
ATOM 3000 N N . SER B 1 171 ? 9.5 25.484 17.75 1 89 171 SER B N 1
ATOM 3001 C CA . SER B 1 171 ? 10.039 24.938 19 1 89 171 SER B CA 1
ATOM 3002 C C . SER B 1 171 ? 11.508 24.578 18.844 1 89 171 SER B C 1
ATOM 3004 O O . SER B 1 171 ? 12.312 24.828 19.75 1 89 171 SER B O 1
ATOM 3006 N N . ARG B 1 172 ? 11.82 24.047 17.734 1 89.44 172 ARG B N 1
ATOM 3007 C CA . ARG B 1 172 ? 13.203 23.672 17.469 1 89.44 172 ARG B CA 1
ATOM 3008 C C . ARG B 1 172 ? 14.109 24.891 17.406 1 89.44 172 ARG B C 1
ATOM 3010 O O . ARG B 1 172 ? 15.195 24.891 17.984 1 89.44 172 ARG B O 1
ATOM 3017 N N . GLN B 1 173 ? 13.672 25.875 16.734 1 91.81 173 GLN B N 1
ATOM 3018 C CA . GLN B 1 173 ? 14.461 27.094 16.609 1 91.81 173 GLN B CA 1
ATOM 3019 C C . GLN B 1 173 ? 14.594 27.797 17.953 1 91.81 173 GLN B C 1
ATOM 3021 O O . GLN B 1 173 ? 15.664 28.328 18.281 1 91.81 173 GLN B O 1
ATOM 3026 N N . ILE B 1 174 ? 13.562 27.812 18.703 1 93 174 ILE B N 1
ATOM 3027 C CA . ILE B 1 174 ? 13.609 28.438 20.016 1 93 174 ILE B CA 1
ATOM 3028 C C . ILE B 1 174 ? 14.625 27.703 20.891 1 93 174 ILE B C 1
ATOM 3030 O O . ILE B 1 174 ? 15.406 28.328 21.609 1 93 174 ILE B O 1
ATOM 3034 N N . ARG B 1 175 ? 14.625 26.469 20.812 1 91.44 175 ARG B N 1
ATOM 3035 C CA . ARG B 1 175 ? 15.586 25.672 21.562 1 91.44 175 ARG B CA 1
ATOM 3036 C C . ARG B 1 175 ? 17.016 25.984 21.141 1 91.44 175 ARG B C 1
ATOM 3038 O O . ARG B 1 175 ? 17.906 26.125 21.984 1 91.44 175 ARG B O 1
ATOM 3045 N N . ARG B 1 176 ? 17.188 26.078 19.891 1 93.31 176 ARG B N 1
ATOM 3046 C CA . ARG B 1 176 ? 18.516 26.422 19.375 1 93.31 176 ARG B CA 1
ATOM 3047 C C . ARG B 1 176 ? 18.953 27.797 19.859 1 93.31 176 ARG B C 1
ATOM 3049 O O . ARG B 1 176 ? 20.062 27.969 20.344 1 93.31 176 ARG B O 1
ATOM 3056 N N . LEU B 1 177 ? 18.094 28.797 19.734 1 93.94 177 LEU B N 1
ATOM 3057 C CA . LEU B 1 177 ? 18.406 30.172 20.109 1 93.94 177 LEU B CA 1
ATOM 3058 C C . LEU B 1 177 ? 18.641 30.281 21.609 1 93.94 177 LEU B C 1
ATOM 3060 O O . LEU B 1 177 ? 19.5 31.062 22.047 1 93.94 177 LEU B O 1
ATOM 3064 N N . LYS B 1 178 ? 17.938 29.453 22.312 1 92.69 178 LYS B N 1
ATOM 3065 C CA . LYS B 1 178 ? 18.156 29.406 23.766 1 92.69 178 LYS B CA 1
ATOM 3066 C C . LYS B 1 178 ? 19.531 28.812 24.078 1 92.69 178 LYS B C 1
ATOM 3068 O O . LYS B 1 178 ? 20.25 29.344 24.938 1 92.69 178 LYS B O 1
ATOM 3073 N N . ALA B 1 179 ? 19.875 27.781 23.422 1 92.88 179 ALA B N 1
ATOM 3074 C CA . ALA B 1 179 ? 21.156 27.125 23.641 1 92.88 179 ALA B CA 1
ATOM 3075 C C . ALA B 1 179 ? 22.312 28.078 23.281 1 92.88 179 ALA B C 1
ATOM 3077 O O . ALA B 1 179 ? 23.375 28.031 23.906 1 92.88 179 ALA B O 1
ATOM 3078 N N . GLU B 1 180 ? 22.078 28.938 22.281 1 92 180 GLU B N 1
ATOM 3079 C CA . GLU B 1 180 ? 23.094 29.906 21.844 1 92 180 GLU B CA 1
ATOM 3080 C C . GLU B 1 180 ? 23.094 31.141 22.719 1 92 180 GLU B C 1
ATOM 3082 O O . GLU B 1 180 ? 23.938 32.031 22.562 1 92 180 GLU B O 1
ATOM 3087 N N . GLY B 1 181 ? 22.141 31.234 23.625 1 91.88 181 GLY B N 1
ATOM 3088 C CA . GLY B 1 181 ? 22.062 32.344 24.562 1 91.88 181 GLY B CA 1
ATOM 3089 C C . GLY B 1 181 ? 21.344 33.562 23.984 1 91.88 181 GLY B C 1
ATOM 3090 O O . GLY B 1 181 ? 21.312 34.625 24.609 1 91.88 181 GLY B O 1
ATOM 3091 N N . LYS B 1 182 ? 20.719 33.438 22.828 1 93.31 182 LYS B N 1
ATOM 3092 C CA . LYS B 1 182 ? 20.062 34.531 22.141 1 93.31 182 LYS B CA 1
ATOM 3093 C C . LYS B 1 182 ? 18.672 34.781 22.719 1 93.31 182 LYS B C 1
ATOM 3095 O O . LYS B 1 182 ? 18.109 35.875 22.562 1 93.31 182 LYS B O 1
ATOM 3100 N N . LEU B 1 183 ? 18.109 33.719 23.281 1 93.56 183 LEU B N 1
ATOM 3101 C CA . LEU B 1 183 ? 16.812 33.812 23.938 1 93.56 183 LEU B CA 1
ATOM 3102 C C . LEU B 1 183 ? 16.875 33.281 25.375 1 93.56 183 LEU B C 1
ATOM 3104 O O . LEU B 1 183 ? 17.688 32.406 25.672 1 93.56 183 LEU B O 1
ATOM 3108 N N . GLN B 1 184 ? 16.203 33.875 26.25 1 92.88 184 GLN B N 1
ATOM 3109 C CA . GLN B 1 184 ? 16.109 33.438 27.641 1 92.88 184 GLN B CA 1
ATOM 3110 C C . GLN B 1 184 ? 14.648 33.25 28.047 1 92.88 184 GLN B C 1
ATOM 3112 O O . GLN B 1 184 ? 13.805 34.125 27.797 1 92.88 184 GLN B O 1
ATOM 3117 N N . ASN B 1 185 ? 14.391 32.156 28.625 1 92 185 ASN B N 1
ATOM 3118 C CA . ASN B 1 185 ? 13.039 31.891 29.094 1 92 185 ASN B CA 1
ATOM 3119 C C . ASN B 1 185 ? 12.781 32.531 30.453 1 92 185 ASN B C 1
ATOM 3121 O O . ASN B 1 185 ? 13.477 32.25 31.438 1 92 185 ASN B O 1
ATOM 3125 N N . ILE B 1 186 ? 11.836 33.438 30.578 1 89.69 186 ILE B N 1
ATOM 3126 C CA . ILE B 1 186 ? 11.539 34.094 31.828 1 89.69 186 ILE B CA 1
ATOM 3127 C C . ILE B 1 186 ? 10.211 33.594 32.375 1 89.69 186 ILE B C 1
ATOM 3129 O O . ILE B 1 186 ? 9.766 34.031 33.438 1 89.69 186 ILE B O 1
ATOM 3133 N N . GLY B 1 187 ? 9.578 32.688 31.594 1 85.06 187 GLY B N 1
ATOM 3134 C CA . GLY B 1 187 ? 8.297 32.156 32.031 1 85.06 187 GLY B CA 1
ATOM 3135 C C . GLY B 1 187 ? 8.422 30.812 32.688 1 85.06 187 GLY B C 1
ATOM 3136 O O . GLY B 1 187 ? 9.516 30.391 33.062 1 85.06 187 GLY B O 1
ATOM 3137 N N . LYS B 1 188 ? 7.293 30.188 32.938 1 85.69 188 LYS B N 1
ATOM 3138 C CA . LYS B 1 188 ? 7.23 28.844 33.5 1 85.69 188 LYS B CA 1
ATOM 3139 C C . LYS B 1 188 ? 7.527 27.781 32.469 1 85.69 188 LYS B C 1
ATOM 3141 O O . LYS B 1 188 ? 7.375 28.031 31.25 1 85.69 188 LYS B O 1
ATOM 3146 N N . PRO B 1 189 ? 8.016 26.688 32.906 1 81.88 189 PRO B N 1
ATOM 3147 C CA . PRO B 1 189 ? 8.305 25.609 31.953 1 81.88 189 PRO B CA 1
ATOM 3148 C C . PRO B 1 189 ? 7.078 25.203 31.125 1 81.88 189 PRO B C 1
ATOM 3150 O O . PRO B 1 189 ? 7.211 24.844 29.953 1 81.88 189 PRO B O 1
ATOM 3153 N N . THR B 1 190 ? 5.914 25.406 31.734 1 83 190 THR B N 1
ATOM 3154 C CA . THR B 1 190 ? 4.691 25 31.047 1 83 190 THR B CA 1
ATOM 3155 C C . THR B 1 190 ? 4.168 26.125 30.172 1 83 190 THR B C 1
ATOM 3157 O O . THR B 1 190 ? 3.35 25.891 29.266 1 83 190 THR B O 1
ATOM 3160 N N . GLN B 1 191 ? 4.5 27.312 30.578 1 83.81 191 GLN B N 1
ATOM 3161 C CA . GLN B 1 191 ? 4.125 28.484 29.797 1 83.81 191 GLN B CA 1
ATOM 3162 C C . GLN B 1 191 ? 5.348 29.328 29.469 1 83.81 191 GLN B C 1
ATOM 3164 O O . GLN B 1 191 ? 5.531 30.422 30.031 1 83.81 191 GLN B O 1
ATOM 3169 N N . PRO B 1 192 ? 6.188 28.906 28.578 1 88.81 192 PRO B N 1
ATOM 3170 C CA . PRO B 1 192 ? 7.453 29.609 28.312 1 88.81 192 PRO B CA 1
ATOM 3171 C C . PRO B 1 192 ? 7.258 30.953 27.641 1 88.81 192 PRO B C 1
ATOM 3173 O O . PRO B 1 192 ? 6.371 31.109 26.797 1 88.81 192 PRO B O 1
ATOM 3176 N N . ILE B 1 193 ? 7.902 31.953 28.156 1 90.88 193 ILE B N 1
ATOM 3177 C CA . ILE B 1 193 ? 7.984 33.312 27.594 1 90.88 193 ILE B CA 1
ATOM 3178 C C . ILE B 1 193 ? 9.445 33.688 27.406 1 90.88 193 ILE B C 1
ATOM 3180 O O . ILE B 1 193 ? 10.25 33.594 28.328 1 90.88 193 ILE B O 1
ATOM 3184 N N . TYR B 1 194 ? 9.719 34.125 26.172 1 93.94 194 TYR B N 1
ATOM 3185 C CA . TYR B 1 194 ? 11.133 34.344 25.859 1 93.94 194 TYR B CA 1
ATOM 3186 C C . TYR B 1 194 ? 11.43 35.812 25.672 1 93.94 194 TYR B C 1
ATOM 3188 O O . TYR B 1 194 ? 10.594 36.562 25.156 1 93.94 194 TYR B O 1
ATOM 3196 N N . VAL B 1 195 ? 12.586 36.188 26.203 1 93.12 195 VAL B N 1
ATOM 3197 C CA . VAL B 1 195 ? 13.102 37.531 25.984 1 93.12 195 VAL B CA 1
ATOM 3198 C C . VAL B 1 195 ? 14.477 37.469 25.312 1 93.12 195 VAL B C 1
ATOM 3200 O O . VAL B 1 195 ? 15.117 36.406 25.328 1 93.12 195 VAL B O 1
ATOM 3203 N N . ALA B 1 196 ? 14.82 38.594 24.609 1 93 196 ALA B N 1
ATOM 3204 C CA . ALA B 1 196 ? 16.125 38.656 23.938 1 93 196 ALA B CA 1
ATOM 3205 C C . ALA B 1 196 ? 17.25 38.469 24.953 1 93 196 ALA B C 1
ATOM 3207 O O . ALA B 1 196 ? 17.203 39.031 26.047 1 93 196 ALA B O 1
ATOM 3208 N N . GLY B 1 197 ? 18.219 37.625 24.625 1 90.19 197 GLY B N 1
ATOM 3209 C CA . GLY B 1 197 ? 19.406 37.469 25.453 1 90.19 197 GLY B CA 1
ATOM 3210 C C . GLY B 1 197 ? 20.203 38.75 25.562 1 90.19 197 GLY B C 1
ATOM 3211 O O . GLY B 1 197 ? 20.078 39.656 24.734 1 90.19 197 GLY B O 1
ATOM 3212 N N . ALA B 1 198 ? 21.031 38.844 26.641 1 84.69 198 ALA B N 1
ATOM 3213 C CA . ALA B 1 198 ? 21.875 40.031 26.859 1 84.69 198 ALA B CA 1
ATOM 3214 C C . ALA B 1 198 ? 22.781 40.281 25.656 1 84.69 198 ALA B C 1
ATOM 3216 O O . ALA B 1 198 ? 23.578 39.438 25.281 1 84.69 198 ALA B O 1
ATOM 3217 N N . GLY B 1 199 ? 22.578 41.344 24.984 1 83.88 199 GLY B N 1
ATOM 3218 C CA . GLY B 1 199 ? 23.453 41.719 23.891 1 83.88 199 GLY B CA 1
ATOM 3219 C C . GLY B 1 199 ? 22.922 41.281 22.531 1 83.88 199 GLY B C 1
ATOM 3220 O O . GLY B 1 199 ? 23.547 41.531 21.5 1 83.88 199 GLY B O 1
ATOM 3221 N N . TYR B 1 200 ? 21.828 40.562 22.656 1 86.81 200 TYR B N 1
ATOM 3222 C CA . TYR B 1 200 ? 21.281 40.094 21.375 1 86.81 200 TYR B CA 1
ATOM 3223 C C . TYR B 1 200 ? 19.984 40.844 21.047 1 86.81 200 TYR B C 1
ATOM 3225 O O . TYR B 1 200 ? 19.234 41.219 21.938 1 86.81 200 TYR B O 1
ATOM 3233 N N . TYR B 1 201 ? 19.766 41.062 19.75 1 85.75 201 TYR B N 1
ATOM 3234 C CA . TYR B 1 201 ? 18.547 41.594 19.172 1 85.75 201 TYR B CA 1
ATOM 3235 C C . TYR B 1 201 ? 18.219 42.969 19.734 1 85.75 201 TYR B C 1
ATOM 3237 O O . TYR B 1 201 ? 17.094 43.219 20.156 1 85.75 201 TYR B O 1
ATOM 3245 N N . ILE B 1 202 ? 19.203 43.75 19.906 1 75.19 202 ILE B N 1
ATOM 3246 C CA . ILE B 1 202 ? 19.109 45.125 20.328 1 75.19 202 ILE B CA 1
ATOM 3247 C C . ILE B 1 202 ? 18.938 46.031 19.094 1 75.19 202 ILE B C 1
ATOM 3249 O O . ILE B 1 202 ? 19.484 45.75 18.031 1 75.19 202 ILE B O 1
#